Protein AF-0000000068196699 (afdb_homodimer)

Sequence (476 aa):
MSTGIVLHHLVDSRSQRVLWLLASPLSGEELQIPYTLKIYQRTPTKQAPPELAQVHPLGKSPVITDGDLVVAESGAIVEYLLQKYGNGRFQPPSEGLVKNIYYTHYAEGTLQNLLSNWRIYGMIGERAPWPLTYLSRIIMSKAQHAVLLPTIEASTAMVEKDLEESKTIWFAGGSEPTSADFMMLLPLEILPRAMGERIPKKIKEWVDAAHRRPAYQRALKAGGEYAYAKLLPEASEQMSTGIVLHHLVDSRSQRVLWLLASPLSGEELQIPYTLKIYQRTPTKQAPPELAQVHPLGKSPVITDGDLVVAESGAIVEYLLQKYGNGRFQPPSEGLVKNIYYTHYAEGTLQNLLSNWRIYGMIGERAPWPLTYLSRIIMSKAQHAVLLPTIEASTAMVEKDLEESKTIWFAGGSEPTSADFMMLLPLEILPRAMGERIPKKIKEWVDAAHRRPAYQRALKAGGEYAYAKLLPEASEQ

Foldseek 3Di:
DPQFKEWEAEFQDLQLLVLLVLLDQQPDPSPRRDYHYHYFYADPVRHQDCVLCVLPVVSDDGWMDRDPDIDDDLLRSQVVCCVVPNVPPQDFDPQLNVQQVCLSCCLVVPLVVLLVLLVVLCVQLCPDDPPCNPVSNVVSVVCNVPPRLVVLVVVLVVVQVQCVVACDLENSNDPDHHSSLSSNQVSLLSSCVSVPPPHDDSSVVSNVVSLPDPSSVVSVVVNPDHPSSDSHPDPPPD/DPQFKEWEAEFQDLQLLVLLVLLDQQPDPSPSRDYHYHYFYADPVRHQDCVLCVLPVVSDDGWMDRDPDIDHDLLRSQVVCCVVPNVPPQDFDPQLNVQQVCLSCCLVVPLVVLLVLLVVLCVQLCPDDPPCNPVSNVVSVVCNVPPRLVVLVVVLVVVQVQCVPACDLENSNDPDHHSSLSSNQVSLLSSCVSVPPPHDDSSVVSNVVSLPDPSSVVSVVVNPDHPSSDSHPDPPPD

Secondary structure (DSSP, 8-state):
---SEEEEEESSSTHHHHHHHHTS--SSS-----EEEEEEPPPTTSPPPGGGGGTSTT--S-EEEETTEEEESHHHHHHHHHHHH-TTTTPPPGGGHHHHHHHHHHIIIIIHHHHHHHHHHHHHHHHSPTTTHHHHHHHHHHHIIIIIHHHHHHHHHHHHHHHHHSSSSSTT-SSS--HHHHHHHHHHHHTHHHHTT---HHHHHHHHHHHHSHHHHHHHHHH---TTSSSS------/---SEEEEEESSSTHHHHHHHHTS-BTTTTB---EEEEEEPPPTTSPPPGGGGGTSTT--S-EEEETTEEEESHHHHHHHHHHHH-TTTTPPPGGGHHHHHHHHHHIIIIIHHHHHHHHHHHHHHHHSPTTTHHHHHHHHHHHIIIIIHHHHHHHHHHHHHHHHHSSSSSTT-SSS--HHHHHHHHHHHHTHHHHTT---HHHHHHHHHHHHSHHHHHHHHHH---TTSSSS------

InterPro domains:
  IPR004045 Glutathione S-transferase, N-terminal [PF02798] (3-82)
  IPR004045 Glutathione S-transferase, N-terminal [PS50404] (2-89)
  IPR036249 Thioredoxin-like superfamily [SSF52833] (5-92)
  IPR036282 Glutathione S-transferase, C-terminal domain superfamily [SSF47616] (130-225)
  IPR040079 Glutathione transferase family [SFLDS00019] (6-213)

Organism: Serendipita indica (strain DSM 11827) (NCBI:txid1109443)

Nearest PDB structures (foldseek):
  6keq-assembly1_BA  TM=7.228E-01  e=4.693E-07  Drosophila melanogaster
  7ebv-assembly3_C  TM=7.100E-01  e=1.444E-06  Aedes aegypti
  7ebu-assembly3_C  TM=7.148E-01  e=1.864E-06  Aedes aegypti
  6nv6-assembly2_B  TM=6.620E-01  e=1.239E-06  Xanthomonas citri pv. citri str. 306
  1oyj-assembly2_D  TM=6.040E-01  e=5.451E-06  Oryza sativa

Structure (mmCIF, N/CA/C/O backbone):
data_AF-0000000068196699-model_v1
#
loop_
_entity.id
_entity.type
_entity.pdbx_description
1 polymer 'glutathione transferase'
#
loop_
_atom_site.group_PDB
_atom_site.id
_atom_site.type_symbol
_atom_site.label_atom_id
_atom_site.label_alt_id
_atom_site.label_comp_id
_atom_site.label_asym_id
_atom_site.label_entity_id
_atom_site.label_seq_id
_atom_site.pdbx_PDB_ins_code
_atom_site.Cartn_x
_atom_site.Cartn_y
_atom_site.Cartn_z
_atom_site.occupancy
_atom_site.B_iso_or_equiv
_atom_site.auth_seq_id
_atom_site.auth_comp_id
_atom_site.auth_asym_id
_atom_site.auth_atom_id
_atom_site.pdbx_PDB_model_num
ATOM 1 N N . MET A 1 1 ? -0.142 -0.803 -34.312 1 34.34 1 MET A N 1
ATOM 2 C CA . MET A 1 1 ? -0.241 -0.602 -32.875 1 34.34 1 MET A CA 1
ATOM 3 C C . MET A 1 1 ? 1.02 -1.09 -32.156 1 34.34 1 MET A C 1
ATOM 5 O O . MET A 1 1 ? 1.536 -2.164 -32.469 1 34.34 1 MET A O 1
ATOM 9 N N . SER A 1 2 ? 1.964 -0.391 -31.781 1 45.66 2 SER A N 1
ATOM 10 C CA . SER A 1 2 ? 3.297 -0.796 -31.344 1 45.66 2 SER A CA 1
ATOM 11 C C . SER A 1 2 ? 3.236 -2.039 -30.469 1 45.66 2 SER A C 1
ATOM 13 O O . SER A 1 2 ? 2.457 -2.092 -29.516 1 45.66 2 SER A O 1
ATOM 15 N N . THR A 1 3 ? 3.555 -3.27 -30.875 1 61.66 3 THR A N 1
ATOM 16 C CA . THR A 1 3 ? 3.385 -4.66 -30.469 1 61.66 3 THR A CA 1
ATOM 17 C C . THR A 1 3 ? 4.109 -4.926 -29.156 1 61.66 3 THR A C 1
ATOM 19 O O . THR A 1 3 ? 4.141 -6.062 -28.672 1 61.66 3 THR A O 1
ATOM 22 N N . GLY A 1 4 ? 4.344 -3.748 -28.219 1 84.38 4 GLY A N 1
ATOM 23 C CA . GLY A 1 4 ? 5.102 -4.121 -27.031 1 84.38 4 GLY A CA 1
ATOM 24 C C . GLY A 1 4 ? 4.738 -3.303 -25.812 1 84.38 4 GLY A C 1
ATOM 25 O O . GLY A 1 4 ? 3.82 -2.482 -25.859 1 84.38 4 GLY A O 1
ATOM 26 N N . ILE A 1 5 ? 5.27 -3.559 -24.75 1 94.38 5 ILE A N 1
ATOM 27 C CA . ILE A 1 5 ? 5.062 -2.875 -23.469 1 94.38 5 ILE A CA 1
ATOM 28 C C . ILE A 1 5 ? 5.512 -1.421 -23.594 1 94.38 5 ILE A C 1
ATOM 30 O O . ILE A 1 5 ? 6.57 -1.135 -24.156 1 94.38 5 ILE A O 1
ATOM 34 N N . VAL A 1 6 ? 4.648 -0.483 -23.25 1 97.38 6 VAL A N 1
ATOM 35 C CA . VAL A 1 6 ? 5.031 0.913 -23.062 1 97.38 6 VAL A CA 1
ATOM 36 C C . VAL A 1 6 ? 5.043 1.26 -21.578 1 97.38 6 VAL A C 1
ATOM 38 O O . VAL A 1 6 ? 4.051 1.047 -20.875 1 97.38 6 VAL A O 1
ATOM 41 N N . LEU A 1 7 ? 6.145 1.699 -21.078 1 97.94 7 LEU A N 1
ATOM 42 C CA . LEU A 1 7 ? 6.191 2.285 -19.75 1 97.94 7 LEU A CA 1
ATOM 43 C C . LEU A 1 7 ? 5.992 3.795 -19.812 1 97.94 7 LEU A C 1
ATOM 45 O O . LEU A 1 7 ? 6.805 4.508 -20.406 1 97.94 7 LEU A O 1
ATOM 49 N N . HIS A 1 8 ? 4.918 4.289 -19.297 1 98.75 8 HIS A N 1
ATOM 50 C CA . HIS A 1 8 ? 4.715 5.719 -19.109 1 98.75 8 HIS A CA 1
ATOM 51 C C . HIS A 1 8 ? 5.434 6.219 -17.859 1 98.75 8 HIS A C 1
ATOM 53 O O . HIS A 1 8 ? 4.895 6.129 -16.766 1 98.75 8 HIS A O 1
ATOM 59 N N . HIS A 1 9 ? 6.641 6.742 -18.078 1 98.44 9 HIS A N 1
ATOM 60 C CA . HIS A 1 9 ? 7.617 7.035 -17.047 1 98.44 9 HIS A CA 1
ATOM 61 C C . HIS A 1 9 ? 7.602 8.516 -16.672 1 98.44 9 HIS A C 1
ATOM 63 O O . HIS A 1 9 ? 7.918 9.367 -17.5 1 98.44 9 HIS A O 1
ATOM 69 N N . LEU A 1 10 ? 7.184 8.797 -15.5 1 98.31 10 LEU A N 1
ATOM 70 C CA . LEU A 1 10 ? 7.371 10.133 -14.945 1 98.31 10 LEU A CA 1
ATOM 71 C C . LEU A 1 10 ? 8.742 10.258 -14.281 1 98.31 10 LEU A C 1
ATOM 73 O O . LEU A 1 10 ? 9.102 9.445 -13.43 1 98.31 10 LEU A O 1
ATOM 77 N N . VAL A 1 11 ? 9.477 11.242 -14.617 1 96.62 11 VAL A N 1
ATOM 78 C CA . VAL A 1 11 ? 10.805 11.414 -14.023 1 96.62 11 VAL A CA 1
ATOM 79 C C . VAL A 1 11 ? 10.68 11.562 -12.508 1 96.62 11 VAL A C 1
ATOM 81 O O . VAL A 1 11 ? 9.688 12.094 -12.016 1 96.62 11 VAL A O 1
ATOM 84 N N . ASP A 1 12 ? 11.656 11.016 -11.789 1 94.94 12 ASP A N 1
ATOM 85 C CA . ASP A 1 12 ? 11.766 11.164 -10.344 1 94.94 12 ASP A CA 1
ATOM 86 C C . ASP A 1 12 ? 10.508 10.648 -9.641 1 94.94 12 ASP A C 1
ATOM 88 O O . ASP A 1 12 ? 9.891 11.367 -8.852 1 94.94 12 ASP A O 1
ATOM 92 N N . SER A 1 13 ? 10.172 9.43 -10.055 1 96.19 13 SER A N 1
ATOM 93 C CA . SER A 1 13 ? 8.953 8.828 -9.523 1 96.19 13 SER A CA 1
ATOM 94 C C . SER A 1 13 ? 9.133 7.34 -9.258 1 96.19 13 SER A C 1
ATOM 96 O O . SER A 1 13 ? 10.195 6.781 -9.539 1 96.19 13 SER A O 1
ATOM 98 N N . ARG A 1 14 ? 8.102 6.703 -8.734 1 96.69 14 ARG A N 1
ATOM 99 C CA . ARG A 1 14 ? 8.039 5.266 -8.484 1 96.69 14 ARG A CA 1
ATOM 100 C C . ARG A 1 14 ? 8.281 4.473 -9.766 1 96.69 14 ARG A C 1
ATOM 102 O O . ARG A 1 14 ? 8.609 3.289 -9.711 1 96.69 14 ARG A O 1
ATOM 109 N N . SER A 1 15 ? 8.148 5.121 -10.859 1 98.12 15 SER A N 1
ATOM 110 C CA . SER A 1 15 ? 8.266 4.43 -12.141 1 98.12 15 SER A CA 1
ATOM 111 C C . SER A 1 15 ? 9.688 3.912 -12.352 1 98.12 15 SER A C 1
ATOM 113 O O . SER A 1 15 ? 9.906 3.016 -13.164 1 98.12 15 SER A O 1
ATOM 115 N N . GLN A 1 16 ? 10.617 4.445 -11.594 1 97.5 16 GLN A N 1
ATOM 116 C CA . GLN A 1 16 ? 12.016 4.047 -11.711 1 97.5 16 GLN A CA 1
ATOM 117 C C . GLN A 1 16 ? 12.203 2.568 -11.391 1 97.5 16 GLN A C 1
ATOM 119 O O . GLN A 1 16 ? 13.016 1.888 -12.023 1 97.5 16 GLN A O 1
ATOM 124 N N . ARG A 1 17 ? 11.477 2.045 -10.438 1 97.69 17 ARG A N 1
ATOM 125 C CA . ARG A 1 17 ? 11.648 0.642 -10.078 1 97.69 17 ARG A CA 1
ATOM 126 C C . ARG A 1 17 ? 11.094 -0.276 -11.164 1 97.69 17 ARG A C 1
ATOM 128 O O . ARG A 1 17 ? 11.625 -1.365 -11.391 1 97.69 17 ARG A O 1
ATOM 135 N N . VAL A 1 18 ? 10.039 0.135 -11.828 1 97.44 18 VAL A N 1
ATOM 136 C CA . VAL A 1 18 ? 9.5 -0.64 -12.938 1 97.44 18 VAL A CA 1
ATOM 137 C C . VAL A 1 18 ? 10.492 -0.631 -14.102 1 97.44 18 VAL A C 1
ATOM 139 O O . VAL A 1 18 ? 10.695 -1.654 -14.758 1 97.44 18 VAL A O 1
ATOM 142 N N . LEU A 1 19 ? 11.086 0.521 -14.305 1 96.56 19 LEU A N 1
ATOM 143 C CA . LEU A 1 19 ? 12.094 0.641 -15.352 1 96.56 19 LEU A CA 1
ATOM 144 C C . LEU A 1 19 ? 13.281 -0.281 -15.078 1 96.56 19 LEU A C 1
ATOM 146 O O . LEU A 1 19 ? 13.82 -0.903 -16 1 96.56 19 LEU A O 1
ATOM 150 N N . TRP A 1 20 ? 13.695 -0.38 -13.82 1 96.44 20 TRP A N 1
ATOM 151 C CA . TRP A 1 20 ? 14.75 -1.313 -13.43 1 96.44 20 TRP A CA 1
ATOM 152 C C . TRP A 1 20 ? 14.375 -2.742 -13.812 1 96.44 20 TRP A C 1
ATOM 154 O O . TRP A 1 20 ? 15.195 -3.48 -14.367 1 96.44 20 TRP A O 1
ATOM 164 N N . LEU A 1 21 ? 13.141 -3.129 -13.539 1 95.88 21 LEU A N 1
ATOM 165 C CA . LEU A 1 21 ? 12.664 -4.465 -13.883 1 95.88 21 LEU A CA 1
ATOM 166 C C . LEU A 1 21 ? 12.672 -4.676 -15.391 1 95.88 21 LEU A C 1
ATOM 168 O O . LEU A 1 21 ? 13.188 -5.684 -15.883 1 95.88 21 LEU A O 1
ATOM 172 N N . LEU A 1 22 ? 12.172 -3.715 -16.125 1 94.25 22 LEU A N 1
ATOM 173 C CA . LEU A 1 22 ? 12.07 -3.838 -17.562 1 94.25 22 LEU A CA 1
ATOM 174 C C . LEU A 1 22 ? 13.445 -3.885 -18.219 1 94.25 22 LEU A C 1
ATOM 176 O O . LEU A 1 22 ? 13.641 -4.551 -19.234 1 94.25 22 LEU A O 1
ATOM 180 N N . ALA A 1 23 ? 14.414 -3.23 -17.578 1 92.81 23 ALA A N 1
ATOM 181 C CA . ALA A 1 23 ? 15.773 -3.184 -18.109 1 92.81 23 ALA A CA 1
ATOM 182 C C . ALA A 1 23 ? 16.562 -4.43 -17.719 1 92.81 23 ALA A C 1
ATOM 184 O O . ALA A 1 23 ? 17.703 -4.613 -18.141 1 92.81 23 ALA A O 1
ATOM 185 N N . SER A 1 24 ? 16.031 -5.227 -16.844 1 88.56 24 SER A N 1
ATOM 186 C CA . SER A 1 24 ? 16.703 -6.434 -16.359 1 88.56 24 SER A CA 1
ATOM 187 C C . SER A 1 24 ? 16.594 -7.562 -17.375 1 88.56 24 SER A C 1
ATOM 189 O O . SER A 1 24 ? 15.617 -7.656 -18.125 1 88.56 24 SER A O 1
ATOM 191 N N . PRO A 1 25 ? 17.797 -8.289 -17.422 1 75.12 25 PRO A N 1
ATOM 192 C CA . PRO A 1 25 ? 17.797 -9.391 -18.391 1 75.12 25 PRO A CA 1
ATOM 193 C C . PRO A 1 25 ? 16.938 -10.562 -17.953 1 75.12 25 PRO A C 1
ATOM 195 O O . PRO A 1 25 ? 17 -10.984 -16.797 1 75.12 25 PRO A O 1
ATOM 198 N N . LEU A 1 26 ? 15.883 -10.844 -18.453 1 56.5 26 LEU A N 1
ATOM 199 C CA . LEU A 1 26 ? 15.172 -12.078 -18.172 1 56.5 26 LEU A CA 1
ATOM 200 C C . LEU A 1 26 ? 15.922 -13.281 -18.719 1 56.5 26 LEU A C 1
ATOM 202 O O . LEU A 1 26 ? 16.688 -13.156 -19.688 1 56.5 26 LEU A O 1
ATOM 206 N N . SER A 1 27 ? 16.172 -14.375 -17.969 1 45.84 27 SER A N 1
ATOM 207 C CA . SER A 1 27 ? 16.953 -15.562 -18.281 1 45.84 27 SER A CA 1
ATOM 208 C C . SER A 1 27 ? 16.875 -15.93 -19.75 1 45.84 27 SER A C 1
ATOM 210 O O . SER A 1 27 ? 15.805 -15.797 -20.359 1 45.84 27 SER A O 1
ATOM 212 N N . GLY A 1 28 ? 18.016 -16.547 -20.312 1 44.09 28 GLY A N 1
ATOM 213 C CA . GLY A 1 28 ? 18.578 -17.062 -21.547 1 44.09 28 GLY A CA 1
ATOM 214 C C . GLY A 1 28 ? 18.75 -16 -22.625 1 44.09 28 GLY A C 1
ATOM 215 O O . GLY A 1 28 ? 19.828 -15.867 -23.203 1 44.09 28 GLY A O 1
ATOM 216 N N . GLU A 1 29 ? 17.875 -15.898 -23.422 1 41.94 29 GLU A N 1
ATOM 217 C CA . GLU A 1 29 ? 18.047 -14.891 -24.469 1 41.94 29 GLU A CA 1
ATOM 218 C C . GLU A 1 29 ? 18 -13.477 -23.891 1 41.94 29 GLU A C 1
ATOM 220 O O . GLU A 1 29 ? 17.406 -13.258 -22.828 1 41.94 29 GLU A O 1
ATOM 225 N N . GLU A 1 30 ? 19.109 -12.609 -24.062 1 42.44 30 GLU A N 1
ATOM 226 C CA . GLU A 1 30 ? 19.109 -11.172 -23.812 1 42.44 30 GLU A CA 1
ATOM 227 C C . GLU A 1 30 ? 17.688 -10.641 -23.656 1 42.44 30 GLU A C 1
ATOM 229 O O . GLU A 1 30 ? 17.406 -9.484 -23.984 1 42.44 30 GLU A O 1
ATOM 234 N N . LEU A 1 31 ? 16.766 -11.484 -23.656 1 47.5 31 LEU A N 1
ATOM 235 C CA . LEU A 1 31 ? 15.5 -10.891 -24.062 1 47.5 31 LEU A CA 1
ATOM 236 C C . LEU A 1 31 ? 14.945 -9.984 -22.984 1 47.5 31 LEU A C 1
ATOM 238 O O . LEU A 1 31 ? 14.633 -10.445 -21.875 1 47.5 31 LEU A O 1
ATOM 242 N N . GLN A 1 32 ? 15.625 -8.875 -22.812 1 62.94 32 GLN A N 1
ATOM 243 C CA . GLN A 1 32 ? 14.898 -7.723 -22.281 1 62.94 32 GLN A CA 1
ATOM 244 C C . GLN A 1 32 ? 13.484 -7.66 -22.844 1 62.94 32 GLN A C 1
ATOM 246 O O . GLN A 1 32 ? 13.242 -8.055 -23.984 1 62.94 32 GLN A O 1
ATOM 251 N N . ILE A 1 33 ? 12.523 -7.84 -21.984 1 76.38 33 ILE A N 1
ATOM 252 C CA . ILE A 1 33 ? 11.18 -7.531 -22.469 1 76.38 33 ILE A CA 1
ATOM 253 C C . ILE A 1 33 ? 11.227 -6.27 -23.328 1 76.38 33 ILE A C 1
ATOM 255 O O . ILE A 1 33 ? 11.711 -5.227 -22.891 1 76.38 33 ILE A O 1
ATOM 259 N N . PRO A 1 34 ? 11.117 -6.523 -24.672 1 85.38 34 PRO A N 1
ATOM 260 C CA . PRO A 1 34 ? 11.039 -5.281 -25.438 1 85.38 34 PRO A CA 1
ATOM 261 C C . PRO A 1 34 ? 10.023 -4.297 -24.875 1 85.38 34 PRO A C 1
ATOM 263 O O . PRO A 1 34 ? 8.914 -4.695 -24.5 1 85.38 34 PRO A O 1
ATOM 266 N N . TYR A 1 35 ? 10.539 -3.055 -24.672 1 92.62 35 TYR A N 1
ATOM 267 C CA . TYR A 1 35 ? 9.625 -2.037 -24.172 1 92.62 35 TYR A CA 1
ATOM 268 C C . TYR A 1 35 ? 9.938 -0.672 -24.766 1 92.62 35 TYR A C 1
ATOM 270 O O . TYR A 1 35 ? 11.055 -0.437 -25.234 1 92.62 35 TYR A O 1
ATOM 278 N N . THR A 1 36 ? 8.906 0.114 -24.844 1 95.12 36 THR A N 1
ATOM 279 C CA . THR A 1 36 ? 9.039 1.525 -25.188 1 95.12 36 THR A CA 1
ATOM 280 C C . THR A 1 36 ? 8.93 2.398 -23.938 1 95.12 36 THR A C 1
ATOM 282 O O . THR A 1 36 ? 8.086 2.146 -23.078 1 95.12 36 THR A O 1
ATOM 285 N N . LEU A 1 37 ? 9.828 3.355 -23.891 1 96.31 37 LEU A N 1
ATOM 286 C CA . LEU A 1 37 ? 9.82 4.297 -22.766 1 96.31 37 LEU A CA 1
ATOM 287 C C . LEU A 1 37 ? 9.234 5.641 -23.188 1 96.31 37 LEU A C 1
ATOM 289 O O . LEU A 1 37 ? 9.789 6.316 -24.062 1 96.31 37 LEU A O 1
ATOM 293 N N . LYS A 1 38 ? 8.086 5.957 -22.719 1 98.12 38 LYS A N 1
ATOM 294 C CA . LYS A 1 38 ? 7.523 7.293 -22.875 1 98.12 38 LYS A CA 1
ATOM 295 C C . LYS A 1 38 ? 7.75 8.148 -21.641 1 98.12 38 LYS A C 1
ATOM 297 O O . LYS A 1 38 ? 7.133 7.91 -20.594 1 98.12 38 LYS A O 1
ATOM 302 N N . ILE A 1 39 ? 8.531 9.195 -21.719 1 98.12 39 ILE A N 1
ATOM 303 C CA . ILE A 1 39 ? 8.969 9.961 -20.562 1 98.12 39 ILE A CA 1
ATOM 304 C C . ILE A 1 39 ? 8.062 11.18 -20.391 1 98.12 39 ILE A C 1
ATOM 306 O O . ILE A 1 39 ? 7.766 11.891 -21.344 1 98.12 39 ILE A O 1
ATOM 310 N N . TYR A 1 40 ? 7.602 11.383 -19.234 1 98.25 40 TYR A N 1
ATOM 311 C CA . TYR A 1 40 ? 6.82 12.547 -18.828 1 98.25 40 TYR A CA 1
ATOM 312 C C . TYR A 1 40 ? 7.602 13.414 -17.844 1 98.25 40 TYR A C 1
ATOM 314 O O . TYR A 1 40 ? 8.281 12.898 -16.953 1 98.25 40 TYR A O 1
ATOM 322 N N . GLN A 1 41 ? 7.48 14.695 -18.016 1 97.19 41 GLN A N 1
ATOM 323 C CA . GLN A 1 41 ? 8.109 15.656 -17.109 1 97.19 41 GLN A CA 1
ATOM 324 C C . GLN A 1 41 ? 7.113 16.188 -16.094 1 97.19 41 GLN A C 1
ATOM 326 O O . GLN A 1 41 ? 5.914 16.25 -16.359 1 97.19 41 GLN A O 1
ATOM 331 N N . ARG A 1 42 ? 7.668 16.484 -14.93 1 95.5 42 ARG A N 1
ATOM 332 C CA . ARG A 1 42 ? 6.82 17.094 -13.914 1 95.5 42 ARG A CA 1
ATOM 333 C C . ARG A 1 42 ? 6.523 18.562 -14.258 1 95.5 42 ARG A C 1
ATOM 335 O O . ARG A 1 42 ? 7.344 19.234 -14.883 1 95.5 42 ARG A O 1
ATOM 342 N N . THR A 1 43 ? 5.367 19 -13.773 1 94.56 43 THR A N 1
ATOM 343 C CA . THR A 1 43 ? 5.02 20.406 -13.906 1 94.56 43 THR A CA 1
ATOM 344 C C . THR A 1 43 ? 5.891 21.266 -13 1 94.56 43 THR A C 1
ATOM 346 O O . THR A 1 43 ? 6.617 20.75 -12.148 1 94.56 43 THR A O 1
ATOM 349 N N . PRO A 1 44 ? 5.766 22.531 -13.141 1 90.81 44 PRO A N 1
ATOM 350 C CA . PRO A 1 44 ? 6.539 23.406 -12.258 1 90.81 44 PRO A CA 1
ATOM 351 C C . PRO A 1 44 ? 6.16 23.25 -10.789 1 90.81 44 PRO A C 1
ATOM 353 O O . PRO A 1 44 ? 6.973 23.531 -9.906 1 90.81 44 PRO A O 1
ATOM 356 N N . THR A 1 45 ? 5.004 22.812 -10.562 1 86.62 45 THR A N 1
ATOM 357 C CA . THR A 1 45 ? 4.562 22.594 -9.188 1 86.62 45 THR A CA 1
ATOM 358 C C . THR A 1 45 ? 4.887 21.172 -8.742 1 86.62 45 THR A C 1
ATOM 360 O O . THR A 1 45 ? 4.348 20.688 -7.738 1 86.62 45 THR A O 1
ATOM 363 N N . LYS A 1 46 ? 5.637 20.375 -9.539 1 87.75 46 LYS A N 1
ATOM 364 C CA . LYS A 1 46 ? 6.203 19.062 -9.234 1 87.75 46 LYS A CA 1
ATOM 365 C C . LYS A 1 46 ? 5.137 17.969 -9.289 1 87.75 46 LYS A C 1
ATOM 367 O O . LYS A 1 46 ? 5.281 16.922 -8.656 1 87.75 46 LYS A O 1
ATOM 372 N N . GLN A 1 47 ? 4.055 18.297 -10.023 1 91.5 47 GLN A N 1
ATOM 373 C CA . GLN A 1 47 ? 2.984 17.312 -10.188 1 91.5 47 GLN A CA 1
ATOM 374 C C . GLN A 1 47 ? 3.107 16.578 -11.523 1 91.5 47 GLN A C 1
ATOM 376 O O . GLN A 1 47 ? 3.855 17 -12.406 1 91.5 47 GLN A O 1
ATOM 381 N N . ALA A 1 48 ? 2.465 15.406 -11.555 1 96.25 48 ALA A N 1
ATOM 382 C CA . ALA A 1 48 ? 2.348 14.727 -12.844 1 96.25 48 ALA A CA 1
ATOM 383 C C . ALA A 1 48 ? 1.603 15.594 -13.852 1 96.25 48 ALA A C 1
ATOM 385 O O . ALA A 1 48 ? 0.643 16.281 -13.5 1 96.25 48 ALA A O 1
ATOM 386 N N . PRO A 1 49 ? 2.025 15.555 -15.109 1 97.5 49 PRO A N 1
ATOM 387 C CA . PRO A 1 49 ? 1.335 16.359 -16.125 1 97.5 49 PRO A CA 1
ATOM 388 C C . PRO A 1 49 ? -0.03 15.781 -16.5 1 97.5 49 PRO A C 1
ATOM 390 O O . PRO A 1 49 ? -0.26 14.578 -16.359 1 97.5 49 PRO A O 1
ATOM 393 N N . PRO A 1 50 ? -0.94 16.594 -17 1 96.44 50 PRO A N 1
ATOM 394 C CA . PRO A 1 50 ? -2.305 16.156 -17.297 1 96.44 50 PRO A CA 1
ATOM 395 C C . PRO A 1 50 ? -2.348 15.055 -18.359 1 96.44 50 PRO A C 1
ATOM 397 O O . PRO A 1 50 ? -3.318 14.297 -18.422 1 96.44 50 PRO A O 1
ATOM 400 N N . GLU A 1 51 ? -1.325 14.906 -19.188 1 98 51 GLU A N 1
ATOM 401 C CA . GLU A 1 51 ? -1.27 13.898 -20.234 1 98 51 GLU A CA 1
ATOM 402 C C . GLU A 1 51 ? -1.376 12.492 -19.656 1 98 51 GLU A C 1
ATOM 404 O O . GLU A 1 51 ? -1.901 11.586 -20.297 1 98 51 GLU A O 1
ATOM 409 N N . LEU A 1 52 ? -0.867 12.352 -18.469 1 98.31 52 LEU A N 1
ATOM 410 C CA . LEU A 1 52 ? -0.89 11.023 -17.859 1 98.31 52 LEU A CA 1
ATOM 411 C C . LEU A 1 52 ? -2.318 10.594 -17.547 1 98.31 52 LEU A C 1
ATOM 413 O O . LEU A 1 52 ? -2.611 9.398 -17.469 1 98.31 52 LEU A O 1
ATOM 417 N N . ALA A 1 53 ? -3.207 11.586 -17.344 1 97.62 53 ALA A N 1
ATOM 418 C CA . ALA A 1 53 ? -4.609 11.281 -17.062 1 97.62 53 ALA A CA 1
ATOM 419 C C . ALA A 1 53 ? -5.293 10.695 -18.297 1 97.62 53 ALA A C 1
ATOM 421 O O . ALA A 1 53 ? -6.367 10.102 -18.188 1 97.62 53 ALA A O 1
ATOM 422 N N . GLN A 1 54 ? -4.703 10.805 -19.438 1 97.81 54 GLN A N 1
ATOM 423 C CA . GLN A 1 54 ? -5.227 10.203 -20.672 1 97.81 54 GLN A CA 1
ATOM 424 C C . GLN A 1 54 ? -4.902 8.711 -20.719 1 97.81 54 GLN A C 1
ATOM 426 O O . GLN A 1 54 ? -5.504 7.973 -21.516 1 97.81 54 GLN A O 1
ATOM 431 N N . VAL A 1 55 ? -3.893 8.328 -19.938 1 98.12 55 VAL A N 1
ATOM 432 C CA . VAL A 1 55 ? -3.479 6.934 -19.922 1 98.12 55 VAL A CA 1
ATOM 433 C C . VAL A 1 55 ? -4.258 6.168 -18.859 1 98.12 55 VAL A C 1
ATOM 435 O O . VAL A 1 55 ? -4.734 5.059 -19.109 1 98.12 55 VAL A O 1
ATOM 438 N N . HIS A 1 56 ? -4.434 6.793 -17.719 1 98.38 56 HIS A N 1
ATOM 439 C CA . HIS A 1 56 ? -5.137 6.199 -16.594 1 98.38 56 HIS A CA 1
ATOM 440 C C . HIS A 1 56 ? -5.887 7.258 -15.789 1 98.38 56 HIS A C 1
ATOM 442 O O . HIS A 1 56 ? -5.379 8.367 -15.586 1 98.38 56 HIS A O 1
ATOM 448 N N . PRO A 1 57 ? -7.004 6.895 -15.211 1 97.69 57 PRO A N 1
ATOM 449 C CA . PRO A 1 57 ? -7.879 7.891 -14.594 1 97.69 57 PRO A CA 1
ATOM 450 C C . PRO A 1 57 ? -7.211 8.625 -13.43 1 97.69 57 PRO A C 1
ATOM 452 O O . PRO A 1 57 ? -7.562 9.773 -13.141 1 97.69 57 PRO A O 1
ATOM 455 N N . LEU A 1 58 ? -6.27 8.039 -12.781 1 98 58 LEU A N 1
ATOM 456 C CA . LEU A 1 58 ? -5.648 8.68 -11.633 1 98 58 LEU A CA 1
ATOM 457 C C . LEU A 1 58 ? -4.488 9.578 -12.062 1 98 58 LEU A C 1
ATOM 459 O O . LEU A 1 58 ? -3.967 10.359 -11.266 1 98 58 LEU A O 1
ATOM 463 N N . GLY A 1 59 ? -4.043 9.445 -13.266 1 98.06 59 GLY A N 1
ATOM 464 C CA . GLY A 1 59 ? -3.045 10.336 -13.836 1 98.06 59 GLY A CA 1
ATOM 465 C C . GLY A 1 59 ? -1.69 10.227 -13.156 1 98.06 59 GLY A C 1
ATOM 466 O O . GLY A 1 59 ? -0.966 11.219 -13.047 1 98.06 59 GLY A O 1
ATOM 467 N N . LYS A 1 60 ? -1.38 9.023 -12.695 1 96.44 60 LYS A N 1
ATOM 468 C CA . LYS A 1 60 ? -0.122 8.828 -11.984 1 96.44 60 LYS A CA 1
ATOM 469 C C . LYS A 1 60 ? 0.796 7.875 -12.75 1 96.44 60 LYS A C 1
ATOM 471 O O . LYS A 1 60 ? 0.379 7.254 -13.727 1 96.44 60 LYS A O 1
ATOM 476 N N . SER A 1 61 ? 2 7.863 -12.422 1 97.94 61 SER A N 1
ATOM 477 C CA . SER A 1 61 ? 3.025 6.926 -12.867 1 97.94 61 SER A CA 1
ATOM 478 C C . SER A 1 61 ? 3.654 6.195 -11.688 1 97.94 61 SER A C 1
ATOM 480 O O . SER A 1 61 ? 3.867 6.785 -10.625 1 97.94 61 SER A O 1
ATOM 482 N N . PRO A 1 62 ? 3.883 4.887 -11.828 1 98.06 62 PRO A N 1
ATOM 483 C CA . PRO A 1 62 ? 4.016 4.129 -13.078 1 98.06 62 PRO A CA 1
ATOM 484 C C . PRO A 1 62 ? 2.672 3.633 -13.609 1 98.06 62 PRO A C 1
ATOM 486 O O . PRO A 1 62 ? 1.733 3.428 -12.836 1 98.06 62 PRO A O 1
ATOM 489 N N . VAL A 1 63 ? 2.574 3.57 -14.859 1 98.75 63 VAL A N 1
ATOM 490 C CA . VAL A 1 63 ? 1.512 2.904 -15.609 1 98.75 63 VAL A CA 1
ATOM 491 C C . VAL A 1 63 ? 2.072 2.336 -16.906 1 98.75 63 VAL A C 1
ATOM 493 O O . VAL A 1 63 ? 2.92 2.959 -17.547 1 98.75 63 VAL A O 1
ATOM 496 N N . ILE A 1 64 ? 1.688 1.108 -17.25 1 98.25 64 ILE A N 1
ATOM 497 C CA . ILE A 1 64 ? 2.135 0.512 -18.5 1 98.25 64 ILE A CA 1
ATOM 498 C C . ILE A 1 64 ? 0.929 0.209 -19.391 1 98.25 64 ILE A C 1
ATOM 500 O O . ILE A 1 64 ? -0.188 0.047 -18.891 1 98.25 64 ILE A O 1
ATOM 504 N N . THR A 1 65 ? 1.178 0.197 -20.656 1 98.12 65 THR A N 1
ATOM 505 C CA . THR A 1 65 ? 0.232 -0.36 -21.625 1 98.12 65 THR A CA 1
ATOM 506 C C . THR A 1 65 ? 0.832 -1.571 -22.328 1 98.12 65 THR A C 1
ATOM 508 O O . THR A 1 65 ? 2.02 -1.577 -22.672 1 98.12 65 THR A O 1
ATOM 511 N N . ASP A 1 66 ? 0.171 -2.594 -22.391 1 96.19 66 ASP A N 1
ATOM 512 C CA . ASP A 1 66 ? 0.455 -3.812 -23.141 1 96.19 66 ASP A CA 1
ATOM 513 C C . ASP A 1 66 ? -0.682 -4.141 -24.109 1 96.19 66 ASP A C 1
ATOM 515 O O . ASP A 1 66 ? -1.603 -4.887 -23.766 1 96.19 66 ASP A O 1
ATOM 519 N N . GLY A 1 67 ? -0.551 -3.633 -25.391 1 94.56 67 GLY A N 1
ATOM 520 C CA . GLY A 1 67 ? -1.717 -3.578 -26.25 1 94.56 67 GLY A CA 1
ATOM 521 C C . GLY A 1 67 ? -2.82 -2.686 -25.719 1 94.56 67 GLY A C 1
ATOM 522 O O . GLY A 1 67 ? -2.576 -1.524 -25.391 1 94.56 67 GLY A O 1
ATOM 523 N N . ASP A 1 68 ? -3.971 -3.258 -25.547 1 94.25 68 ASP A N 1
ATOM 524 C CA . ASP A 1 68 ? -5.113 -2.482 -25.078 1 94.25 68 ASP A CA 1
ATOM 525 C C . ASP A 1 68 ? -5.199 -2.5 -23.547 1 94.25 68 ASP A C 1
ATOM 527 O O . ASP A 1 68 ? -6.004 -1.778 -22.953 1 94.25 68 ASP A O 1
ATOM 531 N N . LEU A 1 69 ? -4.348 -3.211 -22.953 1 96.62 69 LEU A N 1
ATOM 532 C CA . LEU A 1 69 ? -4.391 -3.35 -21.5 1 96.62 69 LEU A CA 1
ATOM 533 C C . LEU A 1 69 ? -3.607 -2.23 -20.828 1 96.62 69 LEU A C 1
ATOM 535 O O . LEU A 1 69 ? -2.49 -1.909 -21.234 1 96.62 69 LEU A O 1
ATOM 539 N N . VAL A 1 70 ? -4.211 -1.61 -19.844 1 98.06 70 VAL A N 1
ATOM 540 C CA . VAL A 1 70 ? -3.553 -0.614 -19 1 98.06 70 VAL A CA 1
ATOM 541 C C . VAL A 1 70 ? -3.381 -1.162 -17.578 1 98.06 70 VAL A C 1
ATOM 543 O O . VAL A 1 70 ? -4.34 -1.651 -16.984 1 98.06 70 VAL A O 1
ATOM 546 N N . VAL A 1 71 ? -2.188 -1.153 -17.078 1 98.19 71 VAL A N 1
ATOM 547 C CA . VAL A 1 71 ? -1.913 -1.628 -15.727 1 98.19 71 VAL A CA 1
ATOM 548 C C . VAL A 1 71 ? -1.182 -0.544 -14.938 1 98.19 71 VAL A C 1
ATOM 550 O O . VAL A 1 71 ? -0.097 -0.107 -15.328 1 98.19 71 VAL A O 1
ATOM 553 N N . ALA A 1 72 ? -1.816 -0.112 -13.891 1 98.44 72 ALA A N 1
ATOM 554 C CA . ALA A 1 72 ? -1.194 0.834 -12.961 1 98.44 72 ALA A CA 1
ATOM 555 C C . ALA A 1 72 ? -0.851 0.161 -11.641 1 98.44 72 ALA A C 1
ATOM 557 O O . ALA A 1 72 ? -0.973 -1.059 -11.508 1 98.44 72 ALA A O 1
ATOM 558 N N . GLU A 1 73 ? -0.402 0.949 -10.672 1 97.94 73 GLU A N 1
ATOM 559 C CA . GLU A 1 73 ? 0.012 0.441 -9.367 1 97.94 73 GLU A CA 1
ATOM 560 C C . GLU A 1 73 ? 1.32 -0.338 -9.469 1 97.94 73 GLU A C 1
ATOM 562 O O . GLU A 1 73 ? 1.385 -1.369 -10.141 1 97.94 73 GLU A O 1
ATOM 567 N N . SER A 1 74 ? 2.352 0.04 -8.711 1 98.38 74 SER A N 1
ATOM 568 C CA . SER A 1 74 ? 3.684 -0.551 -8.789 1 98.38 74 SER A CA 1
ATOM 569 C C . SER A 1 74 ? 3.631 -2.062 -8.594 1 98.38 74 SER A C 1
ATOM 571 O O . SER A 1 74 ? 4.133 -2.82 -9.422 1 98.38 74 SER A O 1
ATOM 573 N N . GLY A 1 75 ? 2.998 -2.504 -7.508 1 98.56 75 GLY A N 1
ATOM 574 C CA . GLY A 1 75 ? 2.938 -3.926 -7.211 1 98.56 75 GLY A CA 1
ATOM 575 C C . GLY A 1 75 ? 2.23 -4.73 -8.289 1 98.56 75 GLY A C 1
ATOM 576 O O . GLY A 1 75 ? 2.664 -5.828 -8.641 1 98.56 75 GLY A O 1
ATOM 577 N N . ALA A 1 76 ? 1.149 -4.219 -8.844 1 98.69 76 ALA A N 1
ATOM 578 C CA . ALA A 1 76 ? 0.399 -4.883 -9.906 1 98.69 76 ALA A CA 1
ATOM 579 C C . ALA A 1 76 ? 1.235 -5.004 -11.18 1 98.69 76 ALA A C 1
ATOM 581 O O . ALA A 1 76 ? 1.245 -6.051 -11.828 1 98.69 76 ALA A O 1
ATOM 582 N N . ILE A 1 77 ? 1.925 -3.932 -11.508 1 98.38 77 ILE A N 1
ATOM 583 C CA . ILE A 1 77 ? 2.75 -3.918 -12.711 1 98.38 77 ILE A CA 1
ATOM 584 C C . ILE A 1 77 ? 3.852 -4.969 -12.594 1 98.38 77 ILE A C 1
ATOM 586 O O . ILE A 1 77 ? 4.07 -5.758 -13.516 1 98.38 77 ILE A O 1
ATOM 590 N N . VAL A 1 78 ? 4.531 -4.992 -11.453 1 97.94 78 VAL A N 1
ATOM 591 C CA . VAL A 1 78 ? 5.637 -5.914 -11.234 1 97.94 78 VAL A CA 1
ATOM 592 C C . VAL A 1 78 ? 5.133 -7.355 -11.312 1 97.94 78 VAL A C 1
ATOM 594 O O . VAL A 1 78 ? 5.727 -8.188 -12.008 1 97.94 78 VAL A O 1
ATOM 597 N N . GLU A 1 79 ? 4.031 -7.602 -10.641 1 97.56 79 GLU A N 1
ATOM 598 C CA . GLU A 1 79 ? 3.471 -8.945 -10.672 1 97.56 79 GLU A CA 1
ATOM 599 C C . GLU A 1 79 ? 3.02 -9.328 -12.078 1 97.56 79 GLU A C 1
ATOM 601 O O . GLU A 1 79 ? 3.277 -10.438 -12.539 1 97.56 79 GLU A O 1
ATOM 606 N N . TYR A 1 80 ? 2.361 -8.406 -12.766 1 96.88 80 TYR A N 1
ATOM 607 C CA . TYR A 1 80 ? 1.91 -8.648 -14.133 1 96.88 80 TYR A CA 1
ATOM 608 C C . TYR A 1 80 ? 3.084 -8.977 -15.047 1 96.88 80 TYR A C 1
ATOM 610 O O . TYR A 1 80 ? 3.055 -9.969 -15.773 1 96.88 80 TYR A O 1
ATOM 618 N N . LEU A 1 81 ? 4.129 -8.195 -15.008 1 95.94 81 LEU A N 1
ATOM 619 C CA . LEU A 1 81 ? 5.285 -8.359 -15.875 1 95.94 81 LEU A CA 1
ATOM 620 C C . LEU A 1 81 ? 6 -9.68 -15.594 1 95.94 81 LEU A C 1
ATOM 622 O O . LEU A 1 81 ? 6.41 -10.383 -16.516 1 95.94 81 LEU A O 1
ATOM 626 N N . LEU A 1 82 ? 6.148 -10 -14.328 1 94.56 82 LEU A N 1
ATOM 627 C CA . LEU A 1 82 ? 6.859 -11.219 -13.977 1 94.56 82 LEU A CA 1
ATOM 628 C C . LEU A 1 82 ? 6.047 -12.453 -14.359 1 94.56 82 LEU A C 1
ATOM 630 O O . LEU A 1 82 ? 6.605 -13.469 -14.789 1 94.56 82 LEU A O 1
ATOM 634 N N . GLN A 1 83 ? 4.73 -12.383 -14.18 1 93.06 83 GLN A N 1
ATOM 635 C CA . GLN A 1 83 ? 3.873 -13.508 -14.516 1 93.06 83 GLN A CA 1
ATOM 636 C C . GLN A 1 83 ? 3.83 -13.734 -16.031 1 93.06 83 GLN A C 1
ATOM 638 O O . GLN A 1 83 ? 3.902 -14.875 -16.5 1 93.06 83 GLN A O 1
ATOM 643 N N . LYS A 1 84 ? 3.752 -12.703 -16.719 1 92.62 84 LYS A N 1
ATOM 644 C CA . LYS A 1 84 ? 3.537 -12.828 -18.172 1 92.62 84 LYS A CA 1
ATOM 645 C C . LYS A 1 84 ? 4.863 -12.961 -18.906 1 92.62 84 LYS A C 1
ATOM 647 O O . LYS A 1 84 ? 4.965 -13.727 -19.875 1 92.62 84 LYS A O 1
ATOM 652 N N . TYR A 1 85 ? 5.855 -12.25 -18.422 1 90.94 85 TYR A N 1
ATOM 653 C CA . TYR A 1 85 ? 7.062 -12.125 -19.234 1 90.94 85 TYR A CA 1
ATOM 654 C C . TYR A 1 85 ? 8.273 -12.688 -18.5 1 90.94 85 TYR A C 1
ATOM 656 O O . TYR A 1 85 ? 9.352 -12.82 -19.078 1 90.94 85 TYR A O 1
ATOM 664 N N . GLY A 1 86 ? 8.156 -13.008 -17.234 1 89.44 86 GLY A N 1
ATOM 665 C CA . GLY A 1 86 ? 9.297 -13.406 -16.422 1 89.44 86 GLY A CA 1
ATOM 666 C C . GLY A 1 86 ? 9.883 -14.742 -16.844 1 89.44 86 GLY A C 1
ATOM 667 O O . GLY A 1 86 ? 11.078 -14.984 -16.656 1 89.44 86 GLY A O 1
ATOM 668 N N . ASN A 1 87 ? 9.008 -15.648 -17.344 1 88.5 87 ASN A N 1
ATOM 669 C CA . ASN A 1 87 ? 9.438 -16.969 -17.797 1 88.5 87 ASN A CA 1
ATOM 670 C C . ASN A 1 87 ? 10.266 -17.688 -16.734 1 88.5 87 ASN A C 1
ATOM 672 O O . ASN A 1 87 ? 11.336 -18.219 -17.031 1 88.5 87 ASN A O 1
ATOM 676 N N . GLY A 1 88 ? 9.867 -17.609 -15.547 1 88.38 88 GLY A N 1
ATOM 677 C CA . GLY A 1 88 ? 10.5 -18.328 -14.461 1 88.38 88 GLY A CA 1
ATOM 678 C C . GLY A 1 88 ? 11.648 -17.562 -13.828 1 88.38 88 GLY A C 1
ATOM 679 O O . GLY A 1 88 ? 12.242 -18.031 -12.852 1 88.38 88 GLY A O 1
ATOM 680 N N . ARG A 1 89 ? 11.992 -16.438 -14.344 1 90.5 89 ARG A N 1
ATOM 681 C CA . ARG A 1 89 ? 13.039 -15.594 -13.766 1 90.5 89 ARG A CA 1
ATOM 682 C C . ARG A 1 89 ? 12.484 -14.742 -12.625 1 90.5 89 ARG A C 1
ATOM 684 O O . ARG A 1 89 ? 11.281 -14.469 -12.578 1 90.5 89 ARG A O 1
ATOM 691 N N . PHE A 1 90 ? 13.398 -14.359 -11.695 1 94.25 90 PHE A N 1
ATOM 692 C CA . PHE A 1 90 ? 13.086 -13.453 -10.602 1 94.25 90 PHE A CA 1
ATOM 693 C C . PHE A 1 90 ? 12.07 -14.078 -9.656 1 94.25 90 PHE A C 1
ATOM 695 O O . PHE A 1 90 ? 11.227 -13.383 -9.094 1 94.25 90 PHE A O 1
ATOM 702 N N . GLN A 1 91 ? 12.109 -15.391 -9.609 1 95.38 91 GLN A N 1
ATOM 703 C CA . GLN A 1 91 ? 11.25 -16.125 -8.688 1 95.38 91 GLN A CA 1
ATOM 704 C C . GLN A 1 91 ? 11.969 -16.406 -7.367 1 95.38 91 GLN A C 1
ATOM 706 O O . GLN A 1 91 ? 13.164 -16.688 -7.352 1 95.38 91 GLN A O 1
ATOM 711 N N . PRO A 1 92 ? 11.258 -16.297 -6.297 1 97.5 92 PRO A N 1
ATOM 712 C CA . PRO A 1 92 ? 11.867 -16.672 -5.02 1 97.5 92 PRO A CA 1
ATOM 713 C C . PRO A 1 92 ? 12.109 -18.172 -4.902 1 97.5 92 PRO A C 1
ATOM 715 O O . PRO A 1 92 ? 11.367 -18.969 -5.469 1 97.5 92 PRO A O 1
ATOM 718 N N . PRO A 1 93 ? 13.203 -18.562 -4.195 1 97.69 93 PRO A N 1
ATOM 719 C CA . PRO A 1 93 ? 13.289 -19.969 -3.791 1 97.69 93 PRO A CA 1
ATOM 720 C C . PRO A 1 93 ? 12.156 -20.375 -2.844 1 97.69 93 PRO A C 1
ATOM 722 O O . PRO A 1 93 ? 11.484 -19.516 -2.279 1 97.69 93 PRO A O 1
ATOM 725 N N . SER A 1 94 ? 11.945 -21.641 -2.703 1 96.56 94 SER A N 1
ATOM 726 C CA . SER A 1 94 ? 10.844 -22.172 -1.906 1 96.56 94 SER A CA 1
ATOM 727 C C . SER A 1 94 ? 10.852 -21.594 -0.496 1 96.56 94 SER A C 1
ATOM 729 O O . SER A 1 94 ? 9.797 -21.25 0.042 1 96.56 94 SER A O 1
ATOM 731 N N . GLU A 1 95 ? 11.992 -21.453 0.078 1 96.25 95 GLU A N 1
ATOM 732 C CA . GLU A 1 95 ? 12.109 -20.984 1.458 1 96.25 95 GLU A CA 1
ATOM 733 C C . GLU A 1 95 ? 11.891 -19.484 1.556 1 96.25 95 GLU A C 1
ATOM 735 O O . GLU A 1 95 ? 11.688 -18.953 2.648 1 96.25 95 GLU A O 1
ATOM 740 N N . GLY A 1 96 ? 11.945 -18.781 0.39 1 98 96 GLY A N 1
ATOM 741 C 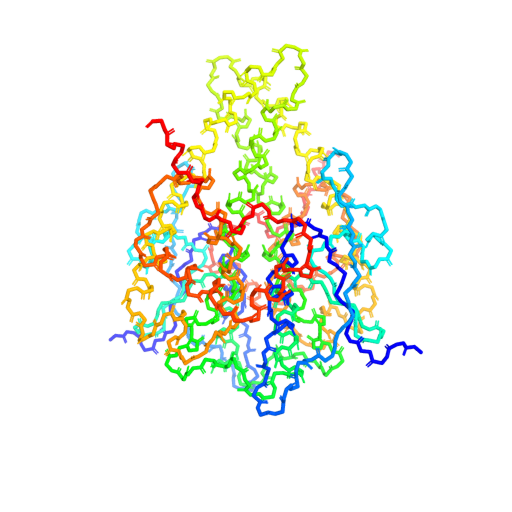CA . GLY A 1 96 ? 11.844 -17.328 0.384 1 98 96 GLY A CA 1
ATOM 742 C C . GLY A 1 96 ? 10.477 -16.828 -0.043 1 98 96 GLY A C 1
ATOM 743 O O . GLY A 1 96 ? 10.266 -15.617 -0.162 1 98 96 GLY A O 1
ATOM 744 N N . LEU A 1 97 ? 9.531 -17.75 -0.23 1 97.81 97 LEU A N 1
ATOM 745 C CA . LEU A 1 97 ? 8.242 -17.406 -0.817 1 97.81 97 LEU A CA 1
ATOM 746 C C . LEU A 1 97 ? 7.477 -16.438 0.073 1 97.81 97 LEU A C 1
ATOM 748 O O . LEU A 1 97 ? 6.98 -15.406 -0.404 1 97.81 97 LEU A O 1
ATOM 752 N N . VAL A 1 98 ? 7.383 -16.672 1.361 1 97.75 98 VAL A N 1
ATOM 753 C CA . VAL A 1 98 ? 6.594 -15.859 2.279 1 97.75 98 VAL A CA 1
ATOM 754 C C . VAL A 1 98 ? 7.25 -14.492 2.449 1 97.75 98 VAL A C 1
ATOM 756 O O . VAL A 1 98 ? 6.57 -13.461 2.445 1 97.75 98 VAL A O 1
ATOM 759 N N . LYS A 1 99 ? 8.594 -14.484 2.572 1 98.31 99 LYS A N 1
ATOM 760 C CA . LYS A 1 99 ? 9.312 -13.219 2.658 1 98.31 99 LYS A CA 1
ATOM 761 C C . LYS A 1 99 ? 9.109 -12.383 1.398 1 98.31 99 LYS A C 1
ATOM 763 O O . LYS A 1 99 ? 8.945 -11.156 1.476 1 98.31 99 LYS A O 1
ATOM 768 N N . ASN A 1 100 ? 9.102 -13.055 0.274 1 98.69 100 ASN A N 1
ATOM 769 C CA . ASN A 1 100 ? 8.875 -12.375 -0.996 1 98.69 100 ASN A CA 1
ATOM 770 C C . ASN A 1 100 ? 7.492 -11.734 -1.053 1 98.69 100 ASN A C 1
ATOM 772 O O . ASN A 1 100 ? 7.359 -10.562 -1.419 1 98.69 100 ASN A O 1
ATOM 776 N N . ILE A 1 101 ? 6.504 -12.469 -0.683 1 98.56 101 ILE A N 1
ATOM 777 C CA . ILE A 1 101 ? 5.137 -11.961 -0.693 1 98.56 101 ILE A CA 1
ATOM 778 C C . ILE A 1 101 ? 5.012 -10.797 0.28 1 98.56 101 ILE A C 1
ATOM 780 O O . ILE A 1 101 ? 4.422 -9.766 -0.051 1 98.56 101 ILE A O 1
ATOM 784 N N . TYR A 1 102 ? 5.605 -10.93 1.476 1 98.75 102 TYR A N 1
ATOM 785 C CA . TYR A 1 102 ? 5.527 -9.891 2.5 1 98.75 102 TYR A CA 1
ATOM 786 C C . TYR A 1 102 ? 6.09 -8.57 1.986 1 98.75 102 TYR A C 1
ATOM 788 O O . TYR A 1 102 ? 5.391 -7.559 1.974 1 98.75 102 TYR A O 1
ATOM 796 N N . TYR A 1 103 ? 7.305 -8.578 1.454 1 98.94 103 TYR A N 1
ATOM 797 C CA . TYR A 1 103 ? 7.973 -7.336 1.1 1 98.94 103 TYR A CA 1
ATOM 798 C C . TYR A 1 103 ? 7.406 -6.762 -0.193 1 98.94 103 TYR A C 1
ATOM 800 O O . TYR A 1 103 ? 7.445 -5.547 -0.41 1 98.94 103 TYR A O 1
ATOM 808 N N . THR A 1 104 ? 6.816 -7.633 -1.058 1 98.88 104 THR A N 1
ATOM 809 C CA . THR A 1 104 ? 6.129 -7.148 -2.25 1 98.88 104 THR A CA 1
ATOM 810 C C . THR A 1 104 ? 4.953 -6.25 -1.868 1 98.88 104 THR A C 1
ATOM 812 O O . THR A 1 104 ? 4.73 -5.211 -2.492 1 98.88 104 THR A O 1
ATOM 815 N N . HIS A 1 105 ? 4.266 -6.594 -0.837 1 98.88 105 HIS A N 1
ATOM 816 C CA . HIS A 1 105 ? 3.123 -5.809 -0.387 1 98.88 105 HIS A CA 1
ATOM 817 C C . HIS A 1 105 ? 3.555 -4.707 0.575 1 98.88 105 HIS A C 1
ATOM 819 O O . HIS A 1 105 ? 3.031 -3.592 0.523 1 98.88 105 HIS A O 1
ATOM 825 N N . TYR A 1 106 ? 4.523 -5.023 1.459 1 98.88 106 TYR A N 1
ATOM 826 C CA . TYR A 1 106 ? 4.992 -4.129 2.516 1 98.88 106 TYR A CA 1
ATOM 827 C C . TYR A 1 106 ? 5.547 -2.838 1.932 1 98.88 106 TYR A C 1
ATOM 829 O O . TYR A 1 106 ? 5.367 -1.762 2.506 1 98.88 106 TYR A O 1
ATOM 837 N N . ALA A 1 107 ? 6.195 -2.951 0.807 1 98.81 107 ALA A N 1
ATOM 838 C CA . ALA A 1 107 ? 6.848 -1.8 0.19 1 98.81 107 ALA A CA 1
ATOM 839 C C . ALA A 1 107 ? 5.867 -0.643 0.018 1 98.81 107 ALA A C 1
ATOM 841 O O . ALA A 1 107 ? 6.094 0.452 0.541 1 98.81 107 ALA A O 1
ATOM 842 N N . GLU A 1 108 ? 4.73 -0.929 -0.629 1 97.69 108 GLU A N 1
ATOM 843 C CA . GLU A 1 108 ? 3.742 0.122 -0.862 1 97.69 108 GLU A CA 1
ATOM 844 C C . GLU A 1 108 ? 2.752 0.216 0.294 1 97.69 108 GLU A C 1
ATOM 846 O O . GLU A 1 108 ? 2.229 1.294 0.583 1 97.69 108 GLU A O 1
ATOM 851 N N . GLY A 1 109 ? 2.514 -0.899 0.93 1 97.69 109 GLY A N 1
ATOM 852 C CA . GLY A 1 109 ? 1.504 -0.927 1.975 1 97.69 109 GLY A CA 1
ATOM 853 C C . GLY A 1 109 ? 1.938 -0.221 3.244 1 97.69 109 GLY A C 1
ATOM 854 O O . GLY A 1 109 ? 1.102 0.205 4.043 1 97.69 109 GLY A O 1
ATOM 855 N N . THR A 1 110 ? 3.289 -0.088 3.396 1 98.38 110 THR A N 1
ATOM 856 C CA . THR A 1 110 ? 3.758 0.479 4.656 1 98.38 110 THR A CA 1
ATOM 857 C C . THR A 1 110 ? 4.895 1.47 4.414 1 98.38 110 THR A C 1
ATOM 859 O O . THR A 1 110 ? 4.676 2.684 4.406 1 98.38 110 THR A O 1
ATOM 862 N N . LEU A 1 111 ? 6.07 0.989 4.039 1 98.69 111 LEU A N 1
ATOM 863 C CA . LEU A 1 111 ? 7.262 1.824 4.121 1 98.69 111 LEU A CA 1
ATOM 864 C C . LEU A 1 111 ? 7.188 2.977 3.123 1 98.69 111 LEU A C 1
ATOM 866 O O . LEU A 1 111 ? 7.469 4.125 3.473 1 98.69 111 LEU A O 1
ATOM 870 N N . GLN A 1 112 ? 6.828 2.627 1.874 1 98.38 112 GLN A N 1
ATOM 871 C CA . GLN A 1 112 ? 6.723 3.688 0.877 1 98.38 112 GLN A CA 1
ATOM 872 C C . GLN A 1 112 ? 5.703 4.738 1.3 1 98.38 112 GLN A C 1
ATOM 874 O O . GLN A 1 112 ? 5.918 5.938 1.097 1 98.38 112 GLN A O 1
ATOM 879 N N . ASN A 1 113 ? 4.625 4.27 1.827 1 97.06 113 ASN A N 1
ATOM 880 C CA . ASN A 1 113 ? 3.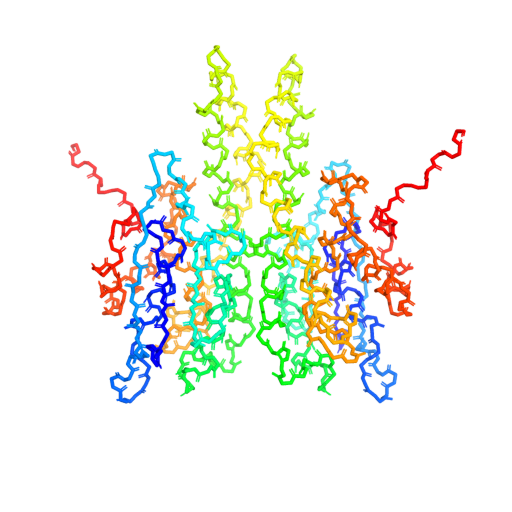588 5.184 2.291 1 97.06 113 ASN A CA 1
ATOM 881 C C . ASN A 1 113 ? 4.105 6.113 3.383 1 97.06 113 ASN A C 1
ATOM 883 O O . ASN A 1 113 ? 3.855 7.32 3.348 1 97.06 113 ASN A O 1
ATOM 887 N N . LEU A 1 114 ? 4.809 5.621 4.363 1 98.38 114 LEU A N 1
ATOM 888 C CA . LEU A 1 114 ? 5.379 6.41 5.449 1 98.38 114 LEU A CA 1
ATOM 889 C C . LEU A 1 114 ? 6.332 7.469 4.906 1 98.38 114 LEU A C 1
ATOM 891 O O . LEU A 1 114 ? 6.273 8.633 5.316 1 98.38 114 LEU A O 1
ATOM 895 N N . LEU A 1 115 ? 7.109 7.086 3.971 1 98.38 115 LEU A N 1
ATOM 896 C CA . LEU A 1 115 ? 8.133 7.988 3.443 1 98.38 115 LEU A CA 1
ATOM 897 C C . LEU A 1 115 ? 7.512 9.031 2.52 1 98.38 115 LEU A C 1
ATOM 899 O O . LEU A 1 115 ? 7.965 10.172 2.477 1 98.38 115 LEU A O 1
ATOM 903 N N . SER A 1 116 ? 6.512 8.633 1.766 1 96.81 116 SER A N 1
ATOM 904 C CA . SER A 1 116 ? 5.766 9.609 0.971 1 96.81 116 SER A CA 1
ATOM 905 C C . SER A 1 116 ? 5.086 10.641 1.858 1 96.81 116 SER A C 1
ATOM 907 O O . SER A 1 116 ? 5.109 11.836 1.554 1 96.81 116 SER A O 1
ATOM 909 N N . ASN A 1 117 ? 4.52 10.195 3.012 1 97.69 117 ASN A N 1
ATOM 910 C CA . ASN A 1 117 ? 3.877 11.125 3.936 1 97.69 117 ASN A CA 1
ATOM 911 C C . ASN A 1 117 ? 4.895 12.039 4.605 1 97.69 117 ASN A C 1
ATOM 913 O O . ASN A 1 117 ? 4.594 13.203 4.891 1 97.69 117 ASN A O 1
ATOM 917 N N . TRP A 1 118 ? 6.062 11.492 4.871 1 97.88 118 TRP A N 1
ATOM 918 C CA . TRP A 1 118 ? 7.129 12.336 5.398 1 97.88 118 TRP A CA 1
ATOM 919 C C . TRP A 1 118 ? 7.371 13.539 4.492 1 97.88 118 TRP A C 1
ATOM 921 O O . TRP A 1 118 ? 7.43 14.672 4.965 1 97.88 118 TRP A O 1
ATOM 931 N N . ARG A 1 119 ? 7.445 13.281 3.229 1 95.5 119 ARG A N 1
ATOM 932 C CA . ARG A 1 119 ? 7.652 14.336 2.242 1 95.5 119 ARG A CA 1
ATOM 933 C C . ARG A 1 119 ? 6.445 15.266 2.166 1 95.5 119 ARG A C 1
ATOM 935 O O . ARG A 1 119 ? 6.598 16.484 2.123 1 95.5 119 ARG A O 1
ATOM 942 N N . ILE A 1 120 ? 5.238 14.758 2.143 1 96 120 ILE A N 1
ATOM 943 C CA . ILE A 1 120 ? 4.008 15.523 1.999 1 96 120 ILE A CA 1
ATOM 944 C C . ILE A 1 120 ? 3.834 16.453 3.205 1 96 120 ILE A C 1
ATOM 946 O O . ILE A 1 120 ? 3.455 17.609 3.055 1 96 120 ILE A O 1
ATOM 950 N N . TYR A 1 121 ? 4.113 15.891 4.43 1 96.56 121 TYR A N 1
ATOM 951 C CA . TYR A 1 121 ? 4.066 16.734 5.621 1 96.56 121 TYR A CA 1
ATOM 952 C C . TYR A 1 121 ? 5.023 17.906 5.496 1 96.56 121 TYR A C 1
ATOM 954 O O . TYR A 1 121 ? 4.668 19.047 5.816 1 96.56 121 TYR A O 1
ATOM 962 N N . GLY A 1 122 ? 6.238 17.672 4.996 1 95.06 122 GLY A N 1
ATOM 963 C CA . GLY A 1 122 ? 7.172 18.75 4.738 1 95.06 122 GLY A CA 1
ATOM 964 C C . GLY A 1 122 ? 6.641 19.781 3.754 1 95.06 122 GLY A C 1
ATOM 965 O O . GLY A 1 122 ? 6.762 20.984 3.98 1 95.06 122 GLY A O 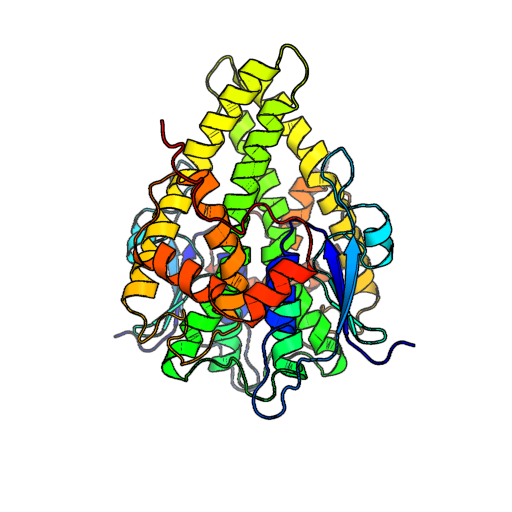1
ATOM 966 N N . MET A 1 123 ? 6.027 19.328 2.707 1 92.88 123 MET A N 1
ATOM 967 C CA . MET A 1 123 ? 5.477 20.203 1.67 1 92.88 123 MET A CA 1
ATOM 968 C C . MET A 1 123 ? 4.34 21.047 2.221 1 92.88 123 MET A C 1
ATOM 970 O O . MET A 1 123 ? 4.234 22.234 1.898 1 92.88 123 MET A O 1
ATOM 974 N N . ILE A 1 124 ? 3.451 20.453 3.031 1 93 124 ILE A N 1
ATOM 975 C CA . ILE A 1 124 ? 2.352 21.188 3.645 1 93 124 ILE A CA 1
ATOM 976 C C . ILE A 1 124 ? 2.908 22.312 4.523 1 93 124 ILE A C 1
ATOM 978 O O . ILE A 1 124 ? 2.402 23.438 4.508 1 93 124 ILE A O 1
ATOM 982 N N . GLY A 1 125 ? 3.916 22.047 5.27 1 91.81 125 GLY A N 1
ATOM 983 C CA . GLY A 1 125 ? 4.562 23.047 6.109 1 91.81 125 GLY A CA 1
ATOM 984 C C . GLY A 1 125 ? 5.082 24.234 5.328 1 91.81 125 GLY A C 1
ATOM 985 O O . GLY A 1 125 ? 4.984 25.375 5.789 1 91.81 125 GLY A O 1
ATOM 986 N N . GLU A 1 126 ? 5.512 23.969 4.137 1 90.69 126 GLU A N 1
ATOM 987 C CA . GLU A 1 126 ? 6.168 25 3.334 1 90.69 126 GLU A CA 1
ATOM 988 C C . GLU A 1 126 ? 5.156 25.781 2.498 1 90.69 126 GLU A C 1
ATOM 990 O O . GLU A 1 126 ? 5.422 26.906 2.084 1 90.69 126 GLU A O 1
ATOM 995 N N . ARG A 1 127 ? 4.016 25.25 2.213 1 86.62 127 ARG A N 1
ATOM 996 C CA . ARG A 1 127 ? 3.086 25.828 1.249 1 86.62 127 ARG A CA 1
ATOM 997 C C . ARG A 1 127 ? 2.012 26.656 1.951 1 86.62 127 ARG A C 1
ATOM 999 O O . ARG A 1 127 ? 1.199 27.312 1.297 1 86.62 127 ARG A O 1
ATOM 1006 N N . ALA A 1 128 ? 1.973 26.641 3.207 1 83.88 128 ALA A N 1
ATOM 1007 C CA . ALA A 1 128 ? 1.006 27.469 3.922 1 83.88 128 ALA A CA 1
ATOM 1008 C C . ALA A 1 128 ? 1.19 28.938 3.578 1 83.88 128 ALA A C 1
ATOM 1010 O O . ALA A 1 128 ? 2.312 29.391 3.346 1 83.88 128 ALA A O 1
ATOM 1011 N N . PRO A 1 129 ? 0.099 29.625 3.502 1 82.19 129 PRO A N 1
ATOM 1012 C CA . PRO A 1 129 ? 0.224 31.047 3.174 1 82.19 129 PRO A CA 1
ATOM 1013 C C . PRO A 1 129 ? 0.883 31.859 4.289 1 82.19 129 PRO A C 1
ATOM 1015 O O . PRO A 1 129 ? 0.75 31.516 5.469 1 82.19 129 PRO A O 1
ATOM 1018 N N . TRP A 1 130 ? 1.566 32.875 3.787 1 81.12 130 TRP A N 1
ATOM 1019 C CA . TRP A 1 130 ? 2.082 33.812 4.773 1 81.12 130 TRP A CA 1
ATOM 1020 C C . TRP A 1 130 ? 0.943 34.5 5.527 1 81.12 130 TRP A C 1
ATOM 1022 O O . TRP A 1 130 ? -0.058 34.875 4.926 1 81.12 130 TRP A O 1
ATOM 1032 N N . PRO A 1 131 ? 1.094 34.562 6.879 1 82.44 131 PRO A N 1
ATOM 1033 C CA . PRO A 1 131 ? 2.229 34.406 7.789 1 82.44 131 PRO A CA 1
ATOM 1034 C C . PRO A 1 131 ? 2.184 33.062 8.531 1 82.44 131 PRO A C 1
ATOM 1036 O O . PRO A 1 131 ? 2.848 32.906 9.562 1 82.44 131 PRO A O 1
ATOM 1039 N N . LEU A 1 132 ? 1.36 32.125 7.996 1 84.69 132 LEU A N 1
ATOM 1040 C CA . LEU A 1 132 ? 1.138 30.906 8.742 1 84.69 132 LEU A CA 1
ATOM 1041 C C . LEU A 1 132 ? 2.236 29.891 8.445 1 84.69 132 LEU A C 1
ATOM 1043 O O . LEU A 1 132 ? 2.26 28.797 9.039 1 84.69 132 LEU A O 1
ATOM 1047 N N . THR A 1 133 ? 3.213 30.266 7.629 1 87.75 133 THR A N 1
ATOM 1048 C CA . THR A 1 133 ? 4.227 29.312 7.156 1 87.75 133 THR A CA 1
ATOM 1049 C C . THR A 1 133 ? 5.059 28.797 8.32 1 87.75 133 THR A C 1
ATOM 1051 O O . THR A 1 133 ? 5.316 27.594 8.422 1 87.75 133 THR A O 1
ATOM 1054 N N . TYR A 1 134 ? 5.414 29.703 9.188 1 88.62 134 TYR A N 1
ATOM 1055 C CA . TYR A 1 134 ? 6.262 29.297 10.297 1 88.62 134 TYR A CA 1
ATOM 1056 C C . TYR A 1 134 ? 5.535 28.312 11.203 1 88.62 134 TYR A C 1
ATOM 1058 O O . TYR A 1 134 ? 6.078 27.25 11.539 1 88.62 134 TYR A O 1
ATOM 1066 N N . LEU A 1 135 ? 4.375 28.625 11.531 1 87.56 135 LEU A N 1
ATOM 1067 C CA . LEU A 1 135 ? 3.592 27.781 12.422 1 87.56 135 LEU A CA 1
ATOM 1068 C C . LEU A 1 135 ? 3.273 26.438 11.742 1 87.56 135 LEU A C 1
ATOM 1070 O O . LEU A 1 135 ? 3.299 25.391 12.391 1 87.56 135 LEU A O 1
ATOM 1074 N N . SER A 1 136 ? 2.967 26.484 10.492 1 91.31 136 SER A N 1
ATOM 1075 C CA . SER A 1 136 ? 2.701 25.266 9.727 1 91.31 136 SER A CA 1
ATOM 1076 C C . SER A 1 136 ? 3.922 24.359 9.703 1 91.31 136 SER A C 1
ATOM 1078 O O . SER A 1 136 ? 3.797 23.141 9.875 1 91.31 136 SER A O 1
ATOM 1080 N N . ARG A 1 137 ? 5.047 24.969 9.531 1 93.19 137 ARG A N 1
ATOM 1081 C CA . ARG A 1 137 ? 6.285 24.203 9.516 1 93.19 137 ARG A CA 1
ATOM 1082 C C . ARG A 1 137 ? 6.504 23.484 10.852 1 93.19 137 ARG A C 1
ATOM 1084 O O . ARG A 1 137 ? 6.918 22.328 10.883 1 93.19 137 ARG A O 1
ATOM 1091 N N . ILE A 1 138 ? 6.219 24.141 11.891 1 91.12 138 ILE A N 1
ATOM 1092 C CA . ILE A 1 138 ? 6.414 23.594 13.227 1 91.12 138 ILE A CA 1
ATOM 1093 C C . ILE A 1 138 ? 5.445 22.438 13.453 1 91.12 138 ILE A C 1
ATOM 1095 O O . ILE A 1 138 ? 5.848 21.359 13.898 1 91.12 138 ILE A O 1
ATOM 1099 N N . ILE A 1 139 ? 4.223 22.625 13.125 1 90.94 139 ILE A N 1
ATOM 1100 C CA . ILE A 1 139 ? 3.186 21.625 13.336 1 90.94 139 ILE A CA 1
ATOM 1101 C C . ILE A 1 139 ? 3.508 20.375 12.523 1 90.94 139 ILE A C 1
ATOM 1103 O O . ILE A 1 139 ? 3.447 19.25 13.047 1 90.94 139 ILE A O 1
ATOM 1107 N N . MET A 1 140 ? 3.912 20.609 11.289 1 94.25 140 MET A N 1
ATOM 1108 C CA . MET A 1 140 ? 4.148 19.469 10.398 1 94.25 140 MET A CA 1
ATOM 1109 C C . MET A 1 140 ? 5.438 18.75 10.773 1 94.25 140 MET A C 1
ATOM 1111 O O . MET A 1 140 ? 5.531 17.531 10.625 1 94.25 140 MET A O 1
ATOM 1115 N N . SER A 1 141 ? 6.414 19.5 11.195 1 95.06 141 SER A N 1
ATOM 1116 C CA . SER A 1 141 ? 7.629 18.859 11.688 1 95.06 141 SER A CA 1
ATOM 1117 C C . SER A 1 141 ? 7.344 17.984 12.906 1 95.06 141 SER A C 1
ATOM 1119 O O . SER A 1 141 ? 7.848 16.859 13.008 1 95.06 141 SER A O 1
ATOM 1121 N N . LYS A 1 142 ? 6.566 18.453 13.805 1 94 142 LYS A N 1
ATOM 1122 C CA . LYS A 1 142 ? 6.18 17.672 14.984 1 94 142 LYS A CA 1
ATOM 1123 C C . LYS A 1 142 ? 5.375 16.438 14.586 1 94 142 LYS A C 1
ATOM 1125 O O . LYS A 1 142 ? 5.547 15.359 15.164 1 94 142 LYS A O 1
ATOM 1130 N N . ALA A 1 143 ? 4.484 16.594 13.625 1 94.94 143 ALA A N 1
ATOM 1131 C CA . ALA A 1 143 ? 3.695 15.477 13.125 1 94.94 143 ALA A CA 1
ATOM 1132 C C . ALA A 1 143 ? 4.59 14.406 12.508 1 94.94 143 ALA A C 1
ATOM 1134 O O . ALA A 1 143 ? 4.383 13.211 12.719 1 94.94 143 ALA A O 1
ATOM 1135 N N . GLN A 1 144 ? 5.582 14.812 11.68 1 97.5 144 GLN A N 1
ATOM 1136 C CA . GLN A 1 144 ? 6.543 13.875 11.117 1 97.5 144 GLN A CA 1
ATOM 1137 C C . GLN A 1 144 ? 7.164 13.008 12.203 1 97.5 144 GLN A C 1
ATOM 1139 O O . GLN A 1 144 ? 7.207 11.781 12.078 1 97.5 144 GLN A O 1
ATOM 1144 N N . HIS A 1 145 ? 7.551 13.602 13.258 1 97.06 145 HIS A N 1
ATOM 1145 C CA . HIS A 1 145 ? 8.312 12.914 14.297 1 97.06 145 HIS A CA 1
ATOM 1146 C C . HIS A 1 145 ? 7.391 12.094 15.203 1 97.06 145 HIS A C 1
ATOM 1148 O O . HIS A 1 145 ? 7.762 11.008 15.648 1 97.06 145 HIS A O 1
ATOM 1154 N N . ALA A 1 146 ? 6.23 12.578 15.453 1 94.81 146 ALA A N 1
ATOM 1155 C CA . ALA A 1 146 ? 5.34 11.914 16.406 1 94.81 146 ALA A CA 1
ATOM 1156 C C . ALA A 1 146 ? 4.539 10.812 15.727 1 94.81 146 ALA A C 1
ATOM 1158 O O . ALA A 1 146 ? 4.242 9.781 16.344 1 94.81 146 ALA A O 1
ATOM 1159 N N . VAL A 1 147 ? 4.219 11.031 14.438 1 95.12 147 VAL A N 1
ATOM 1160 C CA . VAL A 1 147 ? 3.275 10.141 13.773 1 95.12 147 VAL A CA 1
ATOM 1161 C C . VAL A 1 147 ? 4.031 9.156 12.891 1 95.12 147 VAL A C 1
ATOM 1163 O O . VAL A 1 147 ? 3.691 7.973 12.836 1 95.12 147 VAL A O 1
ATOM 1166 N N . LEU A 1 148 ? 5.078 9.57 12.234 1 98.06 148 LEU A N 1
ATOM 1167 C CA . LEU A 1 148 ? 5.668 8.758 11.172 1 98.06 148 LEU A CA 1
ATOM 1168 C C . LEU A 1 148 ? 6.969 8.117 11.648 1 98.06 148 LEU A C 1
ATOM 1170 O O . LEU A 1 148 ? 7.191 6.922 11.422 1 98.06 148 LEU A O 1
ATOM 1174 N N . LEU A 1 149 ? 7.809 8.859 12.312 1 98.44 149 LEU A N 1
ATOM 1175 C CA . LEU A 1 149 ? 9.195 8.469 12.562 1 98.44 149 LEU A CA 1
ATOM 1176 C C . LEU A 1 149 ? 9.258 7.188 13.383 1 98.44 149 LEU A C 1
ATOM 1178 O O . LEU A 1 149 ? 10.086 6.312 13.102 1 98.44 149 LEU A O 1
ATOM 1182 N N . PRO A 1 150 ? 8.438 6.977 14.414 1 97.44 150 PRO A N 1
ATOM 1183 C CA . PRO A 1 150 ? 8.555 5.742 15.195 1 97.44 150 PRO A CA 1
ATOM 1184 C C . PRO A 1 150 ? 8.383 4.484 14.344 1 97.44 150 PRO A C 1
ATOM 1186 O O . PRO A 1 150 ? 9.148 3.529 14.484 1 97.44 150 PRO A O 1
ATOM 1189 N N . THR A 1 151 ? 7.438 4.527 13.445 1 98.06 151 THR A N 1
ATOM 1190 C CA . THR A 1 151 ? 7.23 3.361 12.594 1 98.06 151 THR A CA 1
ATOM 1191 C C . THR A 1 151 ? 8.336 3.248 11.547 1 98.06 151 THR A C 1
ATOM 1193 O O . THR A 1 151 ? 8.734 2.143 11.172 1 98.06 151 THR A O 1
ATOM 1196 N N . ILE A 1 152 ? 8.82 4.402 11.062 1 98.75 152 ILE A N 1
ATOM 1197 C CA . ILE A 1 152 ? 9.938 4.375 10.117 1 98.75 152 ILE A CA 1
ATOM 1198 C C . ILE A 1 152 ? 11.156 3.744 10.781 1 98.75 152 ILE A C 1
ATOM 1200 O O . ILE A 1 152 ? 11.836 2.908 10.18 1 98.75 152 ILE A O 1
ATOM 1204 N N . GLU A 1 153 ? 11.422 4.109 12.016 1 98.75 153 GLU A N 1
ATOM 1205 C CA . GLU A 1 153 ? 12.555 3.553 12.75 1 98.75 153 GLU A CA 1
ATOM 1206 C C . GLU A 1 153 ? 12.375 2.057 12.984 1 98.75 153 GLU A C 1
ATOM 1208 O O . GLU A 1 153 ? 13.305 1.272 12.781 1 98.75 153 GLU A O 1
ATOM 1213 N N . ALA A 1 154 ? 11.211 1.629 13.406 1 98.62 154 ALA A N 1
ATOM 1214 C CA . ALA A 1 154 ? 10.922 0.21 13.602 1 98.62 154 ALA A CA 1
ATOM 1215 C C . ALA A 1 154 ? 11.055 -0.563 12.297 1 98.62 154 ALA A C 1
ATOM 1217 O O . ALA A 1 154 ? 11.57 -1.682 12.273 1 98.62 154 ALA A O 1
ATOM 1218 N N . SER A 1 155 ? 10.539 0.025 11.25 1 98.75 155 SER A N 1
ATOM 1219 C CA . SER A 1 155 ? 10.664 -0.57 9.922 1 98.75 155 SER A CA 1
ATOM 1220 C C . SER A 1 155 ? 12.125 -0.743 9.523 1 98.75 155 SER A C 1
ATOM 1222 O O . SER A 1 155 ? 12.508 -1.791 9 1 98.75 155 SER A O 1
ATOM 1224 N N . THR A 1 156 ? 12.867 0.309 9.734 1 98.81 156 THR A N 1
ATOM 1225 C CA . THR A 1 156 ? 14.289 0.274 9.406 1 98.81 156 THR A CA 1
ATOM 1226 C C . THR A 1 156 ? 14.984 -0.862 10.141 1 98.81 156 THR A C 1
ATOM 1228 O O . THR A 1 156 ? 15.742 -1.626 9.539 1 98.81 156 THR A O 1
ATOM 1231 N N . ALA A 1 157 ? 14.695 -1.014 11.398 1 98.81 157 ALA A N 1
ATOM 1232 C CA . ALA A 1 157 ? 15.281 -2.082 12.203 1 98.81 157 ALA A CA 1
ATOM 1233 C C . ALA A 1 157 ? 14.852 -3.453 11.688 1 98.81 157 ALA A C 1
ATOM 1235 O O . ALA A 1 157 ? 15.672 -4.371 11.594 1 98.81 157 ALA A O 1
ATOM 1236 N N . MET A 1 158 ? 13.633 -3.602 11.336 1 98.81 158 MET A N 1
ATOM 1237 C CA . MET A 1 158 ? 13.102 -4.863 10.836 1 98.81 158 MET A CA 1
ATOM 1238 C C . MET A 1 158 ? 13.758 -5.246 9.516 1 98.81 158 MET A C 1
ATOM 1240 O O . MET A 1 158 ? 14.195 -6.387 9.336 1 98.81 158 MET A O 1
ATOM 1244 N N . VAL A 1 159 ? 13.828 -4.305 8.602 1 98.88 159 VAL A N 1
ATOM 1245 C CA . VAL A 1 159 ? 14.406 -4.555 7.285 1 98.88 159 VAL A CA 1
ATOM 1246 C C . VAL A 1 159 ? 15.883 -4.93 7.434 1 98.88 159 VAL A C 1
ATOM 1248 O O . VAL A 1 159 ? 16.359 -5.867 6.793 1 98.88 159 VAL A O 1
ATOM 1251 N N . GLU A 1 160 ? 16.547 -4.156 8.273 1 98.88 160 GLU A N 1
ATOM 1252 C CA . GLU A 1 160 ? 17.953 -4.453 8.523 1 98.88 160 GLU A CA 1
ATOM 1253 C C . GLU A 1 160 ? 18.125 -5.887 9.008 1 98.88 160 GLU A C 1
ATOM 1255 O O . GLU A 1 160 ? 19 -6.613 8.5 1 98.88 160 GLU A O 1
ATOM 1260 N N . LYS A 1 161 ? 17.375 -6.293 9.961 1 98.69 161 LYS A N 1
ATOM 1261 C CA . LYS A 1 161 ? 17.469 -7.633 10.531 1 98.69 161 LYS A CA 1
ATOM 1262 C C . LYS A 1 161 ? 17.156 -8.695 9.477 1 98.69 161 LYS A C 1
ATOM 1264 O O . LYS A 1 161 ? 17.859 -9.703 9.383 1 98.69 161 LYS A O 1
ATOM 1269 N N . ASP A 1 162 ? 16.109 -8.5 8.688 1 98.56 162 ASP A N 1
ATOM 1270 C CA . ASP A 1 162 ? 15.727 -9.469 7.672 1 98.56 162 ASP A CA 1
ATOM 1271 C C . ASP A 1 162 ? 16.812 -9.617 6.613 1 98.56 162 ASP A C 1
ATOM 1273 O O . ASP A 1 162 ? 17.062 -10.727 6.125 1 98.56 162 ASP A O 1
ATOM 1277 N N . LEU A 1 163 ? 17.406 -8.539 6.246 1 98.62 163 LEU A N 1
ATOM 1278 C CA . LEU A 1 163 ? 18.484 -8.602 5.273 1 98.62 163 LEU A CA 1
ATOM 1279 C C . LEU A 1 163 ? 19.703 -9.32 5.859 1 98.62 163 LEU A C 1
ATOM 1281 O O . LEU A 1 163 ? 20.406 -10.039 5.152 1 98.62 163 LEU A O 1
ATOM 1285 N N . GLU A 1 164 ? 19.938 -9.094 7.156 1 98.12 164 GLU A N 1
ATOM 1286 C CA . GLU A 1 164 ? 21.031 -9.789 7.84 1 98.12 164 GLU A CA 1
ATOM 1287 C C . GLU A 1 164 ? 20.797 -11.305 7.844 1 98.12 164 GLU A C 1
ATOM 1289 O O . GLU A 1 164 ? 21.75 -12.078 7.711 1 98.12 164 GLU A O 1
ATOM 1294 N N . GLU A 1 165 ? 19.594 -11.719 7.902 1 96.94 165 GLU A N 1
ATOM 1295 C CA . GLU A 1 165 ? 19.234 -13.125 8.039 1 96.94 165 GLU A CA 1
ATOM 1296 C C . GLU A 1 165 ? 19.078 -13.789 6.676 1 96.94 165 GLU A C 1
ATOM 1298 O O . GLU A 1 165 ? 19.016 -15.023 6.582 1 96.94 165 GLU A O 1
ATOM 1303 N N . SER A 1 166 ? 18.969 -13 5.652 1 96.88 166 SER A N 1
ATOM 1304 C CA . SER A 1 166 ? 18.797 -13.547 4.312 1 96.88 166 SER A CA 1
ATOM 1305 C C . SER A 1 166 ? 20.031 -14.336 3.873 1 96.88 166 SER A C 1
ATOM 1307 O O . SER A 1 166 ? 21.156 -13.938 4.16 1 96.88 166 SER A O 1
ATOM 1309 N N . LYS A 1 167 ? 19.844 -15.406 3.127 1 96.69 167 LYS A N 1
ATOM 1310 C CA . LYS A 1 167 ? 20.938 -16.25 2.654 1 96.69 167 LYS A CA 1
ATOM 1311 C C . LYS A 1 167 ? 21.781 -15.516 1.621 1 96.69 167 LYS A C 1
ATOM 1313 O O . LYS A 1 167 ? 22.938 -15.875 1.388 1 96.69 167 LYS A O 1
ATOM 1318 N N . THR A 1 168 ? 21.25 -14.562 0.997 1 98.06 168 THR A N 1
ATOM 1319 C CA . THR A 1 168 ? 21.922 -13.727 0.013 1 98.06 168 THR A CA 1
ATOM 1320 C C . THR A 1 168 ? 21.625 -12.25 0.269 1 98.06 168 THR A C 1
ATOM 1322 O O . THR A 1 168 ? 21.047 -11.898 1.292 1 98.06 168 THR A O 1
ATOM 1325 N N . ILE A 1 169 ? 21.938 -11.383 -0.678 1 98.06 169 ILE A N 1
ATOM 1326 C CA . ILE A 1 169 ? 21.75 -9.945 -0.545 1 98.06 169 ILE A CA 1
ATOM 1327 C C . ILE A 1 169 ? 20.281 -9.602 -0.785 1 98.06 169 ILE A C 1
ATOM 1329 O O . ILE A 1 169 ? 19.828 -8.508 -0.433 1 98.06 169 ILE A O 1
ATOM 1333 N N . TRP A 1 170 ? 19.531 -10.523 -1.395 1 98.56 170 TRP A N 1
ATOM 1334 C CA . TRP A 1 170 ? 18.156 -10.258 -1.809 1 98.56 170 TRP A CA 1
ATOM 1335 C C . TRP A 1 170 ? 17.172 -10.703 -0.733 1 98.56 170 TRP A C 1
ATOM 1337 O O . TRP A 1 170 ? 17.438 -11.641 0.018 1 98.56 170 TRP A O 1
ATOM 1347 N N . PHE A 1 171 ? 16.031 -10.109 -0.69 1 98.75 171 PHE A N 1
ATOM 1348 C CA . PHE A 1 171 ? 15.047 -10.273 0.377 1 98.75 171 PHE A CA 1
ATOM 1349 C C . PHE A 1 171 ? 14.57 -11.719 0.464 1 98.75 171 PHE A C 1
ATOM 1351 O O . PHE A 1 171 ? 14.43 -12.266 1.56 1 98.75 171 PHE A O 1
ATOM 1358 N N . ALA A 1 172 ? 14.391 -12.375 -0.69 1 97.94 172 ALA A N 1
ATOM 1359 C CA . ALA A 1 172 ? 13.82 -13.727 -0.699 1 97.94 172 ALA A CA 1
ATOM 1360 C C . ALA A 1 172 ? 14.914 -14.781 -0.578 1 97.94 172 ALA A C 1
ATOM 1362 O O . ALA A 1 172 ? 14.625 -15.977 -0.49 1 97.94 172 ALA A O 1
ATOM 1363 N N . GLY A 1 173 ? 16.172 -14.367 -0.666 1 97.94 173 GLY A N 1
ATOM 1364 C CA . GLY A 1 173 ? 17.297 -15.25 -0.395 1 97.94 173 GLY A CA 1
ATOM 1365 C C . GLY A 1 173 ? 17.766 -16.016 -1.62 1 97.94 173 GLY A C 1
ATOM 1366 O O . GLY A 1 173 ? 18.547 -16.969 -1.507 1 97.94 173 GLY A O 1
ATOM 1367 N N . GLY A 1 174 ? 17.234 -15.68 -2.76 1 96.94 174 GLY A N 1
ATOM 1368 C CA . GLY A 1 174 ? 17.672 -16.328 -3.988 1 96.94 174 GLY A CA 1
ATOM 1369 C C . GLY A 1 174 ? 18.828 -15.633 -4.656 1 96.94 174 GLY A C 1
ATOM 1370 O O . GLY A 1 174 ? 19.391 -14.688 -4.105 1 96.94 174 GLY A O 1
ATOM 1371 N N . SER A 1 175 ? 19.203 -16.094 -5.848 1 94.75 175 SER A N 1
ATOM 1372 C CA . SER A 1 175 ? 20.406 -15.633 -6.543 1 94.75 175 SER A CA 1
ATOM 1373 C C . SER A 1 175 ? 20.125 -14.352 -7.328 1 94.75 175 SER A C 1
ATOM 1375 O O . SER A 1 175 ? 21.047 -13.664 -7.758 1 94.75 175 SER A O 1
ATOM 1377 N N . GLU A 1 176 ? 18.875 -14.039 -7.5 1 93.88 176 GLU A N 1
ATOM 1378 C CA . GLU A 1 176 ? 18.484 -12.852 -8.25 1 93.88 176 GLU A CA 1
ATOM 1379 C C . GLU A 1 176 ? 17.406 -12.07 -7.504 1 93.88 176 GLU A C 1
ATOM 1381 O O . GLU A 1 176 ? 16.734 -12.609 -6.617 1 93.88 176 GLU A O 1
ATOM 1386 N N . PRO A 1 177 ? 17.219 -10.781 -7.914 1 96.62 177 PRO A N 1
ATOM 1387 C CA . PRO A 1 177 ? 16.109 -10.031 -7.316 1 96.62 177 PRO A CA 1
ATOM 1388 C C . PRO A 1 177 ? 14.75 -10.648 -7.625 1 96.62 177 PRO A C 1
ATOM 1390 O O . PRO A 1 177 ? 14.594 -11.344 -8.633 1 96.62 177 PRO A O 1
ATOM 1393 N N . THR A 1 178 ? 13.867 -10.445 -6.77 1 97.56 178 THR A N 1
ATOM 1394 C CA . THR A 1 178 ? 12.477 -10.867 -6.949 1 97.56 178 THR A CA 1
ATOM 1395 C C . THR A 1 178 ? 11.539 -9.664 -6.871 1 97.56 178 THR A C 1
ATOM 1397 O O . THR A 1 178 ? 11.992 -8.523 -6.793 1 97.56 178 THR A O 1
ATOM 1400 N N . SER A 1 179 ? 10.242 -9.898 -6.945 1 98.38 179 SER A N 1
ATOM 1401 C CA . SER A 1 179 ? 9.273 -8.812 -6.828 1 98.38 179 SER A CA 1
ATOM 1402 C C . SER A 1 179 ? 9.5 -7.996 -5.555 1 98.38 179 SER A C 1
ATOM 1404 O O . SER A 1 179 ? 9.328 -6.777 -5.551 1 98.38 179 SER A O 1
ATOM 1406 N N . ALA A 1 180 ? 9.898 -8.664 -4.477 1 98.88 180 ALA A N 1
ATOM 1407 C CA . ALA A 1 180 ? 10.219 -7.977 -3.225 1 98.88 180 ALA A CA 1
ATOM 1408 C C . ALA A 1 180 ? 11.297 -6.918 -3.438 1 98.88 180 ALA A C 1
ATOM 1410 O O . ALA A 1 180 ? 11.164 -5.789 -2.965 1 98.88 180 ALA A O 1
ATOM 1411 N N . ASP A 1 181 ? 12.289 -7.27 -4.145 1 98.75 181 ASP A N 1
ATOM 1412 C CA . ASP A 1 181 ? 13.43 -6.379 -4.34 1 98.75 181 ASP A CA 1
ATOM 1413 C C . ASP A 1 181 ? 13.07 -5.215 -5.258 1 98.75 181 ASP A C 1
ATOM 1415 O O . ASP A 1 181 ? 13.422 -4.066 -4.984 1 98.75 181 ASP A O 1
ATOM 1419 N N . PHE A 1 182 ? 12.367 -5.508 -6.32 1 98.5 182 PHE A N 1
ATOM 1420 C CA . PHE A 1 182 ? 11.945 -4.43 -7.207 1 98.5 182 PHE A CA 1
ATOM 1421 C C . PHE A 1 182 ? 11.062 -3.434 -6.465 1 98.5 182 PHE A C 1
ATOM 1423 O O . PHE A 1 182 ? 11.211 -2.221 -6.633 1 98.5 182 PHE A O 1
ATOM 1430 N N . MET A 1 183 ? 10.219 -3.934 -5.641 1 98.81 183 MET A N 1
ATOM 1431 C CA . MET A 1 183 ? 9.305 -3.076 -4.898 1 98.81 183 MET A CA 1
ATOM 1432 C C . MET A 1 183 ? 10.047 -2.287 -3.824 1 98.81 183 MET A C 1
ATOM 1434 O O . MET A 1 183 ? 9.719 -1.129 -3.559 1 98.81 183 MET A O 1
ATOM 1438 N N . MET A 1 184 ? 11.055 -2.822 -3.229 1 98.88 184 MET A N 1
ATOM 1439 C CA . MET A 1 184 ? 11.719 -2.225 -2.074 1 98.88 184 MET A CA 1
ATOM 1440 C C . MET A 1 184 ? 12.789 -1.232 -2.514 1 98.88 184 MET A C 1
ATOM 1442 O O . MET A 1 184 ? 13.344 -0.504 -1.688 1 98.88 184 MET A O 1
ATOM 1446 N N . LEU A 1 185 ? 13.047 -1.135 -3.809 1 98.62 185 LEU A N 1
ATOM 1447 C CA . LEU A 1 185 ? 14.109 -0.257 -4.293 1 98.62 185 LEU A CA 1
ATOM 1448 C C . LEU A 1 185 ? 13.859 1.185 -3.861 1 98.62 185 LEU A C 1
ATOM 1450 O O . LEU A 1 185 ? 14.641 1.755 -3.102 1 98.62 185 LEU A O 1
ATOM 1454 N N . LEU A 1 186 ? 12.773 1.697 -4.184 1 98.19 186 LEU A N 1
ATOM 1455 C CA . LEU A 1 186 ? 12.547 3.125 -3.996 1 98.19 186 LEU A CA 1
ATOM 1456 C C . LEU A 1 186 ? 12.438 3.469 -2.514 1 98.19 186 LEU A C 1
ATOM 1458 O O . LEU A 1 186 ? 13.078 4.414 -2.043 1 98.19 186 LEU A O 1
ATOM 1462 N N . PRO A 1 187 ? 11.641 2.727 -1.719 1 98.56 187 PRO A N 1
ATOM 1463 C CA . PRO A 1 187 ? 11.586 3.125 -0.31 1 98.56 187 PRO A CA 1
ATOM 1464 C C . PRO A 1 187 ? 12.945 3.07 0.373 1 98.56 187 PRO A C 1
ATOM 1466 O O . PRO A 1 187 ? 13.234 3.889 1.249 1 98.56 187 PRO A O 1
ATOM 1469 N N . LEU A 1 188 ? 13.789 2.182 -0.016 1 98.69 188 LEU A N 1
ATOM 1470 C CA . LEU A 1 188 ? 15.102 2.125 0.617 1 98.69 188 LEU A CA 1
ATOM 1471 C C . LEU A 1 188 ? 16.016 3.232 0.088 1 98.69 188 LEU A C 1
ATOM 1473 O O . LEU A 1 188 ? 16.875 3.729 0.811 1 98.69 188 LEU A O 1
ATOM 1477 N N . GLU A 1 189 ? 15.773 3.662 -1.146 1 98.12 189 GLU A N 1
ATOM 1478 C CA . GLU A 1 189 ? 16.531 4.785 -1.7 1 98.12 189 GLU A CA 1
ATOM 1479 C C . GLU A 1 189 ? 16.141 6.098 -1.019 1 98.12 189 GLU A C 1
ATOM 1481 O O . GLU A 1 189 ? 16.969 6.992 -0.872 1 98.12 189 GLU A O 1
ATOM 1486 N N . ILE A 1 190 ? 14.914 6.211 -0.612 1 97.5 190 ILE A N 1
ATOM 1487 C CA . ILE A 1 190 ? 14.398 7.473 -0.093 1 97.5 190 ILE A CA 1
ATOM 1488 C C . ILE A 1 190 ? 14.516 7.492 1.429 1 97.5 190 ILE A C 1
ATOM 1490 O O . ILE A 1 190 ? 14.359 8.539 2.057 1 97.5 190 ILE A O 1
ATOM 1494 N N . LEU A 1 191 ? 14.82 6.383 2.072 1 98.44 191 LEU A N 1
ATOM 1495 C CA . LEU A 1 191 ? 14.844 6.203 3.52 1 98.44 191 LEU A CA 1
ATOM 1496 C C . LEU A 1 191 ? 15.711 7.27 4.184 1 98.44 191 LEU A C 1
ATOM 1498 O O . LEU A 1 191 ? 15.344 7.812 5.227 1 98.44 191 LEU A O 1
ATOM 150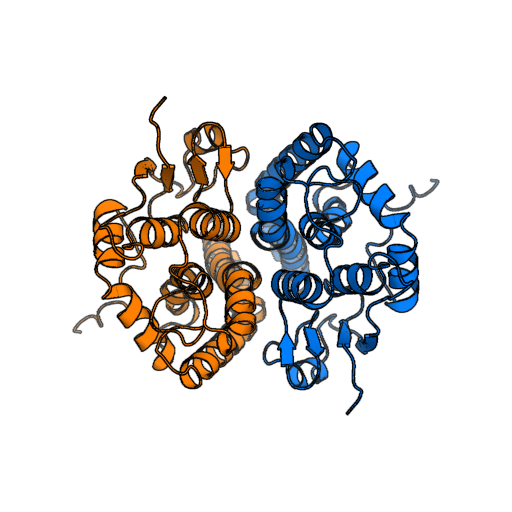2 N N . PRO A 1 192 ? 16.828 7.746 3.602 1 97.5 192 PRO A N 1
ATOM 1503 C CA . PRO A 1 192 ? 17.688 8.742 4.246 1 97.5 192 PRO A CA 1
ATOM 1504 C C . PRO A 1 192 ? 17 10.102 4.402 1 97.5 192 PRO A C 1
ATOM 1506 O O . PRO A 1 192 ? 17.438 10.922 5.215 1 97.5 192 PRO A O 1
ATOM 1509 N N . ARG A 1 193 ? 15.984 10.305 3.643 1 95.56 193 ARG A N 1
ATOM 1510 C CA . ARG A 1 193 ? 15.273 11.578 3.758 1 95.56 193 ARG A CA 1
ATOM 1511 C C . ARG A 1 193 ? 14.602 11.711 5.125 1 95.56 193 ARG A C 1
ATOM 1513 O O . ARG A 1 193 ? 14.445 12.812 5.637 1 95.56 193 ARG A O 1
ATOM 1520 N N . ALA A 1 194 ? 14.258 10.586 5.676 1 97.31 194 ALA A N 1
ATOM 1521 C CA . ALA A 1 194 ? 13.648 10.594 7.008 1 97.31 194 ALA A CA 1
ATOM 1522 C C . ALA A 1 194 ? 14.68 10.242 8.078 1 97.31 194 ALA A C 1
ATOM 1524 O O . ALA A 1 194 ? 14.656 10.805 9.18 1 97.31 194 ALA A O 1
ATOM 1525 N N . MET A 1 195 ? 15.625 9.438 7.703 1 97.5 195 MET A N 1
ATOM 1526 C CA . MET A 1 195 ? 16.516 8.852 8.695 1 97.5 195 MET A CA 1
ATOM 1527 C C . MET A 1 195 ? 17.875 9.57 8.695 1 97.5 195 MET A C 1
ATOM 1529 O O . MET A 1 195 ? 18.688 9.344 9.586 1 97.5 195 MET A O 1
ATOM 1533 N N . GLY A 1 196 ? 18.141 10.43 7.758 1 94.88 196 GLY A N 1
ATOM 1534 C CA . GLY A 1 196 ? 19.453 11.062 7.625 1 94.88 196 GLY A CA 1
ATOM 1535 C C . GLY A 1 196 ? 20.578 10.07 7.438 1 94.88 196 GLY A C 1
ATOM 1536 O O . GLY A 1 196 ? 20.5 9.172 6.594 1 94.88 196 GLY A O 1
ATOM 1537 N N . GLU A 1 197 ? 21.578 10.211 8.242 1 94.38 197 GLU A N 1
ATOM 1538 C CA . GLU A 1 197 ? 22.766 9.375 8.117 1 94.38 197 GLU A CA 1
ATOM 1539 C C . GLU A 1 197 ? 22.594 8.07 8.891 1 94.38 197 GLU A C 1
ATOM 1541 O O . GLU A 1 197 ? 23.438 7.176 8.797 1 94.38 197 GLU A O 1
ATOM 1546 N N . ARG A 1 198 ? 21.531 7.93 9.602 1 96.19 198 ARG A N 1
ATOM 1547 C CA . ARG A 1 198 ? 21.312 6.762 10.445 1 96.19 198 ARG A CA 1
ATOM 1548 C C . ARG A 1 198 ? 20.781 5.59 9.625 1 96.19 198 ARG A C 1
ATOM 1550 O O . ARG A 1 198 ? 19.766 4.984 9.984 1 96.19 198 ARG A O 1
ATOM 1557 N N . ILE A 1 199 ? 21.375 5.25 8.523 1 97.5 199 ILE A N 1
ATOM 1558 C CA . ILE A 1 199 ? 21 4.098 7.707 1 97.5 199 ILE A CA 1
ATOM 1559 C C . ILE A 1 199 ? 21.891 2.908 8.07 1 97.5 199 ILE A C 1
ATOM 1561 O O . ILE A 1 199 ? 23.125 2.996 7.988 1 97.5 199 ILE A O 1
ATOM 1565 N N . PRO A 1 200 ? 21.312 1.805 8.43 1 98.19 200 PRO A N 1
ATOM 1566 C CA . PRO A 1 200 ? 22.094 0.643 8.852 1 98.19 200 PRO A CA 1
ATOM 1567 C C . PRO A 1 200 ? 22.891 0.022 7.711 1 98.19 200 PRO A C 1
ATOM 1569 O O . PRO A 1 200 ? 22.578 0.247 6.539 1 98.19 200 PRO A O 1
ATOM 1572 N N . LYS A 1 201 ? 23.828 -0.755 8.023 1 98 201 LYS A N 1
ATOM 1573 C CA . LYS A 1 201 ? 24.859 -1.263 7.113 1 98 201 LYS A CA 1
ATOM 1574 C C . LYS A 1 201 ? 24.25 -2.164 6.043 1 98 201 LYS A C 1
ATOM 1576 O O . LYS A 1 201 ? 24.547 -2.016 4.855 1 98 201 LYS A O 1
ATOM 1581 N N . LYS A 1 202 ? 23.375 -3.102 6.402 1 98.69 202 LYS A N 1
ATOM 1582 C CA . LYS A 1 202 ? 22.859 -4.07 5.445 1 98.69 202 LYS A CA 1
ATOM 1583 C C . LYS A 1 202 ? 21.938 -3.402 4.43 1 98.69 202 LYS A C 1
ATOM 1585 O O . LYS A 1 202 ? 21.891 -3.809 3.268 1 98.69 202 LYS A O 1
ATOM 1590 N N . ILE A 1 203 ? 21.203 -2.398 4.914 1 98.75 203 ILE A N 1
ATOM 1591 C CA . ILE A 1 203 ? 20.359 -1.649 3.992 1 98.75 203 ILE A CA 1
ATOM 1592 C C . ILE A 1 203 ? 21.234 -0.918 2.973 1 98.75 203 ILE A C 1
ATOM 1594 O O . ILE A 1 203 ? 20.938 -0.939 1.772 1 98.75 203 ILE A O 1
ATOM 1598 N N . LYS A 1 204 ? 22.281 -0.284 3.43 1 98.06 204 LYS A N 1
ATOM 1599 C CA . LYS A 1 204 ? 23.203 0.386 2.516 1 98.06 204 LYS A CA 1
ATOM 1600 C C . LYS A 1 204 ? 23.812 -0.601 1.52 1 98.06 204 LYS A C 1
ATOM 1602 O O . LYS A 1 204 ? 23.891 -0.313 0.324 1 98.06 204 LYS A O 1
ATOM 1607 N N . GLU A 1 205 ? 24.219 -1.723 2.021 1 98.31 205 GLU A N 1
ATOM 1608 C CA . GLU A 1 205 ? 24.797 -2.756 1.17 1 98.31 205 GLU A CA 1
ATOM 1609 C C . GLU A 1 205 ? 23.797 -3.232 0.12 1 98.31 205 GLU A C 1
ATOM 1611 O O . GLU A 1 205 ? 24.156 -3.467 -1.033 1 98.31 205 GLU A O 1
ATOM 1616 N N . TRP A 1 206 ? 22.562 -3.393 0.512 1 98.69 206 TRP A N 1
ATOM 1617 C CA . TRP A 1 206 ? 21.531 -3.844 -0.414 1 98.69 206 TRP A CA 1
ATOM 1618 C C . TRP A 1 206 ? 21.312 -2.818 -1.52 1 98.69 206 TRP A C 1
ATOM 1620 O O . TRP A 1 206 ? 21.234 -3.174 -2.699 1 98.69 206 TRP A O 1
ATOM 1630 N N . VAL A 1 207 ? 21.188 -1.533 -1.131 1 98.44 207 VAL A N 1
ATOM 1631 C CA . VAL A 1 207 ? 20.969 -0.48 -2.117 1 98.44 207 VAL A CA 1
ATOM 1632 C C . VAL A 1 207 ? 22.156 -0.441 -3.088 1 98.44 207 VAL A C 1
ATOM 1634 O O . VAL A 1 207 ? 21.969 -0.344 -4.305 1 98.44 207 VAL A O 1
ATOM 1637 N N . ASP A 1 208 ? 23.344 -0.574 -2.555 1 97.62 208 ASP A N 1
ATOM 1638 C CA . ASP A 1 208 ? 24.547 -0.596 -3.389 1 97.62 208 ASP A CA 1
ATOM 1639 C C . ASP A 1 208 ? 24.516 -1.77 -4.363 1 97.62 208 ASP A C 1
ATOM 1641 O O . ASP A 1 208 ? 24.891 -1.623 -5.531 1 97.62 208 ASP A O 1
ATOM 1645 N N . ALA A 1 209 ? 24.156 -2.877 -3.883 1 97.56 209 ALA A N 1
ATOM 1646 C CA . ALA A 1 209 ? 24.078 -4.066 -4.723 1 97.56 209 ALA A CA 1
ATOM 1647 C C . ALA A 1 209 ? 23.078 -3.875 -5.855 1 97.56 209 ALA A C 1
ATOM 1649 O O . ALA A 1 209 ? 23.328 -4.262 -6.996 1 97.56 209 ALA A O 1
ATOM 1650 N N . ALA A 1 210 ? 21.922 -3.305 -5.551 1 97.25 210 ALA A N 1
ATOM 1651 C CA . ALA A 1 210 ? 20.922 -3.014 -6.57 1 97.25 210 ALA A CA 1
ATOM 1652 C C . ALA A 1 210 ? 21.469 -2.031 -7.605 1 97.25 210 ALA A C 1
ATOM 1654 O O . ALA A 1 210 ? 21.312 -2.246 -8.812 1 97.25 210 ALA A O 1
ATOM 1655 N N . HIS A 1 211 ? 22.125 -0.998 -7.113 1 97 211 HIS A N 1
ATOM 1656 C CA . HIS A 1 211 ? 22.625 0.067 -7.973 1 97 211 HIS A CA 1
ATOM 1657 C C . HIS A 1 211 ? 23.75 -0.443 -8.883 1 97 211 HIS A C 1
ATOM 1659 O O . HIS A 1 211 ? 23.953 0.101 -9.969 1 97 211 HIS A O 1
ATOM 1665 N N . ARG A 1 212 ? 24.438 -1.455 -8.492 1 95.88 212 ARG A N 1
ATOM 1666 C CA . ARG A 1 212 ? 25.578 -1.968 -9.242 1 95.88 212 ARG A CA 1
ATOM 1667 C C . ARG A 1 212 ? 25.125 -2.854 -10.398 1 95.88 212 ARG A C 1
ATOM 1669 O O . ARG A 1 212 ? 25.906 -3.158 -11.297 1 95.88 212 ARG A O 1
ATOM 1676 N N . ARG A 1 213 ? 23.906 -3.289 -10.336 1 94.5 213 ARG A N 1
ATOM 1677 C CA . ARG A 1 213 ? 23.406 -4.145 -11.414 1 94.5 213 ARG A CA 1
ATOM 1678 C C . ARG A 1 213 ? 23.375 -3.389 -12.734 1 94.5 213 ARG A C 1
ATOM 1680 O O . ARG A 1 213 ? 22.938 -2.242 -12.797 1 94.5 213 ARG A O 1
ATOM 1687 N N . PRO A 1 214 ? 23.781 -4 -13.828 1 94.12 214 PRO A N 1
ATOM 1688 C CA . PRO A 1 214 ? 23.766 -3.336 -15.141 1 94.12 214 PRO A CA 1
ATOM 1689 C C . PRO A 1 214 ? 22.375 -2.842 -15.531 1 94.12 214 PRO A C 1
ATOM 1691 O O . PRO A 1 214 ? 22.25 -1.762 -16.109 1 94.12 214 PRO A O 1
ATOM 1694 N N . ALA A 1 215 ? 21.375 -3.539 -15.203 1 93.62 215 ALA A N 1
ATOM 1695 C CA . ALA A 1 215 ? 20 -3.156 -15.539 1 93.62 215 ALA A CA 1
ATOM 1696 C C . ALA A 1 215 ? 19.609 -1.86 -14.836 1 93.62 215 ALA A C 1
ATOM 1698 O O . ALA A 1 215 ? 18.938 -1.011 -15.422 1 93.62 215 ALA A O 1
ATOM 1699 N N . TYR A 1 216 ? 20.016 -1.726 -13.57 1 95.62 216 TYR A N 1
ATOM 1700 C CA . TYR A 1 216 ? 19.734 -0.491 -12.852 1 95.62 216 TYR A CA 1
ATOM 1701 C C . TYR A 1 216 ? 20.422 0.697 -13.508 1 95.62 216 TYR A C 1
ATOM 1703 O O . TYR A 1 216 ? 19.828 1.761 -13.672 1 95.62 216 TYR A O 1
ATOM 1711 N N . GLN A 1 217 ? 21.641 0.502 -13.883 1 95.12 217 GLN A N 1
ATOM 1712 C CA . GLN A 1 217 ? 22.406 1.57 -14.523 1 95.12 217 GLN A CA 1
ATOM 1713 C C . GLN A 1 217 ? 21.797 1.97 -15.859 1 95.12 217 GLN A C 1
ATOM 1715 O O . GLN A 1 217 ? 21.703 3.156 -16.172 1 95.12 217 GLN A O 1
ATOM 1720 N N . ARG A 1 218 ? 21.375 0.997 -16.609 1 93.69 218 ARG A N 1
ATOM 1721 C CA . ARG A 1 218 ? 20.688 1.289 -17.859 1 93.69 218 ARG A CA 1
ATOM 1722 C C . ARG A 1 218 ? 19.391 2.057 -17.625 1 93.69 218 ARG A C 1
ATOM 1724 O O . ARG A 1 218 ? 19.078 3 -18.344 1 93.69 218 ARG A O 1
ATOM 1731 N N . ALA A 1 219 ? 18.672 1.641 -16.594 1 95.12 219 ALA A N 1
ATOM 1732 C CA . ALA A 1 219 ? 17.422 2.299 -16.234 1 95.12 219 ALA A CA 1
ATOM 1733 C C . ALA A 1 219 ? 17.656 3.748 -15.828 1 95.12 219 ALA A C 1
ATOM 1735 O O . ALA A 1 219 ? 16.891 4.641 -16.203 1 95.12 219 ALA A O 1
ATOM 1736 N N . LEU A 1 220 ? 18.703 3.941 -15.008 1 95.56 220 LEU A N 1
ATOM 1737 C CA . LEU A 1 220 ? 19.047 5.285 -14.547 1 95.56 220 LEU A CA 1
ATOM 1738 C C . LEU A 1 220 ? 19.375 6.195 -15.727 1 95.56 220 LEU A C 1
ATOM 1740 O O . LEU A 1 220 ? 18.891 7.332 -15.789 1 95.56 220 LEU A O 1
ATOM 1744 N N . LYS A 1 221 ? 20.125 5.699 -16.625 1 95.5 221 LYS A N 1
ATOM 1745 C CA . LYS A 1 221 ? 20.516 6.477 -17.797 1 95.5 221 LYS A CA 1
ATOM 1746 C C . LYS A 1 221 ? 19.312 6.789 -18.688 1 95.5 221 LYS A C 1
ATOM 1748 O O . LYS A 1 221 ? 19.188 7.902 -19.188 1 95.5 221 LYS A O 1
ATOM 1753 N N . ALA A 1 222 ? 18.422 5.902 -18.797 1 95.06 222 ALA A N 1
ATOM 1754 C CA . ALA A 1 222 ? 17.281 6.031 -19.719 1 95.06 222 ALA A CA 1
ATOM 1755 C C . ALA A 1 222 ? 16.188 6.879 -19.094 1 95.06 222 ALA A C 1
ATOM 1757 O O . ALA A 1 222 ? 15.43 7.551 -19.812 1 95.06 222 ALA A O 1
ATOM 1758 N N . GLY A 1 223 ? 16.031 6.898 -17.766 1 96.19 223 GLY A N 1
ATOM 1759 C CA . GLY A 1 223 ? 14.836 7.379 -17.078 1 96.19 223 GLY A CA 1
ATOM 1760 C C . GLY A 1 223 ? 14.844 8.875 -16.844 1 96.19 223 GLY A C 1
ATOM 1761 O O . GLY A 1 223 ? 13.828 9.453 -16.438 1 96.19 223 GLY A O 1
ATOM 1762 N N . GLY A 1 224 ? 15.953 9.547 -17.062 1 94 224 GLY A N 1
ATOM 1763 C CA . GLY A 1 224 ? 16.047 10.977 -16.812 1 94 224 GLY A CA 1
ATOM 1764 C C . GLY A 1 224 ? 16.422 11.32 -15.391 1 94 224 GLY A C 1
ATOM 1765 O O . GLY A 1 224 ? 17.016 10.5 -14.688 1 94 224 GLY A O 1
ATOM 1766 N N . GLU A 1 225 ? 16.109 12.523 -15.023 1 92 225 GLU A N 1
ATOM 1767 C CA . GLU A 1 225 ? 16.484 13.016 -13.703 1 92 225 GLU A CA 1
ATOM 1768 C C . GLU A 1 225 ? 15.93 12.109 -12.602 1 92 225 GLU A C 1
ATOM 1770 O O . GLU A 1 225 ? 14.773 11.703 -12.656 1 92 225 GLU A O 1
ATOM 1775 N N . TYR A 1 226 ? 16.797 11.812 -11.648 1 94.88 226 TYR A N 1
ATOM 1776 C CA . TYR A 1 226 ? 16.422 10.945 -10.547 1 94.88 226 TYR A CA 1
ATOM 1777 C C . TYR A 1 226 ? 17.156 11.328 -9.273 1 94.88 226 TYR A C 1
ATOM 1779 O O . TYR A 1 226 ? 18.344 11.016 -9.125 1 94.88 226 TYR A O 1
ATOM 1787 N N . ALA A 1 227 ? 16.453 11.852 -8.359 1 91 227 ALA A N 1
ATOM 1788 C CA . ALA A 1 227 ? 17.047 12.477 -7.188 1 91 227 ALA A CA 1
ATOM 1789 C C . ALA A 1 227 ? 17.562 11.43 -6.203 1 91 227 ALA A C 1
ATOM 1791 O O . ALA A 1 227 ? 18.312 11.75 -5.281 1 91 227 ALA A O 1
ATOM 1792 N N . TYR A 1 228 ? 17.234 10.117 -6.402 1 91.44 228 TYR A N 1
ATOM 1793 C CA . TYR A 1 228 ? 17.453 9.125 -5.359 1 91.44 228 TYR A CA 1
ATOM 1794 C C . TYR A 1 228 ? 18.562 8.148 -5.762 1 91.44 228 TYR A C 1
ATOM 1796 O O . TYR A 1 228 ? 18.75 7.125 -5.105 1 91.44 228 TYR A O 1
ATOM 1804 N N . ALA A 1 229 ? 19.297 8.484 -6.828 1 90.19 229 ALA A N 1
ATOM 1805 C CA . ALA A 1 229 ? 20.344 7.605 -7.344 1 90.19 229 ALA A CA 1
ATOM 1806 C C . ALA A 1 229 ? 21.531 7.555 -6.391 1 90.19 229 ALA A C 1
ATOM 1808 O O . ALA A 1 229 ? 22.344 6.637 -6.465 1 90.19 229 ALA A O 1
ATOM 1809 N N . LYS A 1 230 ? 21.641 8.586 -5.559 1 86.19 230 LYS A N 1
ATOM 1810 C CA . LYS A 1 230 ? 22.641 8.609 -4.5 1 86.19 230 LYS A CA 1
ATOM 1811 C C . LYS A 1 230 ? 21.984 8.555 -3.121 1 86.19 230 LYS A C 1
ATOM 1813 O O . LYS A 1 230 ? 21.188 9.422 -2.781 1 86.19 230 LYS A O 1
ATOM 1818 N N . LEU A 1 231 ? 22.312 7.52 -2.41 1 83.88 231 LEU A N 1
ATOM 1819 C CA . LEU A 1 231 ? 21.656 7.293 -1.126 1 83.88 231 LEU A CA 1
ATOM 1820 C C . LEU A 1 231 ? 21.984 8.422 -0.15 1 83.88 231 LEU A C 1
ATOM 1822 O O . LEU A 1 231 ? 21.078 8.938 0.524 1 83.88 231 LEU A O 1
ATOM 1826 N N . LEU A 1 232 ? 23.219 8.789 0.055 1 81.06 232 LEU A N 1
ATOM 1827 C CA . LEU A 1 232 ? 23.656 9.867 0.937 1 81.06 232 LEU A CA 1
ATOM 1828 C C . LEU A 1 232 ? 24.422 10.93 0.158 1 81.06 232 LEU A C 1
ATOM 1830 O O . LEU A 1 232 ? 25.125 10.617 -0.809 1 81.06 232 LEU A O 1
ATOM 1834 N N . PRO A 1 233 ? 24.047 12.273 0.536 1 65.81 233 PRO A N 1
ATOM 1835 C CA . PRO A 1 233 ? 24.812 13.312 -0.144 1 65.81 233 PRO A CA 1
ATOM 1836 C C . PRO A 1 233 ? 26.312 13.156 0.061 1 65.81 233 PRO A C 1
ATOM 1838 O O . PRO A 1 233 ? 26.75 12.602 1.072 1 65.81 233 PRO A O 1
ATOM 1841 N N . GLU A 1 234 ? 27.047 13.336 -1.043 1 56.53 234 GLU A N 1
ATOM 1842 C CA . GLU A 1 234 ? 28.5 13.359 -0.875 1 56.53 234 GLU A CA 1
ATOM 1843 C C . GLU A 1 234 ? 28.922 14.305 0.245 1 56.53 234 GLU A C 1
ATOM 1845 O O . GLU A 1 234 ? 28.375 15.406 0.361 1 56.53 234 GLU A O 1
ATOM 1850 N N . ALA A 1 235 ? 29.359 13.758 1.463 1 49.69 235 ALA A N 1
ATOM 1851 C CA . ALA A 1 235 ? 29.906 14.602 2.521 1 49.69 235 ALA A CA 1
ATOM 1852 C C . ALA A 1 235 ? 30.594 15.836 1.938 1 49.69 235 ALA A C 1
ATOM 1854 O O . ALA A 1 235 ? 31.406 15.719 1.02 1 49.69 235 ALA A O 1
ATOM 1855 N N . SER A 1 236 ? 29.875 16.953 1.885 1 40.28 236 SER A N 1
ATOM 1856 C CA . SER A 1 236 ? 30.641 18.141 1.496 1 40.28 236 SER A CA 1
ATOM 1857 C C . SER A 1 236 ? 32.031 18.109 2.119 1 40.28 236 SER A C 1
ATOM 1859 O O . SER A 1 236 ? 32.188 17.812 3.305 1 40.28 236 SER A O 1
ATOM 1861 N N . GLU A 1 237 ? 33.031 17.719 1.343 1 36.81 237 GLU A N 1
ATOM 1862 C CA . GLU A 1 237 ? 34.375 18.062 1.804 1 36.81 237 GLU A CA 1
ATOM 1863 C C . GLU A 1 237 ? 34.406 19.469 2.402 1 36.81 237 GLU A C 1
ATOM 1865 O O . GLU A 1 237 ? 34.219 20.453 1.687 1 36.81 237 GLU A O 1
ATOM 1870 N N . GLN A 1 238 ? 33.688 19.719 3.547 1 29.98 238 GLN A N 1
ATOM 1871 C CA . GLN A 1 238 ? 34.281 20.859 4.23 1 29.98 238 GLN A CA 1
ATOM 1872 C C . GLN A 1 238 ? 35.688 20.547 4.688 1 29.98 238 GLN A C 1
ATOM 1874 O O . GLN A 1 238 ? 35.969 19.438 5.18 1 29.98 238 GLN A O 1
ATOM 1879 N N . MET B 1 1 ? 1.595 -27.406 20.297 1 34.19 1 MET B N 1
ATOM 1880 C CA . MET B 1 1 ? 1.656 -26.125 19.594 1 34.19 1 MET B CA 1
ATOM 1881 C C . MET B 1 1 ? 0.394 -25.906 18.766 1 34.19 1 MET B C 1
ATOM 1883 O O . MET B 1 1 ? -0.084 -26.828 18.094 1 34.19 1 MET B O 1
ATOM 1887 N N . SER B 1 2 ? -0.585 -25.219 19.078 1 45.72 2 SER B N 1
ATOM 1888 C CA . SER B 1 2 ? -1.916 -25.156 18.484 1 45.72 2 SER B CA 1
ATOM 1889 C C . SER B 1 2 ? -1.843 -25.188 16.953 1 45.72 2 SER B C 1
ATOM 1891 O O . SER B 1 2 ? -1.093 -24.422 16.344 1 45.72 2 SER B O 1
ATOM 1893 N N . THR B 1 3 ? -2.084 -26.281 16.203 1 61.78 3 THR B N 1
ATOM 1894 C CA . THR B 1 3 ? -1.87 -26.797 14.852 1 61.78 3 THR B CA 1
ATOM 1895 C C . THR B 1 3 ? -2.639 -25.969 13.828 1 61.78 3 THR B C 1
ATOM 1897 O O . THR B 1 3 ? -2.656 -26.297 12.641 1 61.78 3 THR B O 1
ATOM 1900 N N . GLY B 1 4 ? -2.924 -24.5 14.156 1 84.31 4 GLY B N 1
ATOM 1901 C CA . GLY B 1 4 ? -3.709 -23.859 13.125 1 84.31 4 GLY B CA 1
ATOM 1902 C C . GLY B 1 4 ? -3.434 -22.359 13.016 1 84.31 4 GLY B C 1
ATOM 1903 O O . GLY B 1 4 ? -2.574 -21.828 13.727 1 84.31 4 GLY B O 1
ATOM 1904 N N . ILE B 1 5 ? -3.979 -21.719 12.141 1 94.31 5 ILE B N 1
ATOM 1905 C CA . ILE B 1 5 ? -3.848 -20.297 11.891 1 94.31 5 ILE B CA 1
ATOM 1906 C C . ILE B 1 5 ? -4.379 -19.5 13.086 1 94.31 5 ILE B C 1
ATOM 1908 O O . ILE B 1 5 ? -5.438 -19.828 13.625 1 94.31 5 ILE B O 1
ATOM 1912 N N . VAL B 1 6 ? -3.576 -18.609 13.633 1 97.38 6 VAL B N 1
ATOM 1913 C CA . VAL B 1 6 ? -4.047 -17.625 14.602 1 97.38 6 VAL B CA 1
ATOM 1914 C C . VAL B 1 6 ? -4.121 -16.234 13.953 1 97.38 6 VAL B C 1
ATOM 1916 O O . VAL B 1 6 ? -3.135 -15.766 13.383 1 97.38 6 VAL B O 1
ATOM 1919 N N . LEU B 1 7 ? -5.258 -15.641 13.953 1 97.94 7 LEU B N 1
ATOM 1920 C CA . LEU B 1 7 ? -5.375 -14.234 13.586 1 97.94 7 LEU B CA 1
ATOM 1921 C C . LEU B 1 7 ? -5.262 -13.336 14.812 1 97.94 7 LEU B C 1
ATOM 1923 O O . LEU B 1 7 ? -6.098 -13.414 15.719 1 97.94 7 LEU B O 1
ATOM 1927 N N . HIS B 1 8 ? -4.238 -12.578 14.914 1 98.75 8 HIS B N 1
ATOM 1928 C CA . HIS B 1 8 ? -4.121 -11.531 15.93 1 98.75 8 HIS B CA 1
ATOM 1929 C C . HIS B 1 8 ? -4.898 -10.281 15.523 1 98.75 8 HIS B C 1
ATOM 1931 O O . HIS B 1 8 ? -4.383 -9.438 14.781 1 98.75 8 HIS B O 1
ATOM 1937 N N . HIS B 1 9 ? -6.125 -10.203 16.031 1 98.44 9 HIS B N 1
ATOM 1938 C CA . HIS B 1 9 ? -7.145 -9.266 15.578 1 98.44 9 HIS B CA 1
ATOM 1939 C C . HIS B 1 9 ? -7.227 -8.055 16.5 1 98.44 9 HIS B C 1
ATOM 1941 O O . HIS B 1 9 ? -7.574 -8.188 17.688 1 98.44 9 HIS B O 1
ATOM 1947 N N . LEU B 1 10 ? -6.859 -6.938 16.016 1 98.31 10 LEU B N 1
ATOM 1948 C CA . LEU B 1 10 ? -7.141 -5.688 16.703 1 98.31 10 LEU B CA 1
ATOM 1949 C C . LEU B 1 10 ? -8.531 -5.172 16.359 1 98.31 10 LEU B C 1
ATOM 1951 O O . LEU B 1 10 ? -8.867 -5.027 15.18 1 98.31 10 LEU B O 1
ATOM 1955 N N . VAL B 1 11 ? -9.32 -4.867 17.312 1 96.62 11 VAL B N 1
ATOM 1956 C CA . VAL B 1 11 ? -10.664 -4.379 17.031 1 96.62 11 VAL B CA 1
ATOM 1957 C C . VAL B 1 11 ? -10.594 -3.09 16.219 1 96.62 11 VAL B C 1
ATOM 1959 O O . VAL B 1 11 ? -9.648 -2.312 16.359 1 96.62 11 VAL B O 1
ATOM 1962 N N . ASP B 1 12 ? -11.562 -2.922 15.32 1 94.94 12 ASP B N 1
ATOM 1963 C CA . ASP B 1 12 ? -11.719 -1.705 14.531 1 94.94 12 ASP B CA 1
ATOM 1964 C C . ASP B 1 12 ? -10.453 -1.404 13.727 1 94.94 12 ASP B C 1
ATOM 1966 O O . ASP B 1 12 ? -9.906 -0.304 13.812 1 94.94 12 ASP B O 1
ATOM 1970 N N . SER B 1 13 ? -10.039 -2.461 13.039 1 96.25 13 SER B N 1
ATOM 1971 C CA . SER B 1 13 ? -8.797 -2.346 12.273 1 96.25 13 SER B CA 1
ATOM 1972 C C . SER B 1 13 ? -8.898 -3.07 10.938 1 96.25 13 SER B C 1
ATOM 1974 O O . SER B 1 13 ? -9.922 -3.703 10.641 1 96.25 13 SER B O 1
ATOM 1976 N N . ARG B 1 14 ? -7.855 -2.996 10.148 1 96.69 14 ARG B N 1
ATOM 1977 C CA . ARG B 1 14 ? -7.715 -3.684 8.867 1 96.69 14 ARG B CA 1
ATOM 1978 C C . ARG B 1 14 ? -7.871 -5.191 9.031 1 96.69 14 ARG B C 1
ATOM 1980 O O . ARG B 1 14 ? -8.133 -5.902 8.062 1 96.69 14 ARG B O 1
ATOM 1987 N N . SER B 1 15 ? -7.75 -5.637 10.219 1 98.12 15 SER B N 1
ATOM 1988 C CA . SER B 1 15 ? -7.797 -7.07 10.469 1 98.12 15 SER B CA 1
ATOM 1989 C C . SER B 1 15 ? -9.18 -7.641 10.156 1 98.12 15 SER B C 1
ATOM 1991 O O . SER B 1 15 ? -9.328 -8.852 9.961 1 98.12 15 SER B O 1
ATOM 1993 N N . GLN B 1 16 ? -10.164 -6.777 10.078 1 97.5 16 GLN B N 1
ATOM 1994 C CA . GLN B 1 16 ? -11.531 -7.199 9.805 1 97.5 16 GLN B CA 1
ATOM 1995 C C . GLN B 1 16 ? -11.641 -7.879 8.445 1 97.5 16 GLN B C 1
ATOM 1997 O O . GLN B 1 16 ? -12.391 -8.844 8.281 1 97.5 16 GLN B O 1
ATOM 2002 N N . ARG B 1 17 ? -10.914 -7.418 7.465 1 97.69 17 ARG B N 1
ATOM 2003 C CA . ARG B 1 17 ? -11.016 -8.016 6.137 1 97.69 17 ARG B CA 1
ATOM 2004 C C . ARG B 1 17 ? -10.383 -9.398 6.109 1 97.69 17 ARG B C 1
ATOM 2006 O O . ARG B 1 17 ? -10.836 -10.281 5.387 1 97.69 17 ARG B O 1
ATOM 2013 N N . VAL B 1 18 ? -9.32 -9.594 6.867 1 97.38 18 VAL B N 1
ATOM 2014 C CA . VAL B 1 18 ? -8.711 -10.914 6.969 1 97.38 18 VAL B CA 1
ATOM 2015 C C . VAL B 1 18 ? -9.664 -11.875 7.668 1 97.38 18 VAL B C 1
ATOM 2017 O O . VAL B 1 18 ? -9.789 -13.039 7.273 1 97.38 18 VAL B O 1
ATOM 2020 N N . LEU B 1 19 ? -10.328 -11.359 8.68 1 96.56 19 LEU B N 1
ATOM 2021 C CA . LEU B 1 19 ? -11.305 -12.164 9.398 1 96.56 19 LEU B CA 1
ATOM 2022 C C . LEU B 1 19 ? -12.445 -12.586 8.469 1 96.56 19 LEU B C 1
ATOM 2024 O O . LEU B 1 19 ? -12.914 -13.719 8.539 1 96.56 19 LEU B O 1
ATOM 2028 N N . TRP B 1 20 ? -12.891 -11.695 7.609 1 96.38 20 TRP B N 1
ATOM 2029 C CA . TRP B 1 20 ? -13.898 -12.031 6.605 1 96.38 20 TRP B CA 1
ATOM 2030 C C . TRP B 1 20 ? -13.43 -13.188 5.73 1 96.38 20 TRP B C 1
ATOM 2032 O O . TRP B 1 20 ? -14.188 -14.125 5.473 1 96.38 20 TRP B O 1
ATOM 2042 N N . LEU B 1 21 ? -12.18 -13.133 5.293 1 95.81 21 LEU B N 1
ATOM 2043 C CA . LEU B 1 21 ? -11.617 -14.203 4.473 1 95.81 21 LEU B CA 1
ATOM 2044 C C . LEU B 1 21 ? -11.57 -15.516 5.246 1 95.81 21 LEU B C 1
ATOM 2046 O O . LEU B 1 21 ? -12.016 -16.547 4.742 1 95.81 21 LEU B O 1
ATOM 2050 N N . LEU B 1 22 ? -11.109 -15.453 6.465 1 94.12 22 LEU B N 1
ATOM 2051 C CA . LEU B 1 22 ? -10.953 -16.656 7.27 1 94.12 22 LEU B CA 1
ATOM 2052 C C . LEU B 1 22 ? -12.312 -17.266 7.594 1 94.12 22 LEU B C 1
ATOM 2054 O O . LEU B 1 22 ? -12.438 -18.5 7.699 1 94.12 22 LEU B O 1
ATOM 2058 N N . ALA B 1 23 ? -13.336 -16.438 7.688 1 92.69 23 ALA B N 1
ATOM 2059 C CA . ALA B 1 23 ? -14.68 -16.891 8.008 1 92.69 23 ALA B CA 1
ATOM 2060 C C . ALA B 1 23 ? -15.398 -17.406 6.762 1 92.69 23 ALA B C 1
ATOM 2062 O O . ALA B 1 23 ? -16.516 -17.922 6.852 1 92.69 23 ALA B O 1
ATOM 2063 N N . SER B 1 24 ? -14.859 -17.188 5.617 1 88.44 24 SER B N 1
ATOM 2064 C CA . SER B 1 24 ? -15.461 -17.594 4.352 1 88.44 24 SER B CA 1
ATOM 2065 C C . SER B 1 24 ? -15.266 -19.078 4.102 1 88.44 24 SER B C 1
ATOM 2067 O O . SER B 1 24 ? -14.258 -19.656 4.512 1 88.44 24 SER B O 1
ATOM 2069 N N . PRO B 1 25 ? -16.406 -19.641 3.543 1 74.81 25 PRO B N 1
ATOM 2070 C CA . PRO B 1 25 ? -16.328 -21.078 3.287 1 74.81 25 PRO B CA 1
ATOM 2071 C C . PRO B 1 25 ? -15.422 -21.406 2.107 1 74.81 25 PRO B C 1
ATOM 2073 O O . PRO B 1 25 ? -15.492 -20.766 1.06 1 74.81 25 PRO B O 1
ATOM 2076 N N . LEU B 1 26 ? -14.344 -21.875 2.246 1 56.53 26 LEU B N 1
ATOM 2077 C CA . LEU B 1 26 ? -13.586 -22.406 1.111 1 56.53 26 LEU B CA 1
ATOM 2078 C C . LEU B 1 26 ? -14.281 -23.609 0.503 1 56.53 26 LEU B C 1
ATOM 2080 O O . LEU B 1 26 ? -15.031 -24.312 1.189 1 56.53 26 LEU B O 1
ATOM 2084 N N . SER B 1 27 ? -14.523 -23.703 -0.828 1 46.41 27 SER B N 1
ATOM 2085 C CA . SER B 1 27 ? -15.273 -24.719 -1.561 1 46.41 27 SER B CA 1
ATOM 2086 C C . SER B 1 27 ? -15.156 -26.078 -0.887 1 46.41 27 SER B C 1
ATOM 2088 O O . SER B 1 27 ? -14.117 -26.406 -0.325 1 46.41 27 SER B O 1
ATOM 2090 N N . GLY B 1 28 ? -16.234 -26.953 -1.075 1 44.44 28 GLY B N 1
ATOM 2091 C CA . GLY B 1 28 ? -16.766 -28.25 -0.715 1 44.44 28 GLY B CA 1
ATOM 2092 C C . GLY B 1 28 ? -16.891 -28.453 0.784 1 44.44 28 GLY B C 1
ATOM 2093 O O . GLY B 1 28 ? -17.953 -28.844 1.277 1 44.44 28 GLY B O 1
ATOM 2094 N N . GLU B 1 29 ? -15.977 -28.984 1.315 1 42.72 29 GLU B N 1
ATOM 2095 C CA . GLU B 1 29 ? -16.094 -29.219 2.75 1 42.72 29 GLU B CA 1
ATOM 2096 C C . GLU B 1 29 ? -16.094 -27.906 3.533 1 42.72 29 GLU B C 1
ATOM 2098 O O . GLU B 1 29 ? -15.586 -26.891 3.051 1 42.72 29 GLU B O 1
ATOM 2103 N N . GLU B 1 30 ? -17.172 -27.641 4.426 1 43.09 30 GLU B N 1
ATOM 2104 C CA . GLU B 1 30 ? -17.172 -26.578 5.434 1 43.09 30 GLU B CA 1
ATOM 2105 C C . GLU B 1 30 ? -15.766 -26.062 5.684 1 43.09 30 GLU B C 1
ATOM 2107 O O . GLU B 1 30 ? -15.336 -25.922 6.836 1 43.09 30 GLU B O 1
ATOM 2112 N N . LEU B 1 31 ? -14.898 -26.391 4.879 1 48.09 31 LEU B N 1
ATOM 2113 C CA . LEU B 1 31 ? -13.57 -26.266 5.48 1 48.09 31 LEU B CA 1
ATOM 2114 C C . LEU B 1 31 ? -13.195 -24.797 5.648 1 48.09 31 LEU B C 1
ATOM 2116 O O . LEU B 1 31 ? -12.945 -24.094 4.66 1 48.09 31 LEU B O 1
ATOM 2120 N N . GLN B 1 32 ? -14.031 -24.094 6.43 1 62.78 32 GLN B N 1
ATOM 2121 C CA . GLN B 1 32 ? -13.422 -22.938 7.07 1 62.78 32 GLN B CA 1
ATOM 2122 C C . GLN B 1 32 ? -12 -23.234 7.535 1 62.78 32 GLN B C 1
ATOM 2124 O O . GLN B 1 32 ? -11.703 -24.359 7.949 1 62.78 32 GLN B O 1
ATOM 2129 N N . ILE B 1 33 ? -11.055 -22.609 6.875 1 76.06 33 ILE B N 1
ATOM 2130 C CA . ILE B 1 33 ? -9.727 -22.734 7.461 1 76.06 33 ILE B CA 1
ATOM 2131 C C . ILE B 1 33 ? -9.82 -22.625 8.977 1 76.06 33 ILE B C 1
ATOM 2133 O O . ILE B 1 33 ? -10.375 -21.656 9.508 1 76.06 33 ILE B O 1
ATOM 2137 N N . PRO B 1 34 ? -9.656 -23.828 9.602 1 85.12 34 PRO B N 1
ATOM 2138 C CA . PRO B 1 34 ? -9.633 -23.656 11.055 1 85.12 34 PRO B CA 1
ATOM 2139 C C . PRO B 1 34 ? -8.68 -22.547 11.5 1 85.12 34 PRO B C 1
ATOM 2141 O O . PRO B 1 34 ? -7.566 -22.438 10.984 1 85.12 34 PRO B O 1
ATOM 2144 N N . TYR B 1 35 ? -9.266 -21.656 12.344 1 92.44 35 TYR B N 1
ATOM 2145 C CA . TYR B 1 35 ? -8.43 -20.578 12.852 1 92.44 35 TYR B CA 1
ATOM 2146 C C . TYR B 1 35 ? -8.812 -20.219 14.281 1 92.44 35 TYR B C 1
ATOM 2148 O O . TYR B 1 35 ? -9.922 -20.5 14.727 1 92.44 35 TYR B O 1
ATOM 2156 N N . THR B 1 36 ? -7.828 -19.734 14.969 1 95 36 THR B N 1
ATOM 2157 C CA . THR B 1 36 ? -8.039 -19.141 16.281 1 95 36 THR B CA 1
ATOM 2158 C C . THR B 1 36 ? -8.008 -17.609 16.188 1 95 36 THR B C 1
ATOM 2160 O O . THR B 1 36 ? -7.176 -17.047 15.484 1 95 36 THR B O 1
ATOM 2163 N N . LEU B 1 37 ? -8.953 -17.031 16.875 1 96.25 37 LEU B N 1
ATOM 2164 C CA . LEU B 1 37 ? -9.031 -15.57 16.922 1 96.25 37 LEU B CA 1
ATOM 2165 C C . LEU B 1 37 ? -8.516 -15.039 18.266 1 96.25 37 LEU B C 1
ATOM 2167 O O . LEU B 1 37 ? -9.086 -15.336 19.312 1 96.25 37 LEU B O 1
ATOM 2171 N N . LYS B 1 38 ? -7.402 -14.398 18.25 1 98.12 38 LYS B N 1
ATOM 2172 C CA . LYS B 1 38 ? -6.91 -13.672 19.406 1 98.12 38 LYS B CA 1
ATOM 2173 C C . LYS B 1 38 ? -7.223 -12.18 19.297 1 98.12 38 LYS B C 1
ATOM 2175 O O . LYS B 1 38 ? -6.625 -11.477 18.484 1 98.12 38 LYS B O 1
ATOM 2180 N N . ILE B 1 39 ? -8.055 -11.648 20.156 1 98.12 39 ILE B N 1
ATOM 2181 C CA . ILE B 1 39 ? -8.57 -10.289 20.016 1 98.12 39 ILE B CA 1
ATOM 2182 C C . ILE B 1 39 ? -7.75 -9.336 20.891 1 98.12 39 ILE B C 1
ATOM 2184 O O . ILE B 1 39 ? -7.469 -9.633 22.047 1 98.12 39 ILE B O 1
ATOM 2188 N N . TYR B 1 40 ? -7.34 -8.281 20.344 1 98.31 40 TYR B N 1
ATOM 2189 C CA . TYR B 1 40 ? -6.637 -7.191 21.031 1 98.31 40 TYR B CA 1
ATOM 2190 C C . TYR B 1 40 ? -7.496 -5.934 21.078 1 98.31 40 TYR B C 1
ATOM 2192 O O . TYR B 1 40 ? -8.164 -5.598 20.094 1 98.31 40 TYR B O 1
ATOM 2200 N N . GLN B 1 41 ? -7.449 -5.262 22.188 1 97.19 41 GLN B N 1
ATOM 2201 C CA . GLN B 1 41 ? -8.156 -3.996 22.359 1 97.19 41 GLN B CA 1
ATOM 2202 C C . GLN B 1 41 ? -7.219 -2.811 22.156 1 97.19 41 GLN B C 1
ATOM 2204 O O . GLN B 1 41 ? -6.016 -2.912 22.406 1 97.19 41 GLN B O 1
ATOM 2209 N N . ARG B 1 42 ? -7.812 -1.753 21.656 1 95.5 42 ARG B N 1
ATOM 2210 C CA . ARG B 1 42 ? -7.031 -0.529 21.516 1 95.5 42 ARG B CA 1
ATOM 2211 C C . ARG B 1 42 ? -6.809 0.124 22.875 1 95.5 42 ARG B C 1
ATOM 2213 O O . ARG B 1 42 ? -7.648 0.01 23.781 1 95.5 42 ARG B O 1
ATOM 2220 N N . THR B 1 43 ? -5.691 0.849 22.953 1 94.56 43 THR B N 1
ATOM 2221 C CA . THR B 1 43 ? -5.422 1.637 24.156 1 94.56 43 THR B CA 1
ATOM 2222 C C . THR B 1 43 ? -6.367 2.83 24.25 1 94.56 43 THR B C 1
ATOM 2224 O O . THR B 1 43 ? -7.082 3.135 23.281 1 94.56 43 THR B O 1
ATOM 2227 N N . PRO B 1 44 ? -6.312 3.518 25.328 1 90.75 44 PRO B N 1
ATOM 2228 C CA . PRO B 1 44 ? -7.164 4.707 25.453 1 90.75 44 PRO B CA 1
ATOM 2229 C C . PRO B 1 44 ? -6.82 5.781 24.422 1 90.75 44 PRO B C 1
ATOM 2231 O O . PRO B 1 44 ? -7.672 6.598 24.062 1 90.75 44 PRO B O 1
ATOM 2234 N N . THR B 1 45 ? -5.648 5.75 23.969 1 86.56 45 THR B N 1
ATOM 2235 C CA . THR B 1 45 ? -5.238 6.711 22.953 1 86.56 45 THR B CA 1
ATOM 2236 C C . THR B 1 45 ? -5.484 6.16 21.547 1 86.56 45 THR B C 1
ATOM 2238 O O . THR B 1 45 ? -4.953 6.68 20.562 1 86.56 45 THR B O 1
ATOM 2241 N N . LYS B 1 46 ? -6.16 4.984 21.406 1 87.69 46 LYS B N 1
ATOM 2242 C CA . LYS B 1 46 ? -6.656 4.371 20.172 1 87.69 46 LYS B CA 1
ATOM 2243 C C . LYS B 1 46 ? -5.523 3.725 19.375 1 87.69 46 LYS B C 1
ATOM 2245 O O . LYS B 1 46 ? -5.621 3.566 18.172 1 87.69 46 LYS B O 1
ATOM 2250 N N . GLN B 1 47 ? -4.453 3.412 20.125 1 91.38 47 GLN B N 1
ATOM 2251 C CA . GLN B 1 47 ? -3.322 2.742 19.484 1 91.38 47 GLN B CA 1
ATOM 2252 C C . GLN B 1 47 ? -3.363 1.237 19.734 1 91.38 47 GLN B C 1
ATOM 2254 O O . GLN B 1 47 ? -4.105 0.766 20.609 1 91.38 47 GLN B O 1
ATOM 2259 N N . ALA B 1 48 ? -2.652 0.516 18.859 1 96.31 48 ALA B N 1
ATOM 2260 C CA . ALA B 1 48 ? -2.461 -0.907 19.141 1 96.31 48 ALA B CA 1
ATOM 2261 C C . ALA B 1 48 ? -1.741 -1.12 20.469 1 96.31 48 ALA B C 1
ATOM 2263 O O . ALA B 1 48 ? -0.832 -0.365 20.812 1 96.31 48 ALA B O 1
ATOM 2264 N N . PRO B 1 49 ? -2.117 -2.145 21.203 1 97.5 49 PRO B N 1
ATOM 2265 C CA . PRO B 1 49 ? -1.447 -2.408 22.484 1 97.5 49 PRO B CA 1
ATOM 2266 C C . PRO B 1 49 ? -0.04 -2.975 22.297 1 97.5 49 PRO B C 1
ATOM 2268 O O . PRO B 1 49 ? 0.255 -3.59 21.266 1 97.5 49 PRO B O 1
ATOM 2271 N N . PRO B 1 50 ? 0.827 -2.807 23.281 1 96.5 50 PRO B N 1
ATOM 2272 C CA . PRO B 1 50 ? 2.223 -3.236 23.156 1 96.5 50 PRO B CA 1
ATOM 2273 C C . PRO B 1 50 ? 2.361 -4.742 22.953 1 96.5 50 PRO B C 1
ATOM 2275 O O . PRO B 1 50 ? 3.377 -5.207 22.422 1 96.5 50 PRO B O 1
ATOM 2278 N N . GLU B 1 51 ? 1.376 -5.539 23.312 1 98.06 51 GLU B N 1
ATOM 2279 C CA . GLU B 1 51 ? 1.407 -6.992 23.172 1 98.06 51 GLU B CA 1
ATOM 2280 C C . GLU B 1 51 ? 1.578 -7.398 21.703 1 98.06 51 GLU B C 1
ATOM 2282 O O . GLU B 1 51 ? 2.172 -8.438 21.422 1 98.06 51 GLU B O 1
ATOM 2287 N N . LEU B 1 52 ? 1.037 -6.594 20.859 1 98.31 52 LEU B N 1
ATOM 2288 C CA . LEU B 1 52 ? 1.123 -6.934 19.438 1 98.31 52 LEU B CA 1
ATOM 2289 C C . LEU B 1 52 ? 2.564 -6.867 18.953 1 98.31 52 LEU B C 1
ATOM 2291 O O . LEU B 1 52 ? 2.926 -7.527 17.969 1 98.31 52 LEU B O 1
ATOM 2295 N N . ALA B 1 53 ? 3.381 -6.043 19.625 1 97.69 53 ALA B N 1
ATOM 2296 C CA . ALA B 1 53 ? 4.789 -5.934 19.25 1 97.69 53 ALA B CA 1
ATOM 2297 C C . ALA B 1 53 ? 5.543 -7.219 19.578 1 97.69 53 ALA B C 1
ATOM 2299 O O . ALA B 1 53 ? 6.648 -7.441 19.078 1 97.69 53 ALA B O 1
ATOM 2300 N N . GLN B 1 54 ? 4.984 -8.086 20.359 1 97.81 54 GLN B N 1
ATOM 2301 C CA . GLN B 1 54 ? 5.574 -9.383 20.672 1 97.81 54 GLN B CA 1
ATOM 2302 C C . GLN B 1 54 ? 5.34 -10.375 19.531 1 97.81 54 GLN B C 1
ATOM 2304 O O . GLN B 1 54 ? 6.004 -11.406 19.453 1 97.81 54 GLN B O 1
ATOM 2309 N N . VAL B 1 55 ? 4.336 -10.047 18.703 1 98.19 55 VAL B N 1
ATOM 2310 C CA . VAL B 1 55 ? 4.004 -10.938 17.594 1 98.19 55 VAL B CA 1
ATOM 2311 C C . VAL B 1 55 ? 4.797 -10.523 16.359 1 98.19 55 VAL B C 1
ATOM 2313 O O . VAL B 1 55 ? 5.34 -11.383 15.656 1 98.19 55 VAL B O 1
ATOM 2316 N N . HIS B 1 56 ? 4.906 -9.242 16.141 1 98.38 56 HIS B N 1
ATOM 2317 C CA . HIS B 1 56 ? 5.605 -8.688 14.992 1 98.38 56 HIS B C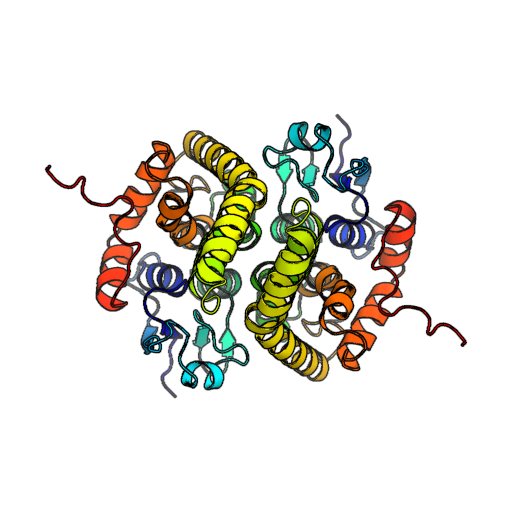A 1
ATOM 2318 C C . HIS B 1 56 ? 6.273 -7.355 15.352 1 98.38 56 HIS B C 1
ATOM 2320 O O . HIS B 1 56 ? 5.695 -6.543 16.078 1 98.38 56 HIS B O 1
ATOM 2326 N N . PRO B 1 57 ? 7.395 -7.062 14.742 1 97.75 57 PRO B N 1
ATOM 2327 C CA . PRO B 1 57 ? 8.195 -5.91 15.156 1 97.75 57 PRO B CA 1
ATOM 2328 C C . PRO B 1 57 ? 7.453 -4.586 14.992 1 97.75 57 PRO B C 1
ATOM 2330 O O . PRO B 1 57 ? 7.727 -3.627 15.719 1 97.75 57 PRO B O 1
ATOM 2333 N N . LEU B 1 58 ? 6.523 -4.492 14.109 1 98 58 LEU B N 1
ATOM 2334 C CA . LEU B 1 58 ? 5.836 -3.229 13.883 1 98 58 LEU B CA 1
ATOM 2335 C C . LEU B 1 58 ? 4.641 -3.082 14.812 1 98 58 LEU B C 1
ATOM 2337 O O . LEU B 1 58 ? 4.051 -2.002 14.914 1 98 58 LEU B O 1
ATOM 2341 N N . GLY B 1 59 ? 4.238 -4.129 15.445 1 98.06 59 GLY B N 1
ATOM 2342 C CA . GLY B 1 59 ? 3.205 -4.082 16.469 1 98.06 59 GLY B CA 1
ATOM 2343 C C . GLY B 1 59 ? 1.842 -3.699 15.922 1 98.06 59 GLY B C 1
ATOM 2344 O O . GLY B 1 59 ? 1.06 -3.035 16.609 1 98.06 59 GLY B O 1
ATOM 2345 N N . LYS B 1 60 ? 1.577 -4.105 14.688 1 96.62 60 LYS B N 1
ATOM 2346 C CA . LYS B 1 60 ? 0.314 -3.746 14.047 1 96.62 60 LYS B CA 1
ATOM 2347 C C . LYS B 1 60 ? -0.53 -4.984 13.766 1 96.62 60 LYS B C 1
ATOM 2349 O O . LYS B 1 60 ? -0.059 -6.113 13.922 1 96.62 60 LYS B O 1
ATOM 2354 N N . SER B 1 61 ? -1.727 -4.801 13.508 1 98 61 SER B N 1
ATOM 2355 C CA . SER B 1 61 ? -2.682 -5.789 13.023 1 98 61 SER B CA 1
ATOM 2356 C C . SER B 1 61 ? -3.297 -5.359 11.695 1 98 61 SER B C 1
ATOM 2358 O O . SER B 1 61 ? -3.578 -4.176 11.484 1 98 61 SER B O 1
ATOM 2360 N N . PRO B 1 62 ? -3.457 -6.305 10.758 1 98.06 62 PRO B N 1
ATOM 2361 C CA . PRO B 1 62 ? -3.506 -7.758 10.93 1 98.06 62 PRO B CA 1
ATOM 2362 C C . PRO B 1 62 ? -2.121 -8.406 10.914 1 98.06 62 PRO B C 1
ATOM 2364 O O . PRO B 1 62 ? -1.195 -7.871 10.297 1 98.06 62 PRO B O 1
ATOM 2367 N N . VAL B 1 63 ? -1.985 -9.414 11.648 1 98.75 63 VAL B N 1
ATOM 2368 C CA . VAL B 1 63 ? -0.864 -10.352 11.617 1 98.75 63 VAL B CA 1
ATOM 2369 C C . VAL B 1 63 ? -1.352 -11.758 11.969 1 98.75 63 VAL B C 1
ATOM 2371 O O . VAL B 1 63 ? -2.215 -11.922 12.836 1 98.75 63 VAL B O 1
ATOM 2374 N N . ILE B 1 64 ? -0.888 -12.758 11.242 1 98.25 64 ILE B N 1
ATOM 2375 C CA . ILE B 1 64 ? -1.265 -14.133 11.547 1 98.25 64 ILE B CA 1
ATOM 2376 C C . ILE B 1 64 ? -0.019 -14.945 11.898 1 98.25 64 ILE B C 1
ATOM 2378 O O . ILE B 1 64 ? 1.093 -14.594 11.492 1 98.25 64 ILE B O 1
ATOM 2382 N N . THR B 1 65 ? -0.231 -15.953 12.664 1 98.12 65 THR B N 1
ATOM 2383 C CA . THR B 1 65 ? 0.772 -17 12.852 1 98.12 65 THR B CA 1
ATOM 2384 C C . THR B 1 65 ? 0.264 -18.344 12.328 1 98.12 65 THR B C 1
ATOM 2386 O O . THR B 1 65 ? -0.912 -18.672 12.492 1 98.12 65 THR B O 1
ATOM 2389 N N . ASP B 1 66 ? 0.988 -18.984 11.594 1 96.19 66 ASP B N 1
ATOM 2390 C CA . ASP B 1 66 ? 0.795 -20.344 11.094 1 96.19 66 ASP B CA 1
ATOM 2391 C C . ASP B 1 66 ? 1.977 -21.234 11.461 1 96.19 66 ASP B C 1
ATOM 2393 O O . ASP B 1 66 ? 2.928 -21.375 10.688 1 96.19 66 ASP B O 1
ATOM 2397 N N . GLY B 1 67 ? 1.854 -21.938 12.641 1 94.56 67 GLY B N 1
ATOM 2398 C CA . GLY B 1 67 ? 3.041 -22.5 13.258 1 94.56 67 GLY B CA 1
ATOM 2399 C C . GLY B 1 67 ? 4.074 -21.469 13.648 1 94.56 67 GLY B C 1
ATOM 2400 O O . GLY B 1 67 ? 3.752 -20.5 14.344 1 94.56 67 GLY B O 1
ATOM 2401 N N . ASP B 1 68 ? 5.254 -21.609 13.141 1 94.31 68 ASP B N 1
ATOM 2402 C CA . ASP B 1 68 ? 6.332 -20.703 13.484 1 94.31 68 ASP B CA 1
ATOM 2403 C C . ASP B 1 68 ? 6.375 -19.516 12.523 1 94.31 68 ASP B C 1
ATOM 2405 O O . ASP B 1 68 ? 7.117 -18.547 12.742 1 94.31 68 ASP B O 1
ATOM 2409 N N . LEU B 1 69 ? 5.551 -19.547 11.578 1 96.62 69 LEU B N 1
ATOM 2410 C CA . LEU B 1 69 ? 5.559 -18.5 10.57 1 96.62 69 LEU B CA 1
ATOM 2411 C C . LEU B 1 69 ? 4.691 -17.312 11 1 96.62 69 LEU B C 1
ATOM 2413 O O . LEU B 1 69 ? 3.574 -17.516 11.484 1 96.62 69 LEU B O 1
ATOM 2417 N N . VAL B 1 70 ? 5.238 -16.125 10.883 1 98.12 70 VAL B N 1
ATOM 2418 C CA . VAL B 1 70 ? 4.496 -14.891 11.125 1 98.12 70 VAL B CA 1
ATOM 2419 C C . VAL B 1 70 ? 4.32 -14.133 9.805 1 98.12 70 VAL B C 1
ATOM 2421 O O . VAL B 1 70 ? 5.285 -13.906 9.078 1 98.12 70 VAL B O 1
ATOM 2424 N N . VAL B 1 71 ? 3.107 -13.789 9.461 1 98.25 71 VAL B N 1
ATOM 2425 C CA . VAL B 1 71 ? 2.822 -13.039 8.242 1 98.25 71 VAL B CA 1
ATOM 2426 C C . VAL B 1 71 ? 2.008 -11.797 8.586 1 98.25 71 VAL B C 1
ATOM 2428 O O . VAL B 1 71 ? 0.915 -11.891 9.148 1 98.25 71 VAL B O 1
ATOM 2431 N N . ALA B 1 72 ? 2.586 -10.672 8.281 1 98.44 72 ALA B N 1
ATOM 2432 C CA . ALA B 1 72 ? 1.881 -9.406 8.43 1 98.44 72 ALA B CA 1
ATOM 2433 C C . ALA B 1 72 ? 1.539 -8.805 7.07 1 98.44 72 ALA B C 1
ATOM 2435 O O . ALA B 1 72 ? 1.725 -9.445 6.039 1 98.44 72 ALA B O 1
ATOM 2436 N N . GLU B 1 73 ? 1.015 -7.582 7.082 1 97.94 73 GLU B N 1
ATOM 2437 C CA . GLU B 1 73 ? 0.589 -6.902 5.863 1 97.94 73 GLU B CA 1
ATOM 2438 C C . GLU B 1 73 ? -0.669 -7.539 5.285 1 97.94 73 GLU B C 1
ATOM 2440 O O . GLU B 1 73 ? -0.655 -8.711 4.898 1 97.94 73 GLU B O 1
ATOM 2445 N N . SER B 1 74 ? -1.74 -6.773 5.074 1 98.31 74 SER B N 1
ATOM 2446 C CA . SER B 1 74 ? -3.033 -7.277 4.621 1 98.31 74 SER B CA 1
ATOM 2447 C C . SER B 1 74 ? -2.896 -8.055 3.318 1 98.31 74 SER B C 1
ATOM 2449 O O . SER B 1 74 ? -3.328 -9.203 3.23 1 98.31 74 SER B O 1
ATOM 2451 N N . GLY B 1 75 ? -2.275 -7.441 2.316 1 98.5 75 GLY B N 1
ATOM 2452 C CA . GLY B 1 75 ? -2.143 -8.094 1.021 1 98.5 75 GLY B CA 1
ATOM 2453 C C . GLY B 1 75 ? -1.357 -9.391 1.082 1 98.5 75 GLY B C 1
ATOM 2454 O O . GLY B 1 75 ? -1.716 -10.367 0.427 1 98.5 75 GLY B O 1
ATOM 2455 N N . ALA B 1 76 ? -0.284 -9.445 1.855 1 98.69 76 ALA B N 1
ATOM 2456 C CA . ALA B 1 76 ? 0.534 -10.641 2.018 1 98.69 76 ALA B CA 1
ATOM 2457 C C . ALA B 1 76 ? -0.259 -11.758 2.691 1 98.69 76 ALA B C 1
ATOM 2459 O O . ALA B 1 76 ? -0.189 -12.914 2.273 1 98.69 76 ALA B O 1
ATOM 2460 N N . ILE B 1 77 ? -1.002 -11.391 3.715 1 98.38 77 ILE B N 1
ATOM 2461 C CA . ILE B 1 77 ? -1.792 -12.375 4.449 1 98.38 77 ILE B CA 1
ATOM 2462 C C . ILE B 1 77 ? -2.834 -12.992 3.523 1 98.38 77 ILE B C 1
ATOM 2464 O O . ILE B 1 77 ? -2.982 -14.219 3.477 1 98.38 77 ILE B O 1
ATOM 2468 N N . VAL B 1 78 ? -3.545 -12.164 2.781 1 97.94 78 VAL B N 1
ATOM 2469 C CA . VAL B 1 78 ? -4.602 -12.633 1.893 1 97.94 78 VAL B CA 1
ATOM 2470 C C . VAL B 1 78 ? -4.012 -13.555 0.83 1 97.94 78 VAL B C 1
ATOM 2472 O O . VAL B 1 78 ? -4.535 -14.648 0.587 1 97.94 78 VAL B O 1
ATOM 2475 N N . GLU B 1 79 ? -2.916 -13.109 0.245 1 97.5 79 GLU B N 1
ATOM 2476 C CA . GLU B 1 79 ? -2.277 -13.938 -0.774 1 97.5 79 GLU B CA 1
ATOM 2477 C C . GLU B 1 79 ? -1.767 -15.25 -0.182 1 97.5 79 GLU B C 1
ATOM 2479 O O . GLU B 1 79 ? -1.944 -16.312 -0.775 1 97.5 79 GLU B O 1
ATOM 2484 N N . TYR B 1 80 ? -1.142 -15.18 0.993 1 96.81 80 TYR B N 1
ATOM 2485 C CA . TYR B 1 80 ? -0.638 -16.375 1.666 1 96.81 80 TYR B CA 1
ATOM 2486 C C . TYR B 1 80 ? -1.765 -17.359 1.942 1 96.81 80 TYR B C 1
ATOM 2488 O O . TYR B 1 80 ? -1.656 -18.547 1.612 1 96.81 80 TYR B O 1
ATOM 2496 N N . LEU B 1 81 ? -2.852 -16.906 2.488 1 95.88 81 LEU B N 1
ATOM 2497 C CA . LEU B 1 81 ? -3.969 -17.766 2.869 1 95.88 81 LEU B CA 1
ATOM 2498 C C . LEU B 1 81 ? -4.613 -18.391 1.64 1 95.88 81 LEU B C 1
ATOM 2500 O O . LEU B 1 81 ? -4.953 -19.578 1.652 1 95.88 81 LEU B O 1
ATOM 2504 N N . LEU B 1 82 ? -4.781 -17.609 0.605 1 94.5 82 LEU B N 1
ATOM 2505 C CA . LEU B 1 82 ? -5.43 -18.141 -0.593 1 94.5 82 LEU B CA 1
ATOM 2506 C C . LEU B 1 82 ? -4.535 -19.156 -1.296 1 94.5 82 LEU B C 1
ATOM 2508 O O . LEU B 1 82 ? -5.023 -20.141 -1.837 1 94.5 82 LEU B O 1
ATOM 2512 N N . GLN B 1 83 ? -3.232 -18.891 -1.319 1 93.06 83 GLN B N 1
ATOM 2513 C CA . GLN B 1 83 ? -2.301 -19.797 -1.968 1 93.06 83 GLN B CA 1
ATOM 2514 C C . GLN B 1 83 ? -2.201 -21.125 -1.203 1 93.06 83 GLN B C 1
ATOM 2516 O O . GLN B 1 83 ? -2.195 -22.188 -1.806 1 93.06 83 GLN B O 1
ATOM 2521 N N . LYS B 1 84 ? -2.16 -21.016 0.045 1 92.62 84 LYS B N 1
ATOM 2522 C CA . LYS B 1 84 ? -1.897 -22.203 0.849 1 92.62 84 LYS B CA 1
ATOM 2523 C C . LYS B 1 84 ? -3.191 -22.953 1.168 1 92.62 84 LYS B C 1
ATOM 2525 O O . LYS B 1 84 ? -3.223 -24.188 1.167 1 92.62 84 LYS B O 1
ATOM 2530 N N . TYR B 1 85 ? -4.234 -22.188 1.4 1 90.81 85 TYR B N 1
ATOM 2531 C CA . TYR B 1 85 ? -5.426 -22.828 1.963 1 90.81 85 TYR B CA 1
ATOM 2532 C C . TYR B 1 85 ? -6.617 -22.656 1.029 1 90.81 85 TYR B C 1
ATOM 2534 O O . TYR B 1 85 ? -7.672 -23.266 1.252 1 90.81 85 TYR B O 1
ATOM 2542 N N . GLY B 1 86 ? -6.523 -21.875 0.001 1 89.44 86 GLY B N 1
ATOM 2543 C CA . GLY B 1 86 ? -7.656 -21.547 -0.848 1 89.44 86 GLY B CA 1
ATOM 2544 C C . GLY B 1 86 ? -8.156 -22.734 -1.657 1 89.44 86 GLY B C 1
ATOM 2545 O O . GLY B 1 86 ? -9.336 -22.797 -2.002 1 89.44 86 GLY B O 1
ATOM 2546 N N . ASN B 1 87 ? -7.211 -23.641 -2.02 1 88.44 87 ASN B N 1
ATOM 2547 C CA . ASN B 1 87 ? -7.547 -24.828 -2.785 1 88.44 87 ASN B CA 1
ATOM 2548 C C . ASN B 1 87 ? -8.359 -24.484 -4.031 1 88.44 87 ASN B C 1
ATOM 2550 O O . ASN B 1 87 ? -9.391 -25.109 -4.297 1 88.44 87 ASN B O 1
ATOM 2554 N N . GLY B 1 88 ? -8.016 -23.484 -4.695 1 88.5 88 GLY B N 1
ATOM 2555 C CA . GLY B 1 88 ? -8.633 -23.109 -5.957 1 88.5 88 GLY B CA 1
ATOM 2556 C C . GLY B 1 88 ? -9.852 -22.219 -5.785 1 88.5 88 GLY B C 1
ATOM 2557 O O . GLY B 1 88 ? -10.445 -21.781 -6.766 1 88.5 88 GLY B O 1
ATOM 2558 N N . ARG B 1 89 ? -10.242 -21.938 -4.582 1 90.5 89 ARG B N 1
ATOM 2559 C CA . ARG B 1 89 ? -11.344 -21.031 -4.316 1 90.5 89 ARG B CA 1
ATOM 2560 C C . ARG B 1 89 ? -10.875 -19.578 -4.344 1 90.5 89 ARG B C 1
ATOM 2562 O O . ARG B 1 89 ? -9.695 -19.297 -4.125 1 90.5 89 ARG B O 1
ATOM 2569 N N . PHE B 1 90 ? -11.836 -18.672 -4.648 1 94.25 90 PHE B N 1
ATOM 2570 C CA . PHE B 1 90 ? -11.609 -17.234 -4.613 1 94.25 90 PHE B CA 1
ATOM 2571 C C . PHE B 1 90 ? -10.594 -16.812 -5.664 1 94.25 90 PHE B C 1
ATOM 2573 O O . PHE B 1 90 ? -9.805 -15.891 -5.441 1 94.25 90 PHE B O 1
ATOM 2580 N N . GLN B 1 91 ? -10.555 -17.594 -6.719 1 95.38 91 GLN B N 1
ATOM 2581 C CA . GLN B 1 91 ? -9.68 -17.281 -7.84 1 95.38 91 GLN B CA 1
ATOM 2582 C C . GLN B 1 91 ? -10.414 -16.453 -8.898 1 95.38 91 GLN B C 1
ATOM 2584 O O . GLN B 1 91 ? -11.594 -16.688 -9.164 1 95.38 91 GLN B O 1
ATOM 2589 N N . PRO B 1 92 ? -9.742 -15.508 -9.461 1 97.5 92 PRO B N 1
ATOM 2590 C CA . PRO B 1 92 ? -10.367 -14.773 -10.562 1 97.5 92 PRO B CA 1
ATOM 2591 C C . PRO B 1 92 ? -10.523 -15.625 -11.82 1 97.5 92 PRO B C 1
ATOM 2593 O O . PRO B 1 92 ? -9.711 -16.516 -12.07 1 97.5 92 PRO B O 1
ATOM 2596 N N . PRO B 1 93 ? -11.609 -15.383 -12.594 1 97.69 93 PRO B N 1
ATOM 2597 C CA . PRO B 1 93 ? -11.617 -15.945 -13.953 1 97.69 93 PRO B CA 1
ATOM 2598 C C . PRO B 1 93 ? -10.5 -15.383 -14.828 1 97.69 93 PRO B C 1
ATOM 2600 O O . PRO B 1 93 ? -9.891 -14.367 -14.484 1 97.69 93 PRO B O 1
ATOM 2603 N N . SER B 1 94 ? -10.211 -16.031 -15.914 1 96.62 94 SER B N 1
ATOM 2604 C CA . SER B 1 94 ? -9.109 -15.672 -16.797 1 96.62 94 SER B CA 1
ATOM 2605 C C . SER B 1 94 ? -9.195 -14.211 -17.219 1 96.62 94 SER B C 1
ATOM 2607 O O . SER B 1 94 ? -8.188 -13.508 -17.25 1 96.62 94 SER B O 1
ATOM 2609 N N . GLU B 1 95 ? -10.359 -13.758 -17.484 1 96.31 95 GLU B N 1
ATOM 2610 C CA . GLU B 1 95 ? -10.547 -12.398 -17.984 1 96.31 95 GLU B CA 1
ATOM 2611 C C . GLU B 1 95 ? -10.414 -11.375 -16.859 1 96.31 95 GLU B C 1
ATOM 2613 O O . GLU B 1 95 ? -10.281 -10.172 -17.125 1 96.31 95 GLU B O 1
ATOM 2618 N N . GLY B 1 96 ? -10.477 -11.844 -15.578 1 98 96 GLY B N 1
ATOM 2619 C CA . GLY B 1 96 ? -10.461 -10.945 -14.438 1 98 96 GLY B CA 1
ATOM 2620 C C . GLY B 1 96 ? -9.109 -10.898 -13.742 1 98 96 GLY B C 1
ATOM 2621 O O . GLY B 1 96 ? -8.961 -10.234 -12.711 1 98 96 GLY B O 1
ATOM 2622 N N . LEU B 1 97 ? -8.117 -11.555 -14.32 1 97.88 97 LEU B N 1
ATOM 2623 C CA . LEU B 1 97 ? -6.828 -11.734 -13.656 1 97.88 97 LEU B CA 1
ATOM 2624 C C . LEU B 1 97 ? -6.148 -10.391 -13.422 1 97.88 97 LEU B C 1
ATOM 2626 O O . LEU B 1 97 ? -5.691 -10.109 -12.312 1 97.88 97 LEU B O 1
ATOM 2630 N N . VAL B 1 98 ? -6.074 -9.531 -14.414 1 97.81 98 VAL B N 1
ATOM 2631 C CA . VAL B 1 98 ? -5.359 -8.258 -14.32 1 97.81 98 VAL B CA 1
ATOM 2632 C C . VAL B 1 98 ? -6.098 -7.32 -13.375 1 97.81 98 VAL B C 1
ATOM 2634 O O . VAL B 1 98 ? -5.48 -6.641 -12.555 1 97.81 98 VAL B O 1
ATOM 2637 N N . LYS B 1 99 ? -7.441 -7.297 -13.484 1 98.31 99 LYS B N 1
ATOM 2638 C CA . LYS B 1 99 ? -8.234 -6.488 -12.57 1 98.31 99 LYS B CA 1
ATOM 2639 C C . LYS B 1 99 ? -8.039 -6.945 -11.125 1 98.31 99 LYS B C 1
ATOM 2641 O O . LYS B 1 99 ? -7.949 -6.121 -10.211 1 98.31 99 LYS B O 1
ATOM 2646 N N . ASN B 1 100 ? -7.961 -8.242 -10.953 1 98.69 100 ASN B N 1
ATOM 2647 C CA . ASN B 1 100 ? -7.738 -8.797 -9.625 1 98.69 100 ASN B CA 1
ATOM 2648 C C . ASN B 1 100 ? -6.391 -8.367 -9.055 1 98.69 100 ASN B C 1
ATOM 2650 O O . ASN B 1 100 ? -6.312 -7.922 -7.906 1 98.69 100 ASN B O 1
ATOM 2654 N N . ILE B 1 101 ? -5.379 -8.484 -9.836 1 98.62 101 ILE B N 1
ATOM 2655 C CA . ILE B 1 101 ? -4.039 -8.094 -9.398 1 98.62 101 ILE B CA 1
ATOM 2656 C C . ILE B 1 101 ? -4.012 -6.602 -9.078 1 98.62 101 ILE B C 1
ATOM 2658 O O . ILE B 1 101 ? -3.471 -6.191 -8.055 1 98.62 101 ILE B O 1
ATOM 2662 N N . TYR B 1 102 ? -4.629 -5.781 -9.945 1 98.75 102 TYR B N 1
ATOM 2663 C CA . TYR B 1 102 ? -4.641 -4.332 -9.766 1 98.75 102 TYR B CA 1
ATOM 2664 C C . TYR B 1 102 ? -5.262 -3.951 -8.43 1 98.75 102 TYR B C 1
ATOM 2666 O O . TYR B 1 102 ? -4.621 -3.293 -7.602 1 98.75 102 TYR B O 1
ATOM 2674 N N . TYR B 1 103 ? -6.457 -4.441 -8.133 1 98.94 103 TYR B N 1
ATOM 2675 C CA . TYR B 1 103 ? -7.184 -3.986 -6.957 1 98.94 103 TYR B CA 1
ATOM 2676 C C . TYR B 1 103 ? -6.613 -4.609 -5.688 1 98.94 103 TYR B C 1
ATOM 2678 O O . TYR B 1 103 ? -6.715 -4.031 -4.605 1 98.94 103 TYR B O 1
ATOM 2686 N N . THR B 1 104 ? -5.957 -5.789 -5.82 1 98.88 104 THR B N 1
ATOM 2687 C CA . THR B 1 104 ? -5.262 -6.383 -4.68 1 98.88 104 THR B CA 1
ATOM 2688 C C . THR B 1 104 ? -4.152 -5.461 -4.184 1 98.88 104 THR B C 1
ATOM 2690 O O . THR B 1 104 ? -3.969 -5.293 -2.979 1 98.88 104 THR B O 1
ATOM 2693 N N . HIS B 1 105 ? -3.479 -4.828 -5.07 1 98.88 105 HIS B N 1
ATOM 2694 C CA . HIS B 1 105 ? -2.393 -3.924 -4.707 1 98.88 105 HIS B CA 1
ATOM 2695 C C . HIS B 1 105 ? -2.912 -2.514 -4.453 1 98.88 105 HIS B C 1
ATOM 2697 O O . HIS B 1 105 ? -2.447 -1.831 -3.535 1 98.88 105 HIS B O 1
ATOM 2703 N N . TYR B 1 106 ? -3.889 -2.072 -5.273 1 98.88 106 TYR B N 1
ATOM 2704 C CA . TYR B 1 106 ? -4.434 -0.719 -5.246 1 98.88 106 TYR B CA 1
ATOM 2705 C C . TYR B 1 106 ? -5.051 -0.409 -3.885 1 98.88 106 TYR B C 1
ATOM 2707 O O . TYR B 1 106 ? -4.945 0.717 -3.393 1 98.88 106 TYR B O 1
ATOM 2715 N N . ALA B 1 107 ? -5.66 -1.403 -3.303 1 98.81 107 ALA B N 1
ATOM 2716 C CA . ALA B 1 107 ? -6.363 -1.212 -2.035 1 98.81 107 ALA B CA 1
ATOM 2717 C C . ALA B 1 107 ? -5.449 -0.573 -0.993 1 98.81 107 ALA B C 1
ATOM 2719 O O . ALA B 1 107 ? -5.754 0.5 -0.466 1 98.81 107 ALA B O 1
ATOM 2720 N N . GLU B 1 108 ? -4.277 -1.188 -0.789 1 97.69 108 GLU B N 1
ATOM 2721 C CA . GLU B 1 108 ? -3.348 -0.665 0.209 1 97.69 108 GLU B CA 1
ATOM 2722 C C . GLU B 1 108 ? -2.395 0.355 -0.406 1 97.69 108 GLU B C 1
ATOM 2724 O O . GLU B 1 108 ? -1.938 1.276 0.274 1 97.69 108 GLU B O 1
ATOM 2729 N N . GLY B 1 109 ? -2.115 0.176 -1.669 1 97.75 109 GLY B N 1
ATOM 2730 C CA . GLY B 1 109 ? -1.129 1.033 -2.309 1 97.75 109 GLY B CA 1
ATOM 2731 C C . GLY B 1 109 ? -1.633 2.441 -2.557 1 97.75 109 GLY B C 1
ATOM 2732 O O . GLY B 1 109 ? -0.84 3.375 -2.693 1 97.75 109 GLY B O 1
ATOM 2733 N N . THR B 1 110 ? -2.992 2.572 -2.584 1 98.38 110 THR B N 1
ATOM 2734 C CA . THR B 1 110 ? -3.523 3.885 -2.93 1 98.38 110 THR B CA 1
ATOM 2735 C C . THR B 1 110 ? -4.707 4.242 -2.037 1 98.38 110 THR B C 1
ATOM 2737 O O . THR B 1 110 ? -4.562 5.004 -1.079 1 98.38 110 THR B O 1
ATOM 2740 N N . LEU B 1 111 ? -5.848 3.582 -2.211 1 98.69 111 LEU B N 1
ATOM 2741 C CA . LEU B 1 111 ? -7.09 4.09 -1.64 1 98.69 111 LEU B CA 1
ATOM 2742 C C . LEU B 1 111 ? -7.055 4.027 -0.116 1 98.69 111 LEU B C 1
ATOM 2744 O O . LEU B 1 111 ? -7.414 4.996 0.558 1 98.69 111 LEU B O 1
ATOM 2748 N N . GLN B 1 112 ? -6.641 2.863 0.395 1 98.38 112 GLN B N 1
ATOM 2749 C CA . GLN B 1 112 ? -6.574 2.746 1.848 1 98.38 112 GLN B CA 1
ATOM 2750 C C . GLN B 1 112 ? -5.629 3.789 2.439 1 98.38 112 GLN B C 1
ATOM 2752 O O . GLN B 1 112 ? -5.91 4.359 3.496 1 98.38 112 GLN B O 1
ATOM 2757 N N . ASN B 1 113 ? -4.539 3.979 1.775 1 97.12 113 ASN B N 1
ATOM 2758 C CA . ASN B 1 113 ? -3.574 4.969 2.236 1 97.12 113 ASN B CA 1
ATOM 2759 C C . ASN B 1 113 ? -4.176 6.371 2.27 1 97.12 113 ASN B C 1
ATOM 2761 O O . ASN B 1 113 ? -4 7.105 3.242 1 97.12 113 ASN B O 1
ATOM 2765 N N . LEU B 1 114 ? -4.875 6.785 1.247 1 98.38 114 LEU B N 1
ATOM 2766 C CA . LEU B 1 114 ? -5.523 8.086 1.172 1 98.38 114 LEU B CA 1
ATOM 2767 C C . LEU B 1 114 ? -6.523 8.266 2.312 1 98.38 114 LEU B C 1
ATOM 2769 O O . LEU B 1 114 ? -6.539 9.305 2.971 1 98.38 114 LEU B O 1
ATOM 2773 N N . LEU B 1 115 ? -7.25 7.25 2.57 1 98.31 115 LEU B N 1
ATOM 2774 C CA . LEU B 1 115 ? -8.305 7.336 3.574 1 98.31 115 LEU B CA 1
ATOM 2775 C C . LEU B 1 115 ? -7.723 7.297 4.98 1 98.31 115 LEU B C 1
ATOM 2777 O O . LEU B 1 115 ? -8.242 7.949 5.891 1 98.31 115 LEU B O 1
ATOM 2781 N N . SER B 1 116 ? -6.68 6.516 5.18 1 96.81 116 SER B N 1
ATOM 2782 C CA . SER B 1 116 ? -5.969 6.539 6.457 1 96.81 116 SER B CA 1
ATOM 2783 C C . SER B 1 116 ? -5.379 7.918 6.734 1 96.81 116 SER B C 1
ATOM 2785 O O . SER B 1 116 ? -5.461 8.414 7.859 1 96.81 116 SER B O 1
ATOM 2787 N N . ASN B 1 117 ? -4.824 8.578 5.684 1 97.69 117 ASN B N 1
ATOM 2788 C CA . ASN B 1 117 ? -4.262 9.914 5.852 1 97.69 117 ASN B CA 1
ATOM 2789 C C . ASN B 1 117 ? -5.348 10.953 6.129 1 97.69 117 ASN B C 1
ATOM 2791 O O . ASN B 1 117 ? -5.125 11.914 6.867 1 97.69 117 ASN B O 1
ATOM 2795 N N . TRP B 1 118 ? -6.492 10.742 5.492 1 97.88 118 TRP B N 1
ATOM 2796 C CA . TRP B 1 118 ? -7.621 11.617 5.793 1 97.88 118 TRP B CA 1
ATOM 2797 C C . TRP B 1 118 ? -7.902 11.641 7.293 1 97.88 118 TRP B C 1
ATOM 2799 O O . TRP B 1 118 ? -8.047 12.711 7.891 1 97.88 118 TRP B O 1
ATOM 2809 N N . ARG B 1 119 ? -7.938 10.492 7.887 1 95.44 119 ARG B N 1
ATOM 2810 C CA . ARG B 1 119 ? -8.18 10.359 9.32 1 95.44 119 ARG B CA 1
ATOM 2811 C C . ARG B 1 119 ? -7.027 10.938 10.125 1 95.44 119 ARG B C 1
ATOM 2813 O O . ARG B 1 119 ? -7.246 11.656 11.102 1 95.44 119 ARG B O 1
ATOM 2820 N N . ILE B 1 120 ? -5.793 10.68 9.781 1 95.94 120 ILE B N 1
ATOM 2821 C CA . ILE B 1 120 ? -4.605 11.109 10.508 1 95.94 120 ILE B CA 1
ATOM 2822 C C . ILE B 1 120 ? -4.52 12.641 10.484 1 95.94 120 ILE B C 1
ATOM 2824 O O . ILE B 1 120 ? -4.203 13.258 11.5 1 95.94 120 ILE B O 1
ATOM 2828 N N . TYR B 1 121 ? -4.789 13.242 9.266 1 96.5 121 TYR B N 1
ATOM 2829 C CA . TYR B 1 121 ? -4.824 14.695 9.195 1 96.5 121 TYR B CA 1
ATOM 2830 C C . TYR B 1 121 ? -5.844 15.273 10.164 1 96.5 121 TYR B C 1
ATOM 2832 O O . TYR B 1 121 ? -5.559 16.25 10.867 1 96.5 121 TYR B O 1
ATOM 2840 N N . GLY B 1 122 ? -7.023 14.656 10.258 1 95.06 122 GLY B N 1
ATOM 2841 C CA . GLY B 1 122 ? -8.008 15.07 11.242 1 95.06 122 GLY B CA 1
ATOM 2842 C C . GLY B 1 122 ? -7.508 14.961 12.672 1 95.06 122 GLY B C 1
ATOM 2843 O O . GLY B 1 122 ? -7.707 15.875 13.469 1 95.06 122 GLY B O 1
ATOM 2844 N N . MET B 1 123 ? -6.844 13.898 12.984 1 92.88 123 MET B N 1
ATOM 2845 C CA . MET B 1 123 ? -6.32 13.656 14.328 1 92.88 123 MET B CA 1
ATOM 2846 C C . MET B 1 123 ? -5.25 14.68 14.688 1 92.88 123 MET B C 1
ATOM 2848 O O . MET B 1 123 ? -5.199 15.164 15.82 1 92.88 123 MET B O 1
ATOM 2852 N N . ILE B 1 124 ? -4.352 15 13.734 1 92.94 124 ILE B N 1
ATOM 2853 C CA . ILE B 1 124 ? -3.314 16 13.969 1 92.94 124 ILE B CA 1
ATOM 2854 C C . ILE B 1 124 ? -3.959 17.344 14.281 1 92.94 124 ILE B C 1
ATOM 2856 O O . ILE B 1 124 ? -3.516 18.062 15.188 1 92.94 124 ILE B O 1
ATOM 2860 N N . GLY B 1 125 ? -4.965 17.719 13.594 1 91.62 125 GLY B N 1
ATOM 2861 C CA . GLY B 1 125 ? -5.691 18.953 13.836 1 91.62 125 GLY B CA 1
ATOM 2862 C C . GLY B 1 125 ? -6.262 19.047 15.234 1 91.62 125 GLY B C 1
ATOM 2863 O O . GLY B 1 125 ? -6.238 20.109 15.852 1 91.62 125 GLY B O 1
ATOM 2864 N N . GLU B 1 126 ? -6.645 17.922 15.75 1 90.56 126 GLU B N 1
ATOM 2865 C CA . GLU B 1 126 ? -7.336 17.875 17.031 1 90.56 126 GLU B CA 1
ATOM 2866 C C . GLU B 1 126 ? -6.344 17.766 18.188 1 90.56 126 GLU B C 1
ATOM 2868 O O . GLU B 1 126 ? -6.664 18.125 19.328 1 90.56 126 GLU B O 1
ATOM 2873 N N . ARG B 1 127 ? -5.168 17.281 18 1 86.56 127 ARG B N 1
ATOM 2874 C CA . ARG B 1 127 ? -4.25 16.938 19.078 1 86.56 127 ARG B CA 1
ATOM 2875 C C . ARG B 1 127 ? -3.242 18.062 19.328 1 86.56 127 ARG B C 1
ATOM 2877 O O . ARG B 1 127 ? -2.453 18 20.266 1 86.56 127 ARG B O 1
ATOM 2884 N N . ALA B 1 128 ? -3.238 19.031 18.516 1 84 128 ALA B N 1
ATOM 2885 C CA . ALA B 1 128 ? -2.338 20.156 18.75 1 84 128 ALA B CA 1
ATOM 2886 C C . ALA B 1 128 ? -2.6 20.797 20.109 1 84 128 ALA B C 1
ATOM 2888 O O . ALA B 1 128 ? -3.74 20.828 20.578 1 84 128 ALA B O 1
ATOM 2889 N N . PRO B 1 129 ? -1.55 21.234 20.734 1 82.5 129 PRO B N 1
ATOM 2890 C CA . PRO B 1 129 ? -1.749 21.859 22.047 1 82.5 129 PRO B CA 1
ATOM 2891 C C . PRO B 1 129 ? -2.486 23.203 21.953 1 82.5 129 PRO B C 1
ATOM 2893 O O . PRO B 1 129 ? -2.367 23.906 20.953 1 82.5 129 PRO B O 1
ATOM 2896 N N . TRP B 1 130 ? -3.195 23.406 23.047 1 81.5 130 TRP B N 1
ATOM 2897 C CA . TRP B 1 130 ? -3.791 24.734 23.141 1 81.5 130 TRP B CA 1
ATOM 2898 C C . TRP B 1 130 ? -2.713 25.812 23.234 1 81.5 130 TRP B C 1
ATOM 2900 O O . TRP B 1 130 ? -1.721 25.656 23.953 1 81.5 130 TRP B O 1
ATOM 2910 N N . PRO B 1 131 ? -2.912 26.906 22.453 1 82.31 131 PRO B N 1
ATOM 2911 C CA . PRO B 1 131 ? -4.055 27.438 21.719 1 82.31 131 PRO B CA 1
ATOM 2912 C C . PRO B 1 131 ? -3.953 27.188 20.203 1 82.31 131 PRO B C 1
ATOM 2914 O O . PRO B 1 131 ? -4.641 27.844 19.422 1 82.31 131 PRO B O 1
ATOM 2917 N N . LEU B 1 132 ? -3.055 26.25 19.844 1 84.81 132 LEU B N 1
ATOM 2918 C CA . LEU B 1 132 ? -2.779 26.078 18.422 1 84.81 132 LEU B CA 1
ATOM 2919 C C . LEU B 1 132 ? -3.809 25.156 17.781 1 84.81 132 LEU B C 1
ATOM 2921 O O . LEU B 1 132 ? -3.793 24.953 16.562 1 84.81 132 LEU B O 1
ATOM 2925 N N . THR B 1 133 ? -4.785 24.688 18.562 1 87.94 133 THR B N 1
ATOM 2926 C CA . THR B 1 133 ? -5.727 23.688 18.094 1 87.94 133 THR B CA 1
ATOM 2927 C C . THR B 1 133 ? -6.562 24.219 16.938 1 87.94 133 THR B C 1
ATOM 2929 O O . THR B 1 133 ? -6.75 23.531 15.922 1 87.94 133 THR B O 1
ATOM 2932 N N . TYR B 1 134 ? -6.988 25.438 17.109 1 88.62 134 TYR B N 1
ATOM 2933 C CA . TYR B 1 134 ? -7.84 26.016 16.078 1 88.62 134 TYR B CA 1
ATOM 2934 C C . TYR B 1 134 ? -7.086 26.141 14.758 1 88.62 134 TYR B C 1
ATOM 2936 O O . TYR B 1 134 ? -7.574 25.734 13.703 1 88.62 134 TYR B O 1
ATOM 2944 N N . LEU B 1 135 ? -5.949 26.672 14.828 1 87.56 135 LEU B N 1
ATOM 2945 C CA . LEU B 1 135 ? -5.145 26.875 13.633 1 87.56 135 LEU B CA 1
ATOM 2946 C C . LEU B 1 135 ? -4.734 25.547 13.016 1 87.56 135 LEU B C 1
ATOM 2948 O O . LEU B 1 135 ? -4.723 25.391 11.789 1 87.56 135 LEU B O 1
ATOM 2952 N N . SER B 1 136 ? -4.402 24.609 13.836 1 91.38 136 SER B N 1
ATOM 2953 C CA . SER B 1 136 ? -4.047 23.266 13.359 1 91.38 136 SER B CA 1
ATOM 2954 C C . SER B 1 136 ? -5.215 22.609 12.625 1 91.38 136 SER B C 1
ATOM 2956 O O . SER B 1 136 ? -5.027 22 11.57 1 91.38 136 SER B O 1
ATOM 2958 N N . ARG B 1 137 ? -6.363 22.797 13.188 1 93.12 137 ARG B N 1
ATOM 2959 C CA . ARG B 1 137 ? -7.555 22.234 12.562 1 93.12 137 ARG B CA 1
ATOM 2960 C C . ARG B 1 137 ? -7.77 22.828 11.172 1 93.12 137 ARG B C 1
ATOM 2962 O O . ARG B 1 137 ? -8.125 22.109 10.234 1 93.12 137 ARG B O 1
ATOM 2969 N N . ILE B 1 138 ? -7.555 24.062 11.047 1 91.19 138 ILE B N 1
ATOM 2970 C CA . ILE B 1 138 ? -7.75 24.75 9.773 1 91.19 138 ILE B CA 1
ATOM 2971 C C . ILE B 1 138 ? -6.727 24.266 8.758 1 91.19 138 ILE B C 1
ATOM 2973 O O . ILE B 1 138 ? -7.082 23.922 7.621 1 91.19 138 ILE B O 1
ATOM 2977 N N . ILE B 1 139 ? -5.52 24.203 9.141 1 90.88 139 ILE B N 1
ATOM 2978 C CA . ILE B 1 139 ? -4.434 23.797 8.25 1 90.88 139 ILE B CA 1
ATOM 2979 C C . ILE B 1 139 ? -4.66 22.375 7.766 1 90.88 139 ILE B C 1
ATOM 2981 O O . ILE B 1 139 ? -4.555 22.078 6.57 1 90.88 139 ILE B O 1
ATOM 2985 N N . MET B 1 140 ? -5.039 21.531 8.711 1 94.19 140 MET B N 1
ATOM 2986 C CA . MET B 1 140 ? -5.188 20.125 8.375 1 94.19 140 MET B CA 1
ATOM 2987 C C . MET B 1 140 ? -6.441 19.891 7.539 1 94.19 140 MET B C 1
ATOM 2989 O O . MET B 1 140 ? -6.461 19.016 6.672 1 94.19 140 MET B O 1
ATOM 2993 N N . SER B 1 141 ? -7.473 20.625 7.828 1 95.06 141 SER B N 1
ATOM 2994 C CA . SER B 1 141 ? -8.664 20.547 6.984 1 95.06 141 SER B CA 1
ATOM 2995 C C . SER B 1 141 ? -8.352 20.984 5.555 1 95.06 141 SER B C 1
ATOM 2997 O O . SER B 1 141 ? -8.797 20.344 4.602 1 95.06 141 SER B O 1
ATOM 2999 N N . LYS B 1 142 ? -7.633 22.016 5.375 1 93.94 142 LYS B N 1
ATOM 3000 C CA . LYS B 1 142 ? -7.23 22.469 4.047 1 93.94 142 LYS B CA 1
ATOM 3001 C C . LYS B 1 142 ? -6.348 21.438 3.35 1 93.94 142 LYS B C 1
ATOM 3003 O O . LYS B 1 142 ? -6.473 21.219 2.145 1 93.94 142 LYS B O 1
ATOM 3008 N N . ALA B 1 143 ? -5.445 20.844 4.105 1 94.88 143 ALA B N 1
ATOM 3009 C CA . ALA B 1 143 ? -4.582 19.797 3.557 1 94.88 143 ALA B CA 1
ATOM 3010 C C . ALA B 1 143 ? -5.398 18.594 3.084 1 94.88 143 ALA B C 1
ATOM 3012 O O . ALA B 1 143 ? -5.133 18.047 2.018 1 94.88 143 ALA B O 1
ATOM 3013 N N . GLN B 1 144 ? -6.387 18.156 3.889 1 97.44 144 GLN B N 1
ATOM 3014 C CA . GLN B 1 144 ? -7.281 17.078 3.475 1 97.44 144 GLN B CA 1
ATOM 3015 C C . GLN B 1 144 ? -7.879 17.359 2.1 1 97.44 144 GLN B C 1
ATOM 3017 O O . GLN B 1 144 ? -7.852 16.484 1.218 1 97.44 144 GLN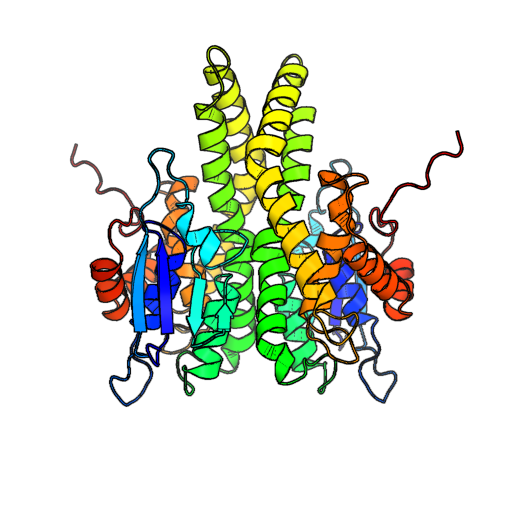 B O 1
ATOM 3022 N N . HIS B 1 145 ? -8.328 18.531 1.893 1 97.06 145 HIS B N 1
ATOM 3023 C CA . HIS B 1 145 ? -9.078 18.875 0.689 1 97.06 145 HIS B CA 1
ATOM 3024 C C . HIS B 1 145 ? -8.141 19.125 -0.488 1 97.06 145 HIS B C 1
ATOM 3026 O O . HIS B 1 145 ? -8.461 18.781 -1.626 1 97.06 145 HIS B O 1
ATOM 3032 N N . ALA B 1 146 ? -7.012 19.688 -0.236 1 94.75 146 ALA B N 1
ATOM 3033 C CA . ALA B 1 146 ? -6.113 20.078 -1.321 1 94.75 146 ALA B CA 1
ATOM 3034 C C . ALA B 1 146 ? -5.23 18.906 -1.743 1 94.75 146 ALA B C 1
ATOM 3036 O O . ALA B 1 146 ? -4.895 18.766 -2.922 1 94.75 146 ALA B O 1
ATOM 3037 N N . VAL B 1 147 ? -4.887 18.062 -0.758 1 95.06 147 VAL B N 1
ATOM 3038 C CA . VAL B 1 147 ? -3.873 17.047 -1.02 1 95.06 147 VAL B CA 1
ATOM 3039 C C . VAL B 1 147 ? -4.547 15.688 -1.262 1 95.06 147 VAL B C 1
ATOM 3041 O O . VAL B 1 147 ? -4.137 14.938 -2.148 1 95.06 147 VAL B O 1
ATOM 3044 N N . LEU B 1 148 ? -5.602 15.375 -0.555 1 98.06 148 LEU B N 1
ATOM 3045 C CA . LEU B 1 148 ? -6.117 14.008 -0.55 1 98.06 148 LEU B CA 1
ATOM 3046 C C . LEU B 1 148 ? -7.387 13.906 -1.385 1 98.06 148 LEU B C 1
ATOM 3048 O O . LEU B 1 148 ? -7.535 12.977 -2.186 1 98.06 148 LEU B O 1
ATOM 3052 N N . LEU B 1 149 ? -8.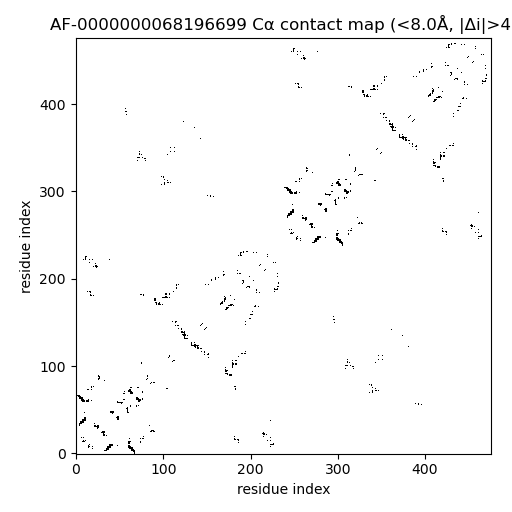289 14.836 -1.246 1 98.38 149 LEU B N 1
ATOM 3053 C CA . LEU B 1 149 ? -9.656 14.711 -1.738 1 98.38 149 LEU B CA 1
ATOM 3054 C C . LEU B 1 149 ? -9.672 14.547 -3.256 1 98.38 149 LEU B C 1
ATOM 3056 O O . LEU B 1 149 ? -10.438 13.742 -3.789 1 98.38 149 LEU B O 1
ATOM 3060 N N . PRO B 1 150 ? -8.875 15.281 -4.047 1 97.44 150 PRO B N 1
ATOM 3061 C CA . PRO B 1 150 ? -8.938 15.117 -5.5 1 97.44 150 PRO B CA 1
ATOM 3062 C C . PRO B 1 150 ? -8.672 13.68 -5.949 1 97.44 150 PRO B C 1
ATOM 3064 O O . PRO B 1 150 ? -9.391 13.156 -6.805 1 97.44 150 PRO B O 1
ATOM 3067 N N . THR B 1 151 ? -7.703 13.055 -5.336 1 98.06 151 THR B N 1
ATOM 3068 C CA . THR B 1 151 ? -7.398 11.68 -5.711 1 98.06 151 THR B CA 1
ATOM 3069 C C . THR B 1 151 ? -8.469 10.727 -5.18 1 98.06 151 THR B C 1
ATOM 3071 O O . THR B 1 151 ? -8.789 9.727 -5.82 1 98.06 151 THR B O 1
ATOM 3074 N N . ILE B 1 152 ? -9 11.039 -3.982 1 98.75 152 ILE B N 1
ATOM 3075 C CA . ILE B 1 152 ? -10.086 10.219 -3.445 1 98.75 152 ILE B CA 1
ATOM 3076 C C . ILE B 1 152 ? -11.289 10.273 -4.383 1 98.75 152 ILE B C 1
ATOM 3078 O O . ILE B 1 152 ? -11.898 9.242 -4.684 1 98.75 152 ILE B O 1
ATOM 3082 N N . GLU B 1 153 ? -11.609 11.445 -4.871 1 98.75 153 GLU B N 1
ATOM 3083 C CA . GLU B 1 153 ? -12.727 11.617 -5.797 1 98.75 153 GLU B CA 1
ATOM 3084 C C . GLU B 1 153 ? -12.469 10.883 -7.113 1 98.75 153 GLU B C 1
ATOM 3086 O O . GLU B 1 153 ? -13.344 10.18 -7.621 1 98.75 153 GLU B O 1
ATOM 3091 N N . ALA B 1 154 ? -11.289 11.008 -7.676 1 98.62 154 ALA B N 1
ATOM 3092 C CA . ALA B 1 154 ? -10.93 10.305 -8.906 1 98.62 154 ALA B CA 1
ATOM 3093 C C . ALA B 1 154 ? -10.977 8.789 -8.695 1 98.62 154 ALA B C 1
ATOM 3095 O O . ALA B 1 154 ? -11.43 8.055 -9.578 1 98.62 154 ALA B O 1
ATOM 3096 N N . SER B 1 155 ? -10.469 8.375 -7.574 1 98.75 155 SER B N 1
ATOM 3097 C CA . SER B 1 155 ? -10.516 6.957 -7.215 1 98.75 155 SER B CA 1
ATOM 3098 C C . SER B 1 155 ? -11.953 6.453 -7.145 1 98.75 155 SER B C 1
ATOM 3100 O O . SER B 1 155 ? -12.258 5.371 -7.648 1 98.75 155 SER B O 1
ATOM 3102 N N . THR B 1 156 ? -12.766 7.227 -6.473 1 98.81 156 THR B N 1
ATOM 3103 C CA . THR B 1 156 ? -14.172 6.859 -6.332 1 98.81 156 THR B CA 1
ATOM 3104 C C . THR B 1 156 ? -14.828 6.695 -7.703 1 98.81 156 THR B C 1
ATOM 3106 O O . THR B 1 156 ? -15.523 5.707 -7.949 1 98.81 156 THR B O 1
ATOM 3109 N N . ALA B 1 157 ? -14.562 7.594 -8.586 1 98.81 157 ALA B N 1
ATOM 3110 C CA . ALA B 1 157 ? -15.109 7.531 -9.938 1 98.81 157 ALA B CA 1
ATOM 3111 C C . ALA B 1 157 ? -14.586 6.305 -10.688 1 98.81 157 ALA B C 1
ATOM 3113 O O . ALA B 1 157 ? -15.352 5.617 -11.375 1 98.81 157 ALA B O 1
ATOM 3114 N N . MET B 1 158 ? -13.344 6.012 -10.547 1 98.81 158 MET B N 1
ATOM 3115 C CA . MET B 1 158 ? -12.727 4.867 -11.203 1 98.81 158 MET B CA 1
ATOM 3116 C C . MET B 1 158 ? -13.328 3.557 -10.703 1 98.81 158 MET B C 1
ATOM 3118 O O . MET B 1 158 ? -13.688 2.689 -11.5 1 98.81 158 MET B O 1
ATOM 3122 N N . VAL B 1 159 ? -13.43 3.424 -9.406 1 98.88 159 VAL B N 1
ATOM 3123 C CA . VAL B 1 159 ? -13.961 2.207 -8.805 1 98.88 159 VAL B CA 1
ATOM 3124 C C . VAL B 1 159 ? -15.414 2.006 -9.227 1 98.88 159 VAL B C 1
ATOM 3126 O O . VAL B 1 159 ? -15.82 0.896 -9.578 1 98.88 159 VAL B O 1
ATOM 3129 N N . GLU B 1 160 ? -16.141 3.094 -9.164 1 98.88 160 GLU B N 1
ATOM 3130 C CA . GLU B 1 160 ? -17.531 3.029 -9.594 1 98.88 160 GLU B CA 1
ATOM 3131 C C . GLU B 1 160 ? -17.641 2.506 -11.023 1 98.88 160 GLU B C 1
ATOM 3133 O O . GLU B 1 160 ? -18.438 1.61 -11.297 1 98.88 160 GLU B O 1
ATOM 3138 N N . LYS B 1 161 ? -16.891 3.041 -11.906 1 98.69 161 LYS B N 1
ATOM 3139 C CA . LYS B 1 161 ? -16.922 2.65 -13.312 1 98.69 161 LYS B CA 1
ATOM 3140 C C . LYS B 1 161 ? -16.516 1.187 -13.484 1 98.69 161 LYS B C 1
ATOM 3142 O O . LYS B 1 161 ? -17.156 0.448 -14.234 1 98.69 161 LYS B O 1
ATOM 3147 N N . ASP B 1 162 ? -15.469 0.77 -12.805 1 98.56 162 ASP B N 1
ATOM 3148 C CA . ASP B 1 162 ? -14.984 -0.604 -12.922 1 98.56 162 ASP B CA 1
ATOM 3149 C C . ASP B 1 162 ? -16.031 -1.596 -12.422 1 98.56 162 ASP B C 1
ATOM 3151 O O . ASP B 1 162 ? -16.203 -2.676 -12.992 1 98.56 162 ASP B O 1
ATOM 3155 N N . LEU B 1 163 ? -16.672 -1.251 -11.359 1 98.62 163 LEU B N 1
ATOM 3156 C CA . LEU B 1 163 ? -17.734 -2.117 -10.836 1 98.62 163 LEU B CA 1
ATOM 3157 C C . LEU B 1 163 ? -18.922 -2.17 -11.789 1 98.62 163 LEU B C 1
ATOM 3159 O O . LEU B 1 163 ? -19.547 -3.217 -11.938 1 98.62 163 LEU B O 1
ATOM 3163 N N . GLU B 1 164 ? -19.219 -1.033 -12.43 1 98.12 164 GLU B N 1
ATOM 3164 C CA . GLU B 1 164 ? -20.266 -0.992 -13.438 1 98.12 164 GLU B CA 1
ATOM 3165 C C . GLU B 1 164 ? -19.953 -1.913 -14.609 1 98.12 164 GLU B C 1
ATOM 3167 O O . GLU B 1 164 ? -20.859 -2.553 -15.164 1 98.12 164 GLU B O 1
ATOM 3172 N N . GLU B 1 165 ? -18.734 -2.057 -14.938 1 97 165 GLU B N 1
ATOM 3173 C CA . GLU B 1 165 ? -18.297 -2.799 -16.109 1 97 165 GLU B CA 1
ATOM 3174 C C . GLU B 1 165 ? -18.062 -4.27 -15.781 1 97 165 GLU B C 1
ATOM 3176 O O . GLU B 1 165 ? -17.906 -5.098 -16.688 1 97 165 GLU B O 1
ATOM 3181 N N . SER B 1 166 ? -17.969 -4.57 -14.516 1 96.94 166 SER B N 1
ATOM 3182 C CA . SER B 1 166 ? -17.734 -5.949 -14.117 1 96.94 166 SER B CA 1
ATOM 3183 C C . SER B 1 166 ? -18.891 -6.855 -14.492 1 96.94 166 SER B C 1
ATOM 3185 O O . SER B 1 166 ? -20.062 -6.449 -14.398 1 96.94 166 SER B O 1
ATOM 3187 N N . LYS B 1 167 ? -18.609 -8.094 -14.852 1 96.75 167 LYS B N 1
ATOM 3188 C CA . LYS B 1 167 ? -19.641 -9.055 -15.242 1 96.75 167 LYS B CA 1
ATOM 3189 C C . LYS B 1 167 ? -20.5 -9.461 -14.055 1 96.75 167 LYS B C 1
ATOM 3191 O O . LYS B 1 167 ? -21.625 -9.945 -14.227 1 96.75 167 LYS B O 1
ATOM 3196 N N . THR B 1 168 ? -20 -9.312 -12.914 1 98.06 168 THR B N 1
ATOM 3197 C CA . THR B 1 168 ? -20.703 -9.602 -11.664 1 98.06 168 THR B CA 1
ATOM 3198 C C . THR B 1 168 ? -20.516 -8.469 -10.664 1 98.06 168 THR B C 1
ATOM 3200 O O . THR B 1 168 ? -19.984 -7.414 -11 1 98.06 168 THR B O 1
ATOM 3203 N N . ILE B 1 169 ? -20.844 -8.695 -9.406 1 98.12 169 ILE B N 1
ATOM 3204 C CA . ILE B 1 169 ? -20.75 -7.691 -8.359 1 98.12 169 ILE B CA 1
ATOM 3205 C C . ILE B 1 169 ? -19.297 -7.578 -7.895 1 98.12 169 ILE B C 1
ATOM 3207 O O . ILE B 1 169 ? -18.922 -6.598 -7.246 1 98.12 169 ILE B O 1
ATOM 3211 N N . TRP B 1 170 ? -18.469 -8.578 -8.219 1 98.56 170 TRP B N 1
ATOM 3212 C CA . TRP B 1 170 ? -17.094 -8.664 -7.719 1 98.56 170 TRP B CA 1
ATOM 3213 C C . TRP B 1 170 ? -16.125 -8.039 -8.703 1 98.56 170 TRP B C 1
ATOM 3215 O O . TRP B 1 170 ? -16.359 -8.047 -9.914 1 98.56 170 TRP B O 1
ATOM 3225 N N . PHE B 1 171 ? -15.016 -7.57 -8.242 1 98.75 171 PHE B N 1
ATOM 3226 C CA . PHE B 1 171 ? -14.062 -6.777 -9.008 1 98.75 171 PHE B CA 1
ATOM 3227 C C . PHE B 1 171 ? -13.508 -7.578 -10.18 1 98.75 171 PHE B C 1
ATOM 3229 O O . PHE B 1 171 ? -13.375 -7.051 -11.281 1 98.75 171 PHE B O 1
ATOM 3236 N N . ALA B 1 172 ? -13.258 -8.883 -9.969 1 98.06 172 ALA B N 1
ATOM 3237 C CA . ALA B 1 172 ? -12.617 -9.688 -11 1 98.06 172 ALA B CA 1
ATOM 3238 C C . ALA B 1 172 ? -13.648 -10.32 -11.938 1 98.06 172 ALA B C 1
ATOM 3240 O O . ALA B 1 172 ? -13.289 -10.969 -12.914 1 98.06 172 ALA B O 1
ATOM 3241 N N . GLY B 1 173 ? -14.922 -10.203 -11.594 1 98 173 GLY B N 1
ATOM 3242 C CA . GLY B 1 173 ? -16 -10.609 -12.484 1 98 173 GLY B CA 1
ATOM 3243 C C . GLY B 1 173 ? -16.375 -12.07 -12.336 1 98 173 GLY B C 1
ATOM 3244 O O . GLY B 1 173 ? -17.094 -12.617 -13.172 1 98 173 GLY B O 1
ATOM 3245 N N . GLY B 1 174 ? -15.844 -12.719 -11.352 1 96.94 174 GLY B N 1
ATOM 3246 C CA . GLY B 1 174 ? -16.203 -14.102 -11.102 1 96.94 174 GLY B CA 1
ATOM 3247 C C . GLY B 1 174 ? -17.391 -14.266 -10.18 1 96.94 174 GLY B C 1
ATOM 3248 O O . GLY B 1 174 ? -18.016 -13.273 -9.789 1 96.94 174 GLY B O 1
ATOM 3249 N N . SER B 1 175 ? -17.688 -15.516 -9.805 1 94.75 175 SER B N 1
ATOM 3250 C CA . SER B 1 175 ? -18.891 -15.836 -9.047 1 94.75 175 SER B CA 1
ATOM 3251 C C . SER B 1 175 ? -18.672 -15.648 -7.547 1 94.75 175 SER B C 1
ATOM 3253 O O . SER B 1 175 ? -19.625 -15.609 -6.77 1 94.75 175 SER B O 1
ATOM 3255 N N . GLU B 1 176 ? -17.453 -15.508 -7.16 1 93.81 176 GLU B N 1
ATOM 3256 C CA . GLU B 1 176 ? -17.109 -15.328 -5.754 1 93.81 176 GLU B CA 1
ATOM 3257 C C . GLU B 1 176 ? -16.078 -14.211 -5.57 1 93.81 176 GLU B C 1
ATOM 3259 O O . GLU B 1 176 ? -15.414 -13.812 -6.523 1 93.81 176 GLU B O 1
ATOM 3264 N N . PRO B 1 177 ? -15.969 -13.719 -4.301 1 96.69 177 PRO B N 1
ATOM 3265 C CA . PRO B 1 177 ? -14.922 -12.719 -4.055 1 96.69 177 PRO B CA 1
ATOM 3266 C C . PRO B 1 177 ? -13.516 -13.266 -4.305 1 96.69 177 PRO B C 1
ATOM 3268 O O . PRO B 1 177 ? -13.297 -14.477 -4.211 1 96.69 177 PRO B O 1
ATOM 3271 N N . THR B 1 178 ? -12.672 -12.422 -4.66 1 97.56 178 THR B N 1
ATOM 3272 C CA . THR B 1 178 ? -11.258 -12.742 -4.836 1 97.56 178 THR B CA 1
ATOM 3273 C C . THR B 1 178 ? -10.391 -11.883 -3.916 1 97.56 178 THR B C 1
ATOM 3275 O O . THR B 1 178 ? -10.914 -11.141 -3.078 1 97.56 178 THR B O 1
ATOM 3278 N N . SER B 1 179 ? -9.086 -11.992 -4.02 1 98.38 179 SER B N 1
ATOM 3279 C CA . SER B 1 179 ? -8.188 -11.172 -3.217 1 98.38 179 SER B CA 1
ATOM 3280 C C . SER B 1 179 ? -8.5 -9.688 -3.381 1 98.38 179 SER B C 1
ATOM 3282 O O . SER B 1 179 ? -8.406 -8.914 -2.422 1 98.38 179 SER B O 1
ATOM 3284 N N . ALA B 1 180 ? -8.883 -9.289 -4.582 1 98.88 180 ALA B N 1
ATOM 3285 C CA . ALA B 1 180 ? -9.281 -7.902 -4.832 1 98.88 180 ALA B CA 1
ATOM 3286 C C . ALA B 1 180 ? -10.414 -7.477 -3.904 1 98.88 180 ALA B C 1
ATOM 3288 O O . ALA B 1 180 ? -10.359 -6.398 -3.309 1 98.88 180 ALA B O 1
ATOM 3289 N N . ASP B 1 181 ? -11.352 -8.305 -3.764 1 98.75 181 ASP B N 1
ATOM 3290 C CA . ASP B 1 181 ? -12.539 -7.969 -2.98 1 98.75 181 ASP B CA 1
ATOM 3291 C C . ASP B 1 181 ? -12.227 -7.945 -1.487 1 98.75 181 ASP B C 1
ATOM 3293 O O . ASP B 1 181 ? -12.656 -7.043 -0.77 1 98.75 181 ASP B O 1
ATOM 3297 N N . PHE B 1 182 ? -11.477 -8.914 -1.034 1 98.5 182 PHE B N 1
ATOM 3298 C CA . PHE B 1 182 ? -11.094 -8.914 0.373 1 98.5 182 PHE B CA 1
ATOM 3299 C C . PHE B 1 182 ? -10.297 -7.664 0.715 1 98.5 182 PHE B C 1
ATOM 3301 O O . PHE B 1 182 ? -10.508 -7.051 1.766 1 98.5 182 PHE B O 1
ATOM 3308 N N . MET B 1 183 ? -9.445 -7.281 -0.159 1 98.81 183 MET B N 1
ATOM 3309 C CA . MET B 1 183 ? -8.602 -6.109 0.073 1 98.81 183 MET B CA 1
ATOM 3310 C C . MET B 1 183 ? -9.422 -4.824 0.001 1 98.81 183 MET B C 1
ATOM 3312 O O . MET B 1 183 ? -9.164 -3.881 0.75 1 98.81 183 MET B O 1
ATOM 3316 N N . MET B 1 184 ? -10.414 -4.754 -0.82 1 98.88 184 MET B N 1
ATOM 3317 C CA . MET B 1 184 ? -11.148 -3.521 -1.09 1 98.88 184 MET B CA 1
ATOM 3318 C C . MET B 1 184 ? -12.258 -3.314 -0.069 1 98.88 184 MET B C 1
ATOM 3320 O O . MET B 1 184 ? -12.883 -2.25 -0.028 1 98.88 184 MET B O 1
ATOM 3324 N N . LEU B 1 185 ? -12.484 -4.277 0.804 1 98.62 185 LEU B N 1
ATOM 3325 C CA . LEU B 1 185 ? -13.578 -4.176 1.767 1 98.62 185 LEU B CA 1
ATOM 3326 C C . LEU B 1 185 ? -13.422 -2.932 2.635 1 98.62 185 LEU B C 1
ATOM 3328 O O . LEU B 1 185 ? -14.258 -2.025 2.584 1 98.62 185 LEU B O 1
ATOM 3332 N N . LEU B 1 186 ? -12.359 -2.807 3.268 1 98.19 186 LEU B N 1
ATOM 3333 C CA . LEU B 1 186 ? -12.219 -1.759 4.273 1 98.19 186 LEU B CA 1
ATOM 3334 C C . LEU B 1 186 ? -12.18 -0.381 3.621 1 98.19 186 LEU B C 1
ATOM 3336 O O . LEU B 1 186 ? -12.883 0.537 4.055 1 98.19 186 LEU B O 1
ATOM 3340 N N . PRO B 1 187 ? -11.359 -0.17 2.576 1 98.56 187 PRO B N 1
ATOM 3341 C CA . PRO B 1 187 ? -11.359 1.182 2.014 1 98.56 187 PRO B CA 1
ATOM 3342 C C . PRO B 1 187 ? -12.742 1.604 1.509 1 98.56 187 PRO B C 1
ATOM 3344 O O . PRO B 1 187 ? -13.102 2.779 1.599 1 98.56 187 PRO B O 1
ATOM 3347 N N . LEU B 1 188 ? -13.516 0.701 1.033 1 98.69 188 LEU B N 1
ATOM 3348 C CA . LEU B 1 188 ? -14.844 1.086 0.56 1 98.69 188 LEU B CA 1
ATOM 3349 C C . LEU B 1 188 ? -15.797 1.303 1.73 1 98.69 188 LEU B C 1
ATOM 3351 O O . LEU B 1 188 ? -16.719 2.121 1.645 1 98.69 188 LEU B O 1
ATOM 3355 N N . GLU B 1 189 ? -15.555 0.621 2.838 1 98.12 189 GLU B N 1
ATOM 3356 C CA . GLU B 1 189 ? -16.344 0.838 4.043 1 98.12 189 GLU B CA 1
ATOM 3357 C C . GLU B 1 189 ? -16.062 2.207 4.652 1 98.12 189 GLU B C 1
ATOM 3359 O O . GLU B 1 189 ? -16.953 2.828 5.242 1 98.12 189 GLU B O 1
ATOM 3364 N N . ILE B 1 190 ? -14.859 2.666 4.523 1 97.44 190 ILE B N 1
ATOM 3365 C CA . ILE B 1 190 ? -14.438 3.885 5.207 1 97.44 190 ILE B CA 1
ATOM 3366 C C . ILE B 1 190 ? -14.594 5.082 4.27 1 97.44 190 ILE B C 1
ATOM 3368 O O . ILE B 1 190 ? -14.516 6.23 4.707 1 97.44 190 ILE B O 1
ATOM 3372 N N . LEU B 1 191 ? -14.844 4.879 2.996 1 98.38 191 LEU B N 1
ATOM 3373 C CA . LEU B 1 191 ? -14.898 5.898 1.956 1 98.38 191 LEU B CA 1
ATOM 3374 C C . LEU B 1 191 ? -15.836 7.031 2.352 1 98.38 191 LEU B C 1
ATOM 3376 O O . LEU B 1 191 ? -15.531 8.203 2.135 1 98.38 191 LEU B O 1
ATOM 3380 N N . PRO B 1 192 ? -16.969 6.805 3.049 1 97.5 192 PRO B N 1
ATOM 3381 C CA . PRO B 1 192 ? -17.906 7.883 3.404 1 97.5 192 PRO B CA 1
ATOM 3382 C C . PRO B 1 192 ? -17.297 8.883 4.391 1 97.5 192 PRO B C 1
ATOM 3384 O O . PRO B 1 192 ? -17.797 10 4.52 1 97.5 192 PRO B O 1
ATOM 3387 N N . ARG B 1 193 ? -16.281 8.469 5.059 1 95.5 193 ARG B N 1
ATOM 3388 C CA . ARG B 1 193 ? -15.641 9.391 6 1 95.5 193 ARG B CA 1
ATOM 3389 C C . ARG B 1 193 ? -15.023 10.578 5.27 1 95.5 193 ARG B C 1
ATOM 3391 O O . ARG B 1 193 ? -14.945 11.68 5.824 1 95.5 193 ARG B O 1
ATOM 3398 N N . ALA B 1 194 ? -14.625 10.336 4.059 1 97.25 194 ALA B N 1
ATOM 3399 C CA . ALA B 1 194 ? -14.055 11.422 3.256 1 97.25 194 ALA B CA 1
ATOM 3400 C C . ALA B 1 194 ? -15.094 11.984 2.285 1 97.25 194 ALA B C 1
ATOM 3402 O O . ALA B 1 194 ? -15.133 13.188 2.041 1 97.25 194 ALA B O 1
ATOM 3403 N N . MET B 1 195 ? -15.977 11.125 1.862 1 97.44 195 MET B N 1
ATOM 3404 C CA . MET B 1 195 ? -16.875 11.492 0.764 1 97.44 195 MET B CA 1
ATOM 3405 C C . MET B 1 195 ? -18.25 11.859 1.284 1 97.44 195 MET B C 1
ATOM 3407 O O . MET B 1 195 ? -19.094 12.359 0.534 1 97.44 195 MET B O 1
ATOM 3411 N N . GLY B 1 196 ? -18.562 11.648 2.539 1 94.81 196 GLY B N 1
ATOM 3412 C CA . GLY B 1 196 ? -19.891 11.859 3.082 1 94.81 196 GLY B CA 1
ATOM 3413 C C . GLY B 1 196 ? -20.953 11.023 2.391 1 94.81 196 GLY B C 1
ATOM 3414 O O . GLY B 1 196 ? -20.797 9.812 2.225 1 94.81 196 GLY B O 1
ATOM 3415 N N . GLU B 1 197 ? -21.984 11.695 1.97 1 94.25 197 GLU B N 1
ATOM 3416 C CA . GLU B 1 197 ? -23.109 11 1.359 1 94.25 197 GLU B CA 1
ATOM 3417 C C . GLU B 1 197 ? -22.891 10.797 -0.137 1 94.25 197 GLU B C 1
ATOM 3419 O O . GLU B 1 197 ? -23.672 10.117 -0.798 1 94.25 197 GLU B O 1
ATOM 3424 N N . ARG B 1 198 ? -21.844 11.336 -0.665 1 96.19 198 ARG B N 1
ATOM 3425 C CA . ARG B 1 198 ? -21.578 11.281 -2.098 1 96.19 198 ARG B CA 1
ATOM 3426 C C . ARG B 1 198 ? -20.953 9.945 -2.49 1 96.19 198 ARG B C 1
ATOM 3428 O O . ARG B 1 198 ? -19.906 9.914 -3.148 1 96.19 198 ARG B O 1
ATOM 3435 N N . ILE B 1 199 ? -21.5 8.844 -2.086 1 97.5 199 ILE B N 1
ATOM 3436 C CA . ILE B 1 199 ? -21.047 7.508 -2.467 1 97.5 199 ILE B CA 1
ATOM 3437 C C . ILE B 1 199 ? -21.875 7 -3.645 1 97.5 199 ILE B C 1
ATOM 3439 O O . ILE B 1 199 ? -23.109 6.922 -3.562 1 97.5 199 ILE B O 1
ATOM 3443 N N . PRO B 1 200 ? -21.25 6.625 -4.727 1 98.19 200 PRO B N 1
ATOM 3444 C CA . PRO B 1 200 ? -21.969 6.188 -5.918 1 98.19 200 PRO B CA 1
ATOM 3445 C C . PRO B 1 200 ? -22.703 4.863 -5.715 1 98.19 200 PRO B C 1
ATOM 3447 O O . PRO B 1 200 ? -22.359 4.105 -4.801 1 98.19 200 PRO B O 1
ATOM 3450 N N . LYS B 1 201 ? -23.609 4.57 -6.543 1 98 201 LYS B N 1
ATOM 3451 C CA . LYS B 1 201 ? -24.578 3.482 -6.402 1 98 201 LYS B CA 1
ATOM 3452 C C . LYS B 1 201 ? -23.875 2.125 -6.426 1 98 201 LYS B C 1
ATOM 3454 O O . LYS B 1 201 ? -24.141 1.27 -5.578 1 98 201 LYS B O 1
ATOM 3459 N N . LYS B 1 202 ? -22.953 1.875 -7.363 1 98.69 202 LYS B N 1
ATOM 3460 C CA . LYS B 1 202 ? -22.359 0.554 -7.512 1 98.69 202 LYS B CA 1
ATOM 3461 C C . LYS B 1 202 ? -21.438 0.231 -6.332 1 98.69 202 LYS B C 1
ATOM 3463 O O . LYS B 1 202 ? -21.328 -0.928 -5.926 1 98.69 202 LYS B O 1
ATOM 3468 N N . ILE B 1 203 ? -20.797 1.274 -5.828 1 98.75 203 ILE B N 1
ATOM 3469 C CA . ILE B 1 203 ? -19.969 1.068 -4.645 1 98.75 203 ILE B CA 1
ATOM 3470 C C . ILE B 1 203 ? -20.859 0.672 -3.461 1 98.75 203 ILE B C 1
ATOM 3472 O O . ILE B 1 203 ? -20.531 -0.263 -2.725 1 98.75 203 ILE B O 1
ATOM 3476 N N . LYS B 1 204 ? -21.953 1.365 -3.283 1 98.06 204 LYS B N 1
ATOM 3477 C CA . LYS B 1 204 ? -22.891 1.012 -2.215 1 98.06 204 LYS B CA 1
ATOM 3478 C C . LYS B 1 204 ? -23.406 -0.415 -2.385 1 98.06 204 LYS B C 1
ATOM 3480 O O . LYS B 1 204 ? -23.453 -1.177 -1.418 1 98.06 204 LYS B O 1
ATOM 3485 N N . GLU B 1 205 ? -23.75 -0.742 -3.576 1 98.31 205 GLU B N 1
ATOM 3486 C CA . GLU B 1 205 ? -24.25 -2.082 -3.871 1 98.31 205 GLU B CA 1
AT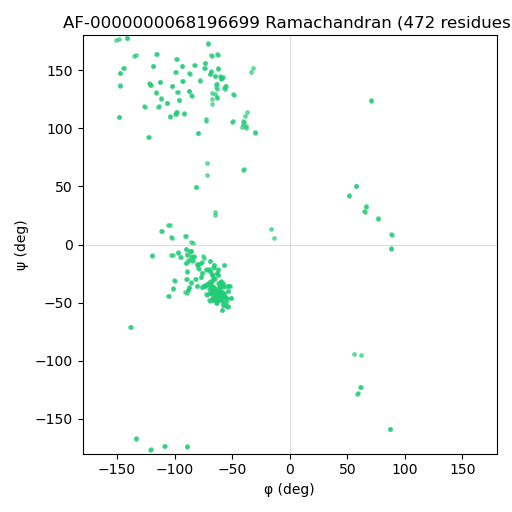OM 3487 C C . GLU B 1 205 ? -23.203 -3.143 -3.564 1 98.31 205 GLU B C 1
ATOM 3489 O O . GLU B 1 205 ? -23.516 -4.211 -3.041 1 98.31 205 GLU B O 1
ATOM 3494 N N . TRP B 1 206 ? -21.969 -2.859 -3.904 1 98.69 206 TRP B N 1
ATOM 3495 C CA . TRP B 1 206 ? -20.891 -3.803 -3.654 1 98.69 206 TRP B CA 1
ATOM 3496 C C . TRP B 1 206 ? -20.688 -4.02 -2.156 1 98.69 206 TRP B C 1
ATOM 3498 O O . TRP B 1 206 ? -20.562 -5.16 -1.7 1 98.69 206 TRP B O 1
ATOM 3508 N N . VAL B 1 207 ? -20.656 -2.91 -1.393 1 98.44 207 VAL B N 1
ATOM 3509 C CA . VAL B 1 207 ? -20.469 -3.018 0.052 1 98.44 207 VAL B CA 1
ATOM 3510 C C . VAL B 1 207 ? -21.625 -3.824 0.654 1 98.44 207 VAL B C 1
ATOM 3512 O O . VAL B 1 207 ? -21.406 -4.703 1.489 1 98.44 207 VAL B O 1
ATOM 3515 N N . ASP B 1 208 ? -22.828 -3.559 0.189 1 97.56 208 ASP B N 1
ATOM 3516 C CA . ASP B 1 208 ? -24 -4.297 0.659 1 97.56 208 ASP B CA 1
ATOM 3517 C C . ASP B 1 208 ? -23.859 -5.785 0.349 1 97.56 208 ASP B C 1
ATOM 3519 O O . ASP B 1 208 ? -24.219 -6.629 1.179 1 97.56 208 ASP B O 1
ATOM 3523 N N . ALA B 1 209 ? -23.469 -6.074 -0.812 1 97.44 209 ALA B N 1
ATOM 3524 C CA . ALA B 1 209 ? -23.297 -7.465 -1.22 1 97.44 209 ALA B CA 1
ATOM 3525 C C . ALA B 1 209 ? -22.266 -8.172 -0.34 1 97.44 209 ALA B C 1
ATOM 3527 O O . ALA B 1 209 ? -22.469 -9.32 0.06 1 97.44 209 ALA B O 1
ATOM 3528 N N . ALA B 1 210 ? -21.156 -7.512 -0.052 1 97.25 210 ALA B N 1
ATOM 3529 C CA . ALA B 1 210 ? -20.156 -8.07 0.838 1 97.25 210 ALA B CA 1
ATOM 3530 C C . ALA B 1 210 ? -20.719 -8.312 2.234 1 97.25 210 ALA B C 1
ATOM 3532 O O . ALA B 1 210 ? -20.516 -9.375 2.82 1 97.25 210 ALA B O 1
ATOM 3533 N N . HIS B 1 211 ? -21.453 -7.324 2.723 1 97 211 HIS B N 1
ATOM 3534 C CA . HIS B 1 211 ? -21.984 -7.367 4.074 1 97 211 HIS B CA 1
ATOM 3535 C C . HIS B 1 211 ? -23.047 -8.461 4.211 1 97 211 HIS B C 1
ATOM 3537 O O . HIS B 1 211 ? -23.266 -8.984 5.305 1 97 211 HIS B O 1
ATOM 3543 N N . ARG B 1 212 ? -23.688 -8.812 3.156 1 95.81 212 ARG B N 1
ATOM 3544 C CA . ARG B 1 212 ? -24.781 -9.781 3.189 1 95.81 212 ARG B CA 1
ATOM 3545 C C . ARG B 1 212 ? -24.234 -11.211 3.227 1 95.81 212 ARG B C 1
ATOM 3547 O O . ARG B 1 212 ? -24.969 -12.148 3.523 1 95.81 212 ARG B O 1
ATOM 3554 N N . ARG B 1 213 ? -23.016 -11.359 2.883 1 94.44 213 ARG B N 1
ATOM 3555 C CA . ARG B 1 213 ? -22.438 -12.703 2.898 1 94.44 213 ARG B CA 1
ATOM 3556 C C . ARG B 1 213 ? -22.422 -13.266 4.312 1 94.44 213 ARG B C 1
ATOM 3558 O O . ARG B 1 213 ? -22.031 -12.578 5.258 1 94.44 213 ARG B O 1
ATOM 3565 N N . PRO B 1 214 ? -22.75 -14.523 4.5 1 94 214 PRO B N 1
ATOM 3566 C CA . PRO B 1 214 ? -22.734 -15.133 5.828 1 94 214 PRO B CA 1
ATOM 3567 C C . PRO B 1 214 ? -21.359 -15.055 6.496 1 94 214 PRO B C 1
ATOM 3569 O O . PRO B 1 214 ? -21.266 -14.828 7.707 1 94 214 PRO B O 1
ATOM 3572 N N . ALA B 1 215 ? -20.328 -15.172 5.777 1 93.5 215 ALA B N 1
ATOM 3573 C CA . ALA B 1 215 ? -18.969 -15.117 6.324 1 93.5 215 ALA B CA 1
ATOM 3574 C C . ALA B 1 215 ? -18.672 -13.742 6.914 1 93.5 215 ALA B C 1
ATOM 3576 O O . ALA B 1 215 ? -18.031 -13.633 7.961 1 93.5 215 ALA B O 1
ATOM 3577 N N . TYR B 1 216 ? -19.125 -12.695 6.219 1 95.56 216 TYR B N 1
ATOM 3578 C CA . TYR B 1 216 ? -18.938 -11.352 6.742 1 95.56 216 TYR B CA 1
ATOM 3579 C C . TYR B 1 216 ? -19.672 -11.172 8.062 1 95.56 216 TYR B C 1
ATOM 3581 O O . TYR B 1 216 ? -19.141 -10.609 9.016 1 95.56 216 TYR B O 1
ATOM 3589 N N . GLN B 1 217 ? -20.875 -11.664 8.109 1 95 217 GLN B N 1
ATOM 3590 C CA . GLN B 1 217 ? -21.688 -11.547 9.32 1 95 217 GLN B CA 1
ATOM 3591 C C . GLN B 1 217 ? -21.047 -12.305 10.484 1 95 217 GLN B C 1
ATOM 3593 O O . GLN B 1 217 ? -21.016 -11.812 11.617 1 95 217 GLN B O 1
ATOM 3598 N N . ARG B 1 218 ? -20.547 -13.469 10.203 1 93.56 218 ARG B N 1
ATOM 3599 C CA . ARG B 1 218 ? -19.844 -14.234 11.234 1 93.56 218 ARG B CA 1
ATOM 3600 C C . ARG B 1 218 ? -18.594 -13.484 11.711 1 93.56 218 ARG B C 1
ATOM 3602 O O . ARG B 1 218 ? -18.312 -13.453 12.914 1 93.56 218 ARG B O 1
ATOM 3609 N N . ALA B 1 219 ? -17.891 -12.891 10.773 1 95.06 219 ALA B N 1
ATOM 3610 C CA . ALA B 1 219 ? -16.688 -12.133 11.102 1 95.06 219 ALA B CA 1
ATOM 3611 C C . ALA B 1 219 ? -17.031 -10.922 11.969 1 95.06 219 ALA B C 1
ATOM 3613 O O . ALA B 1 219 ? -16.312 -10.617 12.93 1 95.06 219 ALA B O 1
ATOM 3614 N N . LEU B 1 220 ? -18.109 -10.234 11.586 1 95.44 220 LEU B N 1
ATOM 3615 C CA . LEU B 1 220 ? -18.531 -9.062 12.344 1 95.44 220 LEU B CA 1
ATOM 3616 C C . LEU B 1 220 ? -18.875 -9.43 13.781 1 95.44 220 LEU B C 1
ATOM 3618 O O . LEU B 1 220 ? -18.469 -8.75 14.719 1 95.44 220 LEU B O 1
ATOM 3622 N N . LYS B 1 221 ? -19.578 -10.492 13.93 1 95.44 221 LYS B N 1
ATOM 3623 C CA . LYS B 1 221 ? -19.984 -10.945 15.258 1 95.44 221 LYS B CA 1
ATOM 3624 C C . LYS B 1 221 ? -18.766 -11.375 16.078 1 95.44 221 LYS B C 1
ATOM 3626 O O . LYS B 1 221 ? -18.688 -11.078 17.281 1 95.44 221 LYS B O 1
ATOM 3631 N N . ALA B 1 222 ? -17.828 -11.969 15.484 1 95.06 222 ALA B N 1
ATOM 3632 C CA . ALA B 1 222 ? -16.672 -12.539 16.188 1 95.06 222 ALA B CA 1
ATOM 3633 C C . ALA B 1 222 ? -15.641 -11.461 16.484 1 95.06 222 ALA B C 1
ATOM 3635 O O . ALA B 1 222 ? -14.906 -11.562 17.484 1 95.06 222 ALA B O 1
ATOM 3636 N N . GLY B 1 223 ? -15.516 -10.398 15.68 1 96.19 223 GLY B N 1
ATOM 3637 C CA . GLY B 1 223 ? -14.375 -9.5 15.664 1 96.19 223 GLY B CA 1
ATOM 3638 C C . GLY B 1 223 ? -14.477 -8.391 16.688 1 96.19 223 GLY B C 1
ATOM 3639 O O . GLY B 1 223 ? -13.516 -7.652 16.922 1 96.19 223 GLY B O 1
ATOM 3640 N N . GLY B 1 224 ? -15.609 -8.211 17.328 1 93.88 224 GLY B N 1
ATOM 3641 C CA . GLY B 1 224 ? -15.781 -7.137 18.297 1 93.88 224 GLY B CA 1
ATOM 3642 C C . GLY B 1 224 ? -16.234 -5.828 17.672 1 93.88 224 GLY B C 1
ATOM 3643 O O . GLY B 1 224 ? -16.781 -5.82 16.562 1 93.88 224 GLY B O 1
ATOM 3644 N N . GLU B 1 225 ? -15.992 -4.777 18.391 1 91.69 225 GLU B N 1
ATOM 3645 C CA . GLU B 1 225 ? -16.422 -3.457 17.938 1 91.69 225 GLU B CA 1
ATOM 3646 C C . GLU B 1 225 ? -15.859 -3.127 16.562 1 91.69 225 GLU B C 1
ATOM 3648 O O . GLU B 1 225 ? -14.68 -3.35 16.297 1 91.69 225 GLU B O 1
ATOM 3653 N N . TYR B 1 226 ? -16.734 -2.619 15.711 1 94.81 226 TYR B N 1
ATOM 3654 C CA . TYR B 1 226 ? -16.344 -2.271 14.352 1 94.81 226 TYR B CA 1
ATOM 3655 C C . TYR B 1 226 ? -17.156 -1.083 13.844 1 94.81 226 TYR B C 1
ATOM 3657 O O . TYR B 1 226 ? -18.328 -1.229 13.469 1 94.81 226 TYR B O 1
ATOM 3665 N N . ALA B 1 227 ? -16.516 -0.003 13.711 1 90.88 227 ALA B N 1
ATOM 3666 C CA . ALA B 1 227 ? -17.172 1.271 13.453 1 90.88 227 ALA B CA 1
ATOM 3667 C C . ALA B 1 227 ? -17.656 1.362 12.008 1 90.88 227 ALA B C 1
ATOM 3669 O O . ALA B 1 227 ? -18.453 2.238 11.664 1 90.88 227 ALA B O 1
ATOM 3670 N N . TYR B 1 228 ? -17.234 0.414 11.117 1 91.31 228 TYR B N 1
ATOM 3671 C CA . TYR B 1 228 ? -17.422 0.608 9.68 1 91.31 228 TYR B CA 1
ATOM 3672 C C . TYR B 1 228 ? -18.453 -0.373 9.141 1 91.31 228 TYR B C 1
ATOM 3674 O O . TYR B 1 228 ? -18.609 -0.507 7.922 1 91.31 228 TYR B O 1
ATOM 3682 N N . ALA B 1 229 ? -19.156 -1.045 10.039 1 90 229 ALA B N 1
ATOM 3683 C CA . ALA B 1 229 ? -20.141 -2.051 9.641 1 90 229 ALA B CA 1
ATOM 3684 C C . ALA B 1 229 ? -21.359 -1.403 8.984 1 90 229 ALA B C 1
ATOM 3686 O O . ALA B 1 229 ? -22.109 -2.07 8.273 1 90 229 ALA B O 1
ATOM 3687 N N . LYS B 1 230 ? -21.531 -0.114 9.266 1 85.88 230 LYS B N 1
ATOM 3688 C CA . LYS B 1 230 ? -22.578 0.671 8.602 1 85.88 230 LYS B CA 1
ATOM 3689 C C . LYS B 1 230 ? -21.969 1.758 7.727 1 85.88 230 LYS B C 1
ATOM 3691 O O . LYS B 1 230 ? -21.219 2.607 8.211 1 85.88 230 LYS B O 1
ATOM 3696 N N . LEU B 1 231 ? -22.25 1.654 6.461 1 83.5 231 LEU B N 1
ATOM 3697 C CA . LEU B 1 231 ? -21.625 2.561 5.504 1 83.5 231 LEU B CA 1
ATOM 3698 C C . LEU B 1 231 ? -22.031 4.004 5.773 1 83.5 231 LEU B C 1
ATOM 3700 O O . LEU B 1 231 ? -21.188 4.902 5.777 1 83.5 231 LEU B O 1
ATOM 3704 N N . LEU B 1 232 ? -23.312 4.312 5.91 1 80.69 232 LEU B N 1
ATOM 3705 C CA . LEU B 1 232 ? -23.828 5.645 6.195 1 80.69 232 LEU B CA 1
ATOM 3706 C C . LEU B 1 232 ? -24.641 5.645 7.488 1 80.69 232 LEU B C 1
ATOM 3708 O O . LEU B 1 232 ? -25.281 4.645 7.828 1 80.69 232 LEU B O 1
ATOM 3712 N N . PRO B 1 233 ? -24.344 6.789 8.305 1 65.75 233 PRO B N 1
ATOM 3713 C CA . PRO B 1 233 ? -25.156 6.855 9.516 1 65.75 233 PRO B CA 1
ATOM 3714 C C . PRO B 1 233 ? -26.656 6.824 9.227 1 65.75 233 PRO B C 1
ATOM 3716 O O . PRO B 1 233 ? -27.094 7.23 8.141 1 65.75 233 PRO B O 1
ATOM 3719 N N . GLU B 1 234 ? -27.359 6.035 10.031 1 56.41 234 GLU B N 1
ATOM 3720 C CA . GLU B 1 234 ? -28.812 6.078 9.898 1 56.41 234 GLU B CA 1
ATOM 3721 C C . GLU B 1 234 ? -29.328 7.516 9.922 1 56.41 234 GLU B C 1
ATOM 3723 O O . GLU B 1 234 ? -28.859 8.336 10.703 1 56.41 234 GLU B O 1
ATOM 3728 N N . ALA B 1 235 ? -29.766 8.109 8.703 1 49.53 235 ALA B N 1
ATOM 3729 C CA . ALA B 1 235 ? -30.391 9.43 8.68 1 49.53 235 ALA B CA 1
ATOM 3730 C C . ALA B 1 235 ? -31.141 9.703 9.977 1 49.53 235 ALA B C 1
ATOM 3732 O O . ALA B 1 235 ? -31.922 8.867 10.438 1 49.53 235 ALA B O 1
ATOM 3733 N N . SER B 1 236 ? -30.5 10.406 10.914 1 39.69 236 SER B N 1
ATOM 3734 C CA . SER B 1 236 ? -31.328 10.797 12.055 1 39.69 236 SER B CA 1
ATOM 3735 C C . SER B 1 236 ? -32.719 11.18 11.602 1 39.69 236 SER B C 1
ATOM 3737 O O . SER B 1 236 ? -32.906 11.891 10.609 1 39.69 236 SER B O 1
ATOM 3739 N N . GLU B 1 237 ? -33.688 10.266 11.781 1 36.56 237 GLU B N 1
ATOM 3740 C CA . GLU B 1 237 ? -35.062 10.75 11.727 1 36.56 237 GLU B CA 1
ATOM 3741 C C . GLU B 1 237 ? -35.188 12.094 12.445 1 36.56 237 GLU B C 1
ATOM 3743 O O . GLU B 1 237 ? -35.094 12.156 13.672 1 36.56 237 GLU B O 1
ATOM 3748 N N . GLN B 1 238 ? -34.5 13.195 11.922 1 29.66 238 GLN B N 1
ATOM 3749 C CA . GLN B 1 238 ? -35.219 14.398 12.359 1 29.66 238 GLN B CA 1
ATOM 3750 C C . GLN B 1 238 ? -36.625 14.445 11.781 1 29.66 238 GLN B C 1
ATOM 3752 O O . GLN B 1 238 ? -36.844 14.109 10.609 1 29.66 238 GLN B O 1
#

pLDDT: mean 92.28, std 12.94, range [29.66, 98.94]

Radius of gyration: 21.98 Å; Cα contacts (8 Å, |Δi|>4): 819; chains: 2; bounding box: 70×64×58 Å

Solvent-accessible surface area (backbone atoms only — not comparable to full-atom values): 25299 Å² total; per-residue (Å²): 123,78,94,42,36,32,40,42,31,36,43,66,44,69,20,53,38,56,39,25,55,47,47,27,71,31,76,84,54,83,48,35,62,68,64,43,82,47,77,41,64,58,40,95,86,69,37,71,40,75,69,39,38,77,73,39,85,78,25,62,51,36,31,35,32,55,72,91,44,72,41,44,48,67,57,22,39,53,51,50,46,40,68,74,66,19,82,79,38,52,56,55,39,85,91,10,44,66,53,25,43,33,35,31,36,34,24,44,55,40,56,32,46,49,55,52,46,47,51,49,36,52,49,54,11,68,65,39,57,87,84,45,25,65,60,34,35,51,53,28,53,50,44,39,55,72,67,41,42,61,57,50,53,42,47,51,54,49,52,35,52,51,44,67,69,26,82,31,82,29,70,26,36,30,97,53,59,28,61,22,41,47,44,36,44,56,43,63,32,50,43,32,80,81,48,51,85,72,66,56,67,56,51,53,51,37,52,50,54,53,57,66,35,68,23,35,47,53,25,51,70,71,53,52,65,53,85,49,81,55,64,64,78,76,73,72,85,118,124,80,93,44,36,32,40,43,32,35,43,66,44,68,20,54,38,54,39,24,56,48,47,29,70,31,75,86,54,82,45,37,61,68,65,43,81,45,80,40,63,59,41,96,85,70,37,71,39,74,71,39,38,76,74,38,82,79,24,64,50,36,31,33,32,55,72,90,45,72,40,44,50,68,58,24,39,52,52,50,47,41,70,73,66,20,81,78,38,51,55,55,39,83,90,10,44,66,54,25,44,32,35,32,34,35,23,45,54,41,56,32,46,50,52,52,46,48,51,50,35,53,48,54,11,66,66,39,57,87,84,45,25,65,60,34,34,52,54,27,54,50,44,39,54,72,68,40,41,61,57,52,52,43,47,52,54,50,52,36,51,50,44,68,69,26,82,32,82,29,69,28,36,30,97,52,57,29,59,21,41,46,45,36,44,56,44,63,33,50,42,32,80,80,47,52,83,74,65,56,68,55,51,53,52,38,53,50,56,52,56,65,34,68,24,34,47,52,26,51,70,72,53,52,66,56,85,50,80,54,63,65,79,75,74,72,85,119